Protein AF-A0A7S0CJU6-F1 (afdb_monomer)

pLDDT: mean 79.05, std 16.79, range [26.08, 97.94]

Secondary structure (DSSP, 8-state):
---TTSEEEE-TTS-EEEEE-TTPBPTTS-TTS-SS---B-BEEEEEEEE-SSS-EEEE-SSPEE--TT--BTSS-EEE-TTT--EEEEEESSTTS-EEEEEEEEGGGTEEEE-SPPEE--SSSPPEE-TTSSEEEEEE----TTS--EEEEEEEETTTTEEEEEEEEEE-SSSS-EEEEEEE-TTS-EEEEEE--GGGGSSS----BEEEEEEEETTEEEEPPB--SSSS--SSB--S---TTEEEEEEEEE-TTSSEEEEEEEETTTTEEEEEEEEHHHHB--SSS--SEEEEETT-TT--TTTSSEEEESTT-EEE---TTS---GGG--SEEEE-STT-EEEETT---STTT-SEEEEEEEEEEEEPPTT---EEEE--SSS--SEEEEEEGGGTEEEE-SSS---SSSS-BPPPSSSEEEEEEEEEBTSEEEEEETTEEPS--EEB------SSEEEES-TT-TT---EEEEEEEEEESS---HHHHHHHHHHHHHHHHHHHHHT--

Organism: NCBI:txid420281

Nearest PDB structures (foldseek):
  4fvv-assembly1_A  TM=6.274E-01  e=3.734E-06  Clostridium botulinum
  4isr-assembly2_B  TM=6.041E-01  e=4.149E-06  Clostridium botulinum
  3rsj-assembly1_A  TM=6.311E-01  e=9.138E-06  Clostridium botulinum
  8alp-assembly1_AAA  TM=6.433E-01  e=3.990E-05  Clostridium botulinum
  3azw-assembly2_B  TM=5.709E-01  e=2.013E-05  Clostridium botulinum

Foldseek 3Di:
DWPWQLDKEAAPVRFKIKIKTLQDFDPPADCPPDPDSARRFIKMWMWGFDPPPHTDTDTFADIDTGGGQQSKQNLHWYAQRQPRQKIWIWTHPQAFIWIWIWGHDPVVSHTDTQADTHGANDSHDWAAANVRQKTKGKAFDLDQVAQIWIWIWGDDPVPSYTDGQADIDGDPGGTQWQLEKYAANHRFKIKIKRDNPVPPDDDQDDQIKIWMWGDDDRYTDTFWWDAPPDDTDRIDDDPPPPSFKHKANYWYAYNVRQKIKIKIAGPVVGDIDIDMDGVVNGGQLPDDDPLKQKDFQQDPVPDPPRRQKDWWDPPWDQAQDDPPPDHAPLQQGGWTFDAAFRGWMWHHQDFPFCVQQLKKKKKWWKAFQDFDPLAFAWFKAQADPQQAFTWTAQHVLQLGTDTGQRDNHNLAPHRDHDDHGDTKMWMWIAHAQDWTWIDILLHTRPDIDHHDHHRGHSIMIGADHPPDRRHGGRMIIRMMMMGSHGDDSVRSNVVSVVVVVSSVVSNVVVVD

Sequence (512 aa):
RGSIGYNIDMTEDGSRLAVASPFFARDDISTENSSVGNKDSGRIQIFELEVSPQKSWKKIGGDILGIGGEKIGYHYVQLNSFDGYKVFFSRGEENDEYLRVYEFKQGNEGWTKFGEDVPNPLPKPPAVSSNGNRVVISSNSTSTSSPGQVQVLDLNEEADGWKEAVTAVASSSMGGFGYSISMNSNGTLLAISSMNPVCVRGITCTTGSVQIYRHESSRFIKVPLLRIDDGYGNTLQESERSDNTIVGYDVSLSGDGSKLSVSGYDFNKKYGFAKSFFVDSLFYPGCVSCPHREVDFSDPNCTKTKYGFEIIGNTTQIIKKTPDGVSPPNGVPGALRIDKNGQGVKLLNVDISPSSMLDCTLVIGLYLERIVPGSLGWVVGNENGGWDRSIVMHDDRLKGMSMTLGYQTPFYDELVTPETKKWIHIVAVFSQGRNSYFYVDGKKANVTRIGQNGPGLPDIYIGQPANYKDHYADCWIKEVKVFDRAFNEEEVEELHASYEAELFRFNTSSAQ

Solvent-accessible surface area (backbone atoms only — not comparable to full-atom values): 26430 Å² total; per-residue (Å²): 122,58,51,71,59,72,24,61,31,58,21,77,85,63,47,32,40,40,34,13,14,20,48,28,59,52,88,88,60,73,67,87,80,43,97,57,84,45,47,27,7,10,29,38,43,40,30,34,56,38,77,69,97,54,83,42,78,41,73,53,53,58,74,48,67,46,55,71,55,29,18,24,17,61,66,24,44,40,44,16,37,69,76,46,47,35,41,40,26,30,34,38,63,100,83,58,34,23,41,37,38,32,34,55,42,82,93,69,58,33,68,40,78,46,42,73,72,39,84,26,81,40,88,60,72,63,24,55,13,21,83,55,49,36,40,33,45,35,36,54,23,72,42,73,90,43,24,20,37,33,42,37,33,26,63,30,88,92,70,62,28,78,35,80,53,31,84,61,52,63,60,96,61,67,18,5,24,33,61,20,51,20,34,8,33,83,56,44,40,38,41,36,11,27,35,41,79,84,56,81,74,90,65,100,57,79,45,24,26,35,37,44,27,37,58,54,101,62,38,72,44,77,45,55,25,59,39,90,78,85,60,85,38,60,45,56,58,79,77,74,82,52,102,44,40,39,34,20,70,37,46,44,45,35,58,87,45,54,35,38,37,39,24,28,38,32,65,84,79,68,46,74,50,73,48,75,42,50,40,73,76,35,42,53,85,70,88,64,87,57,76,44,58,75,48,62,42,57,51,90,77,83,45,72,86,71,73,47,36,43,81,32,47,99,80,46,44,71,34,63,64,53,97,82,82,64,56,46,75,75,64,43,56,9,21,34,47,27,80,55,72,62,20,28,36,35,37,56,85,43,48,72,17,47,93,72,16,53,22,27,23,43,36,38,35,32,29,34,67,46,89,50,88,87,31,34,16,23,47,35,29,18,52,70,84,50,38,8,54,31,38,30,42,46,21,72,85,24,26,12,46,33,50,32,34,33,45,89,40,50,38,50,98,54,76,42,78,64,74,58,77,38,81,44,40,37,41,40,27,40,21,62,80,33,74,21,46,45,28,53,69,52,41,71,45,94,41,74,45,64,21,55,47,47,59,47,34,67,36,30,17,38,27,30,37,95,88,44,76,43,30,34,41,30,29,36,37,42,36,39,38,40,30,61,41,62,70,58,71,68,60,42,38,51,52,37,53,51,52,52,53,54,54,50,53,30,51,59,66,72,77,113

Radius of gyration: 27.38 Å; Cα contacts (8 Å, |Δi|>4): 1385; chains: 1; bounding box: 76×48×73 Å

Structure (mmCIF, N/CA/C/O backbone):
data_AF-A0A7S0CJU6-F1
#
_entry.id   AF-A0A7S0CJU6-F1
#
loop_
_atom_site.group_PDB
_atom_site.id
_atom_site.type_symbol
_atom_site.label_atom_id
_atom_site.label_alt_id
_atom_site.label_comp_id
_atom_site.label_asym_id
_atom_site.label_entity_id
_atom_site.label_seq_id
_atom_site.pdbx_PDB_ins_code
_atom_site.Cartn_x
_atom_site.Cartn_y
_atom_site.Cartn_z
_atom_site.occupancy
_atom_site.B_iso_or_equiv
_atom_site.auth_seq_id
_atom_site.auth_comp_id
_atom_site.auth_asym_id
_atom_site.auth_atom_id
_atom_site.pdbx_PDB_model_num
ATOM 1 N N . ARG A 1 1 ? -29.594 -6.178 31.850 1.00 51.16 1 ARG A N 1
ATOM 2 C CA . ARG A 1 1 ? -29.794 -6.150 30.381 1.00 51.16 1 ARG A CA 1
ATOM 3 C C . ARG A 1 1 ? -28.536 -5.519 29.817 1.00 51.16 1 ARG A C 1
ATOM 5 O O . ARG A 1 1 ? -28.182 -4.463 30.302 1.00 51.16 1 ARG A O 1
ATOM 12 N N . GLY A 1 2 ? -27.807 -6.196 28.944 1.00 59.69 2 GLY A N 1
ATOM 13 C CA . GLY A 1 2 ? -26.583 -5.655 28.364 1.00 59.69 2 GLY A CA 1
ATOM 14 C C . GLY A 1 2 ? -26.234 -6.503 27.160 1.00 59.69 2 GLY A C 1
ATOM 15 O O . GLY A 1 2 ? -25.953 -7.688 27.319 1.00 59.69 2 GLY A O 1
ATOM 16 N N . SER A 1 3 ? -26.348 -5.932 25.966 1.00 79.12 3 SER A N 1
ATOM 17 C CA . SER A 1 3 ? -25.978 -6.604 24.721 1.00 79.12 3 SER A CA 1
ATOM 18 C C . SER A 1 3 ? -24.456 -6.604 24.612 1.00 79.12 3 SER A C 1
ATOM 20 O O . SER A 1 3 ? -23.880 -5.725 23.981 1.00 79.12 3 SER A O 1
ATOM 22 N N . ILE A 1 4 ? -23.801 -7.526 25.322 1.00 88.75 4 ILE A N 1
ATOM 23 C CA . ILE A 1 4 ? -22.350 -7.711 25.227 1.00 88.75 4 ILE A CA 1
ATOM 24 C C . ILE A 1 4 ? -22.022 -8.223 23.828 1.00 88.75 4 ILE A C 1
ATOM 26 O O . ILE A 1 4 ? -22.678 -9.146 23.347 1.00 88.75 4 ILE A O 1
ATOM 30 N N . GLY A 1 5 ? -21.007 -7.633 23.198 1.00 88.88 5 GLY A N 1
ATOM 31 C CA . GLY A 1 5 ? -20.602 -8.002 21.844 1.00 88.88 5 GLY A CA 1
ATOM 32 C C . GLY A 1 5 ? -21.565 -7.487 20.786 1.00 88.88 5 GLY A C 1
ATOM 33 O O . GLY A 1 5 ? -21.734 -8.132 19.759 1.00 88.88 5 GLY A O 1
ATOM 34 N N . TYR A 1 6 ? -22.207 -6.341 21.041 1.00 92.38 6 TYR A N 1
ATOM 35 C CA . TYR A 1 6 ? -23.027 -5.677 20.028 1.00 92.38 6 TYR A CA 1
ATOM 36 C C . TYR A 1 6 ? -22.178 -5.276 18.816 1.00 92.38 6 TYR A C 1
ATOM 38 O O . TYR A 1 6 ? -22.587 -5.497 17.684 1.00 92.38 6 TYR A O 1
ATOM 46 N N . ASN A 1 7 ? -20.970 -4.770 19.079 1.00 95.06 7 ASN A N 1
ATOM 47 C CA . ASN A 1 7 ? -19.896 -4.628 18.102 1.00 95.06 7 ASN A CA 1
ATOM 48 C C . ASN A 1 7 ? -18.615 -5.240 18.677 1.00 95.06 7 ASN A C 1
ATOM 50 O O . ASN A 1 7 ? -18.389 -5.189 19.893 1.00 95.06 7 ASN A O 1
ATOM 54 N N . ILE A 1 8 ? -17.791 -5.812 17.804 1.00 96.88 8 ILE A N 1
ATOM 55 C CA . ILE A 1 8 ? -16.485 -6.382 18.136 1.00 96.88 8 ILE A CA 1
ATOM 56 C C . ILE A 1 8 ? -15.475 -6.008 17.055 1.00 96.88 8 ILE A C 1
ATOM 58 O O . ILE A 1 8 ? -15.859 -5.859 15.898 1.00 96.88 8 ILE A O 1
ATOM 62 N N . ASP A 1 9 ? -14.206 -5.904 17.435 1.00 97.25 9 ASP A N 1
ATOM 63 C CA . ASP A 1 9 ? -13.097 -5.759 16.490 1.00 97.25 9 ASP A CA 1
ATOM 64 C C . ASP A 1 9 ? -11.812 -6.385 17.040 1.00 97.25 9 ASP A C 1
ATOM 66 O O . ASP A 1 9 ? -11.687 -6.570 18.252 1.00 97.25 9 ASP A O 1
ATOM 70 N N . MET A 1 10 ? -10.873 -6.740 16.167 1.00 95.88 10 MET A N 1
ATOM 71 C CA . MET A 1 10 ? -9.665 -7.485 16.519 1.00 95.88 10 MET A CA 1
ATOM 72 C C . MET A 1 10 ? -8.438 -6.940 15.781 1.00 95.88 10 MET A C 1
ATOM 74 O O . MET A 1 10 ? -8.547 -6.478 14.649 1.00 95.88 10 MET A O 1
ATOM 78 N N . THR A 1 11 ? -7.259 -7.019 16.404 1.00 88.75 11 THR A N 1
ATOM 79 C CA . THR A 1 11 ? -5.988 -6.717 15.723 1.00 88.75 11 THR A CA 1
ATOM 80 C C . THR A 1 11 ? -5.692 -7.719 14.608 1.00 88.75 11 THR A C 1
ATOM 82 O O . THR A 1 11 ? -6.196 -8.843 14.609 1.00 88.75 11 THR A O 1
ATOM 85 N N . GLU A 1 12 ? -4.843 -7.328 13.654 1.00 84.19 12 GLU A N 1
ATOM 86 C CA . GLU A 1 12 ? -4.526 -8.149 12.475 1.00 84.19 12 GLU A CA 1
ATOM 87 C C . GLU A 1 12 ? -3.846 -9.478 12.844 1.00 84.19 12 GLU A C 1
ATOM 89 O O . GLU A 1 12 ? -4.108 -10.515 12.236 1.00 84.19 12 GLU A O 1
ATOM 94 N N . ASP A 1 13 ? -3.025 -9.465 13.894 1.00 83.06 13 ASP A N 1
ATOM 95 C CA . ASP A 1 13 ? -2.366 -10.648 14.455 1.00 83.06 13 ASP A CA 1
ATOM 96 C C . ASP A 1 13 ? -3.287 -11.508 15.348 1.00 83.06 13 ASP A C 1
ATOM 98 O O . ASP A 1 13 ? -2.883 -12.571 15.827 1.00 83.06 13 ASP A O 1
ATOM 102 N N . GLY A 1 14 ? -4.520 -11.056 15.594 1.00 90.25 14 GLY A N 1
ATOM 103 C CA . GLY A 1 14 ? -5.486 -11.713 16.467 1.00 90.25 14 GLY A CA 1
ATOM 104 C C . GLY A 1 14 ? -5.140 -11.670 17.958 1.00 90.25 14 GLY A C 1
ATOM 105 O O . GLY A 1 14 ? -5.751 -12.403 18.740 1.00 90.25 14 GLY A O 1
ATOM 106 N N . SER A 1 15 ? -4.160 -10.861 18.371 1.00 91.94 15 SER A N 1
ATOM 107 C CA . SER A 1 15 ? -3.697 -10.808 19.760 1.00 91.94 15 SER A CA 1
ATOM 108 C C . SER A 1 15 ? -4.601 -9.985 20.676 1.00 91.94 15 SER A C 1
ATOM 110 O O . SER A 1 15 ? -4.607 -10.242 21.880 1.00 91.94 15 SER A O 1
ATOM 112 N N . ARG A 1 16 ? -5.398 -9.043 20.150 1.00 95.06 16 ARG A N 1
ATOM 113 C CA . ARG A 1 16 ? -6.308 -8.203 20.948 1.00 95.06 16 ARG A CA 1
ATOM 114 C C . ARG A 1 16 ? -7.711 -8.124 20.364 1.00 95.06 16 ARG A C 1
ATOM 116 O O . ARG A 1 16 ? -7.877 -8.047 19.156 1.00 95.06 16 ARG A O 1
ATOM 123 N N . LEU A 1 17 ? -8.715 -8.102 21.240 1.00 97.25 17 LEU A N 1
ATOM 124 C CA . LEU A 1 17 ? -10.144 -8.065 20.918 1.00 97.25 17 LEU A CA 1
ATOM 125 C C . LEU A 1 17 ? -10.826 -6.928 21.687 1.00 97.25 17 LEU A C 1
ATOM 127 O O . LEU A 1 17 ? -10.789 -6.912 22.917 1.00 97.25 17 LEU A O 1
ATOM 131 N N . ALA A 1 18 ? -11.510 -6.029 20.987 1.00 97.94 18 ALA A N 1
ATOM 132 C CA . ALA A 1 18 ? -12.406 -5.040 21.573 1.00 97.94 18 ALA A CA 1
ATOM 133 C C . ALA A 1 18 ? -13.858 -5.531 21.532 1.00 97.94 18 ALA A C 1
ATOM 135 O O . ALA A 1 18 ? -14.312 -6.105 20.544 1.00 97.94 18 ALA A O 1
ATOM 136 N N . VAL A 1 19 ? -14.604 -5.285 22.609 1.00 97.94 19 VAL A N 1
ATOM 137 C CA . VAL A 1 19 ? -16.002 -5.701 22.769 1.00 97.94 19 VAL A CA 1
ATOM 138 C C . VAL A 1 19 ? -16.831 -4.530 23.281 1.00 97.94 19 VAL A C 1
ATOM 140 O O . VAL A 1 19 ? -16.624 -4.057 24.401 1.00 97.94 19 VAL A O 1
ATOM 143 N N . ALA A 1 20 ? -17.811 -4.095 22.492 1.00 97.19 20 ALA A N 1
ATOM 144 C CA . ALA A 1 20 ? -18.751 -3.045 22.866 1.00 97.19 20 ALA A CA 1
ATOM 145 C C . ALA A 1 20 ? -20.048 -3.611 23.467 1.00 97.19 20 ALA A C 1
ATOM 147 O O . ALA A 1 20 ? -20.584 -4.637 23.040 1.00 97.19 20 ALA A O 1
ATOM 148 N N . SER A 1 21 ? -20.559 -2.917 24.481 1.00 95.88 21 SER A N 1
ATOM 149 C CA . SER A 1 21 ? -21.802 -3.206 25.202 1.00 95.88 21 SER A CA 1
ATOM 150 C C . SER A 1 21 ? -22.616 -1.911 25.373 1.00 95.88 21 SER A C 1
ATOM 152 O O . SER A 1 21 ? -22.679 -1.382 26.483 1.00 95.88 21 SER A O 1
ATOM 154 N N . PRO A 1 22 ? -23.226 -1.363 24.308 1.00 93.31 22 PRO A N 1
ATOM 155 C CA . PRO A 1 22 ? -23.819 -0.017 24.303 1.00 93.31 22 PRO A CA 1
ATOM 156 C C . PRO A 1 22 ? -25.001 0.158 25.266 1.00 93.31 22 PRO A C 1
ATOM 158 O O . PRO A 1 22 ? -25.221 1.242 25.791 1.00 93.31 22 PRO A O 1
ATOM 161 N N . PHE A 1 23 ? -25.720 -0.922 25.577 1.00 91.81 23 PHE A N 1
ATOM 162 C CA . PHE A 1 23 ? -26.836 -0.927 26.536 1.00 91.81 23 PHE A CA 1
ATOM 163 C C . PHE A 1 23 ? -26.406 -1.310 27.957 1.00 91.81 23 PHE A C 1
ATOM 165 O O . PHE A 1 23 ? -27.198 -1.828 28.744 1.00 91.81 23 PHE A O 1
ATOM 172 N N . PHE A 1 24 ? -25.118 -1.169 28.273 1.00 91.50 24 PHE A N 1
ATOM 173 C CA . PHE A 1 24 ? -24.654 -1.303 29.645 1.00 91.50 24 PHE A CA 1
ATOM 174 C C . PHE A 1 24 ? -25.179 -0.117 30.459 1.00 91.50 24 PHE A C 1
ATOM 176 O O . PHE A 1 24 ? -24.873 1.034 30.145 1.00 91.50 24 PHE A O 1
ATOM 183 N N . ALA A 1 25 ? -25.973 -0.416 31.486 1.00 87.62 25 ALA A N 1
ATOM 184 C CA . ALA A 1 25 ? -26.523 0.572 32.399 1.00 87.62 25 ALA A CA 1
ATOM 185 C C . ALA A 1 25 ? -25.684 0.642 33.675 1.00 87.62 25 ALA A C 1
ATOM 187 O O . ALA A 1 25 ? -25.381 -0.385 34.287 1.00 87.62 25 ALA A O 1
ATOM 188 N N . ARG A 1 26 ? -25.331 1.863 34.073 1.00 80.62 26 ARG A N 1
ATOM 189 C CA . ARG A 1 26 ? -24.567 2.142 35.288 1.00 80.62 26 ARG A CA 1
ATOM 190 C C . ARG A 1 26 ? -25.497 2.446 36.460 1.00 80.62 26 ARG A C 1
ATOM 192 O O . ARG A 1 26 ? -26.392 3.283 36.349 1.00 80.62 26 ARG A O 1
ATOM 199 N N . ASP A 1 27 ? -25.272 1.777 37.587 1.00 76.69 27 ASP A N 1
ATOM 200 C CA . ASP A 1 27 ? -26.068 1.981 38.805 1.00 76.69 27 ASP A CA 1
ATOM 201 C C . ASP A 1 27 ? -25.692 3.274 39.548 1.00 76.69 27 ASP A C 1
ATOM 203 O O . ASP A 1 27 ? -26.505 3.803 40.303 1.00 76.69 27 ASP A O 1
ATOM 207 N N . ASP A 1 28 ? -24.492 3.809 39.303 1.00 73.50 28 ASP A N 1
ATOM 208 C CA . ASP A 1 28 ? -23.948 5.016 39.933 1.00 73.50 28 ASP A CA 1
ATOM 209 C C . ASP A 1 28 ? -24.331 6.327 39.223 1.00 73.50 28 ASP A C 1
ATOM 211 O O . ASP A 1 28 ? -23.944 7.408 39.667 1.00 73.50 28 ASP A O 1
ATOM 215 N N . ILE A 1 29 ? -25.125 6.259 38.150 1.00 67.25 29 ILE A N 1
ATOM 216 C CA . ILE A 1 29 ? -25.647 7.437 37.450 1.00 67.25 29 ILE A CA 1
ATOM 217 C C . ILE A 1 29 ? -27.049 7.754 37.982 1.00 67.25 29 ILE A C 1
ATOM 219 O O . ILE A 1 29 ? -28.002 6.994 37.774 1.00 67.25 29 ILE A O 1
ATOM 223 N N . SER A 1 30 ? -27.183 8.889 38.678 1.00 61.56 30 SER A N 1
ATOM 224 C CA . SER A 1 30 ? -28.484 9.381 39.134 1.00 61.56 30 SER A CA 1
ATOM 225 C C . SER A 1 30 ? -29.305 9.890 37.946 1.00 61.56 30 SER A C 1
ATOM 227 O O . SER A 1 30 ? -28.827 10.638 37.095 1.00 61.56 30 SER A O 1
ATOM 229 N N . THR A 1 31 ? -30.577 9.500 37.885 1.00 60.69 31 THR A N 1
ATOM 230 C CA . THR A 1 31 ? -31.519 9.926 36.835 1.00 60.69 31 THR A CA 1
ATOM 231 C C . THR A 1 31 ? -32.036 11.353 37.037 1.00 60.69 31 THR A C 1
ATOM 233 O O . THR A 1 31 ? -32.916 11.789 36.305 1.00 60.69 31 THR A O 1
ATOM 236 N N . GLU A 1 32 ? -31.547 12.073 38.052 1.00 57.72 32 GLU A N 1
ATOM 237 C CA . GLU A 1 32 ? -32.104 13.367 38.467 1.00 57.72 32 GLU A CA 1
ATOM 238 C C . GLU A 1 32 ? -31.667 14.539 37.574 1.00 57.72 32 GLU A C 1
ATOM 240 O O . GLU A 1 32 ? -32.343 15.561 37.564 1.00 57.72 32 GLU A O 1
ATOM 245 N N . ASN A 1 33 ? -30.603 14.380 36.774 1.00 48.75 33 ASN A N 1
ATOM 246 C CA . ASN A 1 33 ? -30.097 15.425 35.868 1.00 48.75 33 ASN A CA 1
ATOM 247 C C . ASN A 1 33 ? -30.028 15.019 34.385 1.00 48.75 33 ASN A C 1
ATOM 249 O O . ASN A 1 33 ? -29.617 15.829 33.555 1.00 48.75 33 ASN A O 1
ATOM 253 N N . SER A 1 34 ? -30.427 13.798 34.017 1.00 50.59 34 SER A N 1
ATOM 254 C CA . SER A 1 34 ? -30.517 13.403 32.608 1.00 50.59 34 SER A CA 1
ATOM 255 C C . SER A 1 34 ? -31.905 13.747 32.067 1.00 50.59 34 SER A C 1
ATOM 257 O O . SER A 1 34 ? -32.899 13.144 32.468 1.00 50.59 34 SER A O 1
ATOM 259 N N . SER A 1 35 ? -31.984 14.683 31.118 1.00 50.53 35 SER A N 1
ATOM 260 C CA . SER A 1 35 ? -33.221 15.036 30.393 1.00 50.53 35 SER A CA 1
ATOM 261 C C . SER A 1 35 ? -33.879 13.841 29.685 1.00 50.53 35 SER A C 1
ATOM 263 O O . SER A 1 35 ? -35.058 13.884 29.339 1.00 50.53 35 SER A O 1
ATOM 265 N N . VAL A 1 36 ? -33.130 12.753 29.517 1.00 54.34 36 VAL A N 1
ATOM 266 C CA . VAL A 1 36 ? -33.568 11.458 29.011 1.00 54.34 36 VAL A CA 1
ATOM 267 C C . VAL A 1 36 ? -33.354 10.471 30.153 1.00 54.34 36 VAL A C 1
ATOM 269 O O . VAL A 1 36 ? -32.215 10.250 30.539 1.00 54.34 36 VAL A O 1
ATOM 272 N N . GLY A 1 37 ? -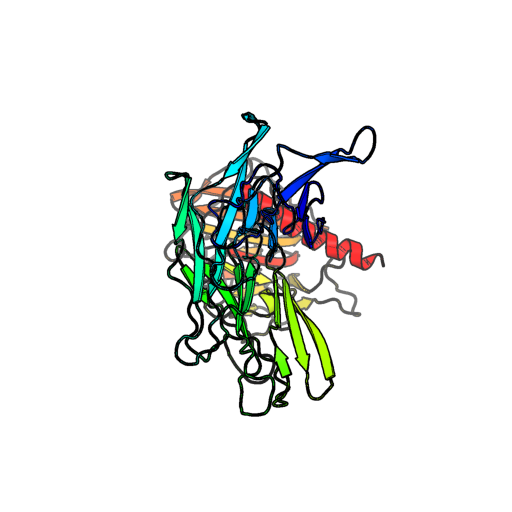34.401 9.885 30.734 1.00 59.28 37 GLY A N 1
ATOM 273 C CA . GLY A 1 37 ? -34.301 8.917 31.843 1.00 59.28 37 GLY A CA 1
ATOM 274 C C . GLY A 1 37 ? -33.624 7.581 31.484 1.00 59.28 37 GLY A C 1
ATOM 275 O O . GLY A 1 37 ? -34.024 6.538 31.997 1.00 59.28 37 GLY A O 1
ATOM 276 N N . ASN A 1 38 ? -32.651 7.586 30.569 1.00 68.50 38 ASN A N 1
ATOM 277 C CA . ASN A 1 38 ? -31.939 6.419 30.090 1.00 68.50 38 ASN A CA 1
ATOM 278 C C . ASN A 1 38 ? -30.592 6.258 30.817 1.00 68.50 38 ASN A C 1
ATOM 280 O O . ASN A 1 38 ? -29.707 7.105 30.716 1.00 68.50 38 ASN A O 1
ATOM 284 N N . LYS A 1 39 ? -30.438 5.139 31.533 1.00 76.50 39 LYS A N 1
ATOM 285 C CA . LYS A 1 39 ? -29.203 4.769 32.241 1.00 76.50 39 LYS A CA 1
ATOM 286 C C . LYS A 1 39 ? -28.153 4.112 31.342 1.00 76.50 39 LYS A C 1
ATOM 288 O O . LYS A 1 39 ? -27.057 3.831 31.826 1.00 76.50 39 LYS A O 1
ATOM 293 N N . ASP A 1 40 ? -28.476 3.836 30.080 1.00 87.12 40 ASP A N 1
ATOM 294 C CA . ASP A 1 40 ? -27.564 3.196 29.134 1.00 87.12 40 ASP A CA 1
ATOM 295 C C . ASP A 1 40 ? -26.377 4.126 28.845 1.00 87.12 40 ASP A C 1
ATOM 297 O O . ASP A 1 40 ? -26.493 5.105 28.109 1.00 87.12 40 ASP A O 1
ATOM 301 N N . SER A 1 41 ? -25.228 3.837 29.448 1.00 89.62 41 SER A N 1
ATOM 302 C CA . SER A 1 41 ? -23.992 4.590 29.232 1.00 89.62 41 SER A CA 1
ATOM 303 C C . SER A 1 41 ? -23.120 3.970 28.145 1.00 89.62 41 SER A C 1
ATOM 305 O O . SER A 1 41 ? -22.313 4.642 27.510 1.00 89.62 41 SER A O 1
ATOM 307 N N . GLY A 1 42 ? -23.268 2.662 27.947 1.00 93.38 42 GLY A N 1
ATOM 308 C CA . GLY A 1 42 ? -22.347 1.864 27.159 1.00 93.38 42 GLY A CA 1
ATOM 309 C C . GLY A 1 42 ? -21.074 1.512 27.925 1.00 93.38 42 GLY A C 1
ATOM 310 O O . GLY A 1 42 ? -20.724 2.127 28.941 1.00 93.38 42 GLY A O 1
ATOM 311 N N . ARG A 1 43 ? -20.403 0.468 27.439 1.00 95.38 43 ARG A N 1
ATOM 312 C CA . ARG A 1 43 ? -19.144 -0.051 27.975 1.00 95.38 43 ARG A CA 1
ATOM 313 C C . ARG A 1 43 ? -18.319 -0.677 26.860 1.00 95.38 43 ARG A C 1
ATOM 315 O O . ARG A 1 43 ? -18.865 -1.448 26.075 1.00 95.38 43 ARG A O 1
ATOM 322 N N . ILE A 1 44 ? -17.016 -0.419 26.852 1.00 97.50 44 ILE A N 1
ATOM 323 C CA . ILE A 1 44 ? -16.055 -1.077 25.963 1.00 97.50 44 ILE A CA 1
ATOM 324 C C . ILE A 1 44 ? -15.011 -1.799 26.810 1.00 97.50 44 ILE A C 1
ATOM 326 O O . ILE A 1 44 ? -14.521 -1.271 27.809 1.00 97.50 44 ILE A O 1
ATOM 330 N N . GLN A 1 45 ? -14.713 -3.036 26.425 1.00 97.31 45 GLN A N 1
ATOM 331 C CA . GLN A 1 45 ? -13.733 -3.891 27.087 1.00 97.31 45 GLN A CA 1
ATOM 332 C C . GLN A 1 45 ? -12.741 -4.399 26.052 1.00 97.31 45 GLN A C 1
ATOM 334 O O . GLN A 1 45 ? -13.149 -4.782 24.957 1.00 97.31 45 GLN A O 1
ATOM 339 N N . ILE A 1 46 ? -11.457 -4.402 26.402 1.00 97.25 46 ILE A N 1
ATOM 340 C CA . ILE A 1 46 ? -10.390 -4.864 25.522 1.00 97.25 46 ILE A CA 1
ATOM 341 C C . ILE A 1 46 ? -9.710 -6.053 26.187 1.00 97.25 46 ILE A C 1
ATOM 343 O O . ILE A 1 46 ? -9.415 -6.027 27.384 1.00 97.25 46 ILE A O 1
ATOM 347 N N . PHE A 1 47 ? -9.496 -7.106 25.413 1.00 96.31 47 PHE A N 1
ATOM 348 C CA . PHE A 1 47 ? -8.880 -8.347 25.848 1.00 96.31 47 PHE A CA 1
ATOM 349 C C . PHE A 1 47 ? -7.621 -8.611 25.035 1.00 96.31 47 PHE A C 1
ATOM 351 O O . PHE A 1 47 ? -7.582 -8.307 23.850 1.00 96.31 47 PHE A O 1
ATOM 358 N N . GLU A 1 48 ? -6.627 -9.214 25.666 1.00 95.00 48 GLU A N 1
ATOM 359 C CA . GLU A 1 48 ? -5.397 -9.703 25.059 1.00 95.00 48 GLU A CA 1
ATOM 360 C C . GLU A 1 48 ? -5.337 -11.225 25.197 1.00 95.00 48 GLU A C 1
ATOM 362 O O . GLU A 1 48 ? -5.729 -11.791 26.225 1.00 95.00 48 GLU A O 1
ATOM 367 N N . LEU A 1 49 ? -4.891 -11.894 24.140 1.00 94.50 49 LEU A N 1
ATOM 368 C CA . LEU A 1 49 ? -4.738 -13.337 24.105 1.00 94.50 49 LEU A CA 1
ATOM 369 C C . LEU A 1 49 ? -3.424 -13.731 24.788 1.00 94.50 49 LEU A C 1
ATOM 371 O O . LEU A 1 49 ? -2.343 -13.616 24.215 1.00 94.50 49 LEU A O 1
ATOM 375 N N . GLU A 1 50 ? -3.516 -14.271 25.997 1.00 91.00 50 GLU A N 1
ATOM 376 C CA . GLU A 1 50 ? -2.387 -14.926 26.650 1.00 91.00 50 GLU A CA 1
ATOM 377 C C . GLU A 1 50 ? -2.192 -16.309 26.023 1.00 91.00 50 GLU A C 1
ATOM 379 O O . GLU A 1 50 ? -3.095 -17.144 26.029 1.00 91.00 50 GLU A O 1
ATOM 384 N N . VAL A 1 51 ? -1.013 -16.556 25.446 1.00 87.19 51 VAL A N 1
ATOM 385 C CA . VAL A 1 51 ? -0.702 -17.806 24.724 1.00 87.19 51 VAL A CA 1
ATOM 386 C C . VAL A 1 51 ? 0.009 -18.861 25.581 1.00 87.19 51 VAL A C 1
ATOM 388 O O . VAL A 1 51 ? 0.232 -19.975 25.109 1.00 87.19 51 VAL A O 1
ATOM 391 N N . SER A 1 52 ? 0.346 -18.549 26.836 1.00 79.12 52 SER A N 1
ATOM 392 C CA . SER A 1 52 ? 1.049 -19.451 27.755 1.00 79.12 52 SER A CA 1
ATOM 393 C C . SER A 1 52 ? 0.606 -19.217 29.202 1.00 79.12 52 SER A C 1
ATOM 395 O O . SER A 1 52 ? 0.521 -18.059 29.609 1.00 79.12 52 SER A O 1
ATOM 397 N N . PRO A 1 53 ? 0.355 -20.269 30.008 1.00 74.25 53 PRO A N 1
ATOM 398 C CA . PRO A 1 53 ? 0.488 -21.702 29.701 1.00 74.25 53 PRO A CA 1
ATOM 399 C C . PRO A 1 53 ? -0.724 -22.318 28.971 1.00 74.25 53 PRO A C 1
ATOM 401 O O . PRO A 1 53 ? -0.656 -23.463 28.529 1.00 74.25 53 PRO A O 1
ATOM 404 N N . GLN A 1 54 ? -1.831 -21.587 28.836 1.00 83.19 54 GLN A N 1
ATOM 405 C CA . GLN A 1 54 ? -3.019 -21.978 28.070 1.00 83.19 54 GLN A CA 1
ATOM 406 C C . GLN A 1 54 ? -3.568 -20.748 27.347 1.00 83.19 54 GLN A C 1
ATOM 408 O O . GLN A 1 54 ? -3.421 -19.640 27.850 1.00 83.19 54 GLN A O 1
ATOM 413 N N . LYS A 1 55 ? -4.205 -20.944 26.184 1.00 89.81 55 LYS A N 1
ATOM 414 C CA . LYS A 1 55 ? -4.837 -19.847 25.441 1.00 89.81 55 LYS A CA 1
ATOM 415 C C . LYS A 1 55 ? -6.028 -19.303 26.223 1.00 89.81 55 LYS A C 1
ATOM 417 O O . LYS A 1 55 ? -7.066 -19.962 26.287 1.00 89.81 55 LYS A O 1
ATOM 422 N N . SER A 1 56 ? -5.887 -18.109 26.780 1.00 93.69 56 SER A N 1
ATOM 423 C CA . SER A 1 56 ? -6.959 -17.418 27.494 1.00 93.69 56 SER A CA 1
ATOM 424 C C . SER A 1 56 ? -6.994 -15.941 27.147 1.00 93.69 56 SER A C 1
ATOM 426 O O . SER A 1 56 ? -5.962 -15.304 26.976 1.00 93.69 56 SER A O 1
ATOM 428 N N . TRP A 1 57 ? -8.200 -15.387 27.073 1.00 94.44 57 TRP A N 1
ATOM 429 C CA . TRP A 1 57 ? -8.395 -13.952 26.923 1.00 94.44 57 TRP A CA 1
ATOM 430 C C . TRP A 1 57 ? -8.341 -13.284 28.290 1.00 94.44 57 TRP A C 1
ATOM 432 O O . TRP A 1 57 ? -9.152 -13.585 29.169 1.00 94.44 57 TRP A O 1
ATOM 442 N N . LYS A 1 58 ? -7.407 -12.354 28.456 1.00 93.88 58 LYS A N 1
ATOM 443 C CA . LYS A 1 58 ? -7.277 -11.532 29.652 1.00 93.88 58 LYS A CA 1
ATOM 444 C C . LYS A 1 58 ? -7.658 -10.104 29.331 1.00 93.88 58 LYS A C 1
ATOM 446 O O . LYS A 1 58 ? -7.187 -9.534 28.357 1.00 93.88 58 LYS A O 1
ATOM 451 N N . LYS A 1 59 ? -8.509 -9.505 30.159 1.00 94.31 59 LYS A N 1
ATOM 452 C CA . LYS A 1 59 ? -8.862 -8.094 30.004 1.00 94.31 59 LYS A CA 1
ATOM 453 C C . LYS A 1 59 ? -7.634 -7.215 30.264 1.00 94.31 59 LYS A C 1
ATOM 455 O O . LYS A 1 59 ? -6.985 -7.394 31.295 1.00 94.31 59 LYS A O 1
ATOM 460 N N . ILE A 1 60 ? -7.357 -6.268 29.371 1.00 93.19 60 ILE A N 1
ATOM 461 C CA . ILE A 1 60 ? -6.275 -5.290 29.525 1.00 93.19 60 ILE A CA 1
ATOM 462 C C . ILE A 1 60 ? -6.832 -3.926 29.936 1.00 93.19 60 ILE A C 1
ATOM 464 O O . ILE A 1 60 ? -7.729 -3.372 29.297 1.00 93.19 60 ILE A O 1
ATOM 468 N N . GLY A 1 61 ? -6.303 -3.395 31.038 1.00 93.44 61 GLY A N 1
ATOM 469 C CA . GLY A 1 61 ? -6.787 -2.166 31.660 1.00 93.44 61 GLY A CA 1
ATOM 470 C C . GLY A 1 61 ? -8.196 -2.260 32.259 1.00 93.44 61 GLY A C 1
ATOM 471 O O . GLY A 1 61 ? -8.799 -3.331 32.403 1.00 93.44 61 GLY A O 1
ATOM 472 N N . GLY A 1 62 ? -8.714 -1.096 32.653 1.00 92.94 62 GLY A N 1
ATOM 473 C CA . GLY A 1 62 ? -10.091 -0.927 33.120 1.00 92.94 62 GLY A CA 1
ATOM 474 C C . GLY A 1 62 ? -11.125 -0.953 31.989 1.00 92.94 62 GLY A C 1
ATOM 475 O O . GLY A 1 62 ? -10.787 -0.863 30.812 1.00 92.94 62 GLY A O 1
ATOM 476 N N . ASP A 1 63 ? -12.403 -1.050 32.358 1.00 95.06 63 ASP A N 1
ATOM 477 C CA . ASP A 1 63 ? -13.499 -0.859 31.404 1.00 95.06 63 ASP A CA 1
ATOM 478 C C . ASP A 1 63 ? -13.541 0.616 30.965 1.00 95.06 63 ASP A C 1
ATOM 480 O O . ASP A 1 63 ? -13.449 1.516 31.803 1.00 95.06 63 ASP A O 1
ATOM 484 N N . ILE A 1 64 ? -13.740 0.874 29.673 1.00 96.19 64 ILE A N 1
ATOM 485 C CA . ILE A 1 64 ? -14.073 2.217 29.189 1.00 96.19 64 ILE A CA 1
ATOM 486 C C . ILE A 1 64 ? -15.582 2.384 29.354 1.00 96.19 64 ILE A C 1
ATOM 488 O O . ILE A 1 64 ? -16.361 1.602 28.804 1.00 96.19 64 ILE A O 1
ATOM 492 N N . LEU A 1 65 ? -15.999 3.380 30.134 1.00 94.31 65 LEU A N 1
ATOM 493 C CA . LEU A 1 65 ? -17.400 3.626 30.474 1.00 94.31 65 LEU A CA 1
ATOM 494 C C . LEU A 1 65 ? -17.850 4.970 29.914 1.00 94.31 65 LEU A C 1
ATOM 496 O O . LEU A 1 65 ? -17.179 5.980 30.125 1.00 94.31 65 LEU A O 1
ATOM 500 N N . GLY A 1 66 ? -19.005 4.984 29.251 1.00 90.94 66 GLY A N 1
ATOM 501 C CA . GLY A 1 66 ? -19.658 6.237 28.891 1.00 90.94 66 GLY A CA 1
ATOM 502 C C . GLY A 1 66 ? -20.314 6.907 30.099 1.00 90.94 66 GLY A C 1
ATOM 503 O O . GLY A 1 66 ? -20.367 6.350 31.209 1.00 90.94 66 GLY A O 1
ATOM 504 N N . ILE A 1 67 ? -20.861 8.095 29.865 1.00 87.94 67 ILE A N 1
ATOM 505 C CA . ILE A 1 67 ? -21.844 8.723 30.761 1.00 87.94 67 ILE A CA 1
ATOM 506 C C . ILE A 1 67 ? -23.272 8.376 30.315 1.00 87.94 67 ILE A C 1
ATOM 508 O O . ILE A 1 67 ? -23.485 7.843 29.228 1.00 87.94 67 ILE A O 1
ATOM 512 N N . GLY A 1 68 ? -24.261 8.621 31.176 1.00 84.75 68 GLY A N 1
ATOM 513 C CA . GLY A 1 68 ? -25.649 8.216 30.939 1.00 84.75 68 GLY A CA 1
ATOM 514 C C . GLY A 1 68 ? -26.191 8.792 29.631 1.00 84.75 68 GLY A C 1
ATOM 515 O O . GLY A 1 68 ? -26.125 10.000 29.421 1.00 84.75 68 GLY A O 1
ATOM 516 N N . GLY A 1 69 ? -26.700 7.920 28.761 1.00 84.06 69 GLY A N 1
ATOM 517 C CA . GLY A 1 69 ? -27.223 8.275 27.444 1.00 84.06 69 GLY A CA 1
ATOM 518 C C . GLY A 1 69 ? -26.207 8.216 26.297 1.00 84.06 69 GLY A C 1
ATOM 519 O O . GLY A 1 69 ? -26.642 8.204 25.153 1.00 84.06 69 GLY A O 1
ATOM 520 N N . GLU A 1 70 ? -24.891 8.129 26.547 1.00 88.94 70 GLU A N 1
ATOM 521 C CA . GLU A 1 70 ? -23.888 8.130 25.458 1.00 88.94 70 GLU A CA 1
ATOM 522 C C . GLU A 1 70 ? -23.889 6.853 24.611 1.00 88.94 70 GLU A C 1
ATOM 524 O O . GLU A 1 70 ? -23.453 6.896 23.460 1.00 88.94 70 GLU A O 1
ATOM 529 N N . LYS A 1 71 ? -24.303 5.718 25.194 1.00 90.88 71 LYS A N 1
ATOM 530 C CA . LYS A 1 71 ? -24.311 4.392 24.552 1.00 90.88 71 LYS A CA 1
ATOM 531 C C . LYS A 1 71 ? -23.036 4.095 23.753 1.00 90.88 71 LYS A C 1
ATOM 533 O O . LYS A 1 71 ? -23.094 3.651 22.609 1.00 90.88 71 LYS A O 1
ATOM 538 N N . ILE A 1 72 ? -21.866 4.326 24.353 1.00 94.31 72 ILE A N 1
ATOM 539 C CA . ILE A 1 72 ? -20.590 4.186 23.635 1.00 94.31 72 ILE A CA 1
ATOM 540 C C . ILE A 1 72 ? -20.445 2.814 22.951 1.00 94.31 72 ILE A C 1
ATOM 542 O O . ILE A 1 72 ? -20.800 1.771 23.511 1.00 94.31 72 ILE A O 1
ATOM 546 N N . GLY A 1 73 ? -19.916 2.829 21.726 1.00 93.75 73 GLY A N 1
ATOM 547 C CA . GLY A 1 73 ? -19.754 1.644 20.883 1.00 93.75 73 GLY A CA 1
ATOM 548 C C . GLY A 1 73 ? -21.055 1.103 20.275 1.00 93.75 73 GLY A C 1
ATOM 549 O O . GLY A 1 73 ? -21.092 -0.065 19.887 1.00 93.75 73 GLY A O 1
ATOM 550 N N . TYR A 1 74 ? -22.127 1.904 20.219 1.00 93.12 74 TYR A N 1
ATOM 551 C CA . TYR A 1 74 ? -23.401 1.504 19.615 1.00 93.12 74 TYR A CA 1
ATOM 552 C C . TYR A 1 74 ? -23.315 1.266 18.106 1.00 93.12 74 TYR A C 1
ATOM 554 O O . TYR A 1 74 ? -23.796 0.240 17.634 1.00 93.12 74 TYR A O 1
ATOM 562 N N . HIS A 1 75 ? -22.666 2.149 17.351 1.00 91.88 75 HIS A N 1
ATOM 563 C CA . HIS A 1 75 ? -22.557 2.010 15.901 1.00 91.88 75 HIS A CA 1
ATOM 564 C C . HIS A 1 75 ? -21.288 1.278 15.468 1.00 91.88 75 HIS A C 1
ATOM 566 O O . HIS A 1 75 ? -21.345 0.488 14.529 1.00 91.88 75 HIS A O 1
ATOM 572 N N . TYR A 1 76 ? -20.164 1.499 16.153 1.00 93.50 76 TYR A N 1
ATOM 573 C CA . TYR A 1 76 ? -18.913 0.804 15.857 1.00 93.50 76 TYR A CA 1
ATOM 574 C C . TYR A 1 76 ? -17.933 0.819 17.035 1.00 93.50 76 TYR A C 1
ATOM 576 O O . TYR A 1 76 ? -17.961 1.699 17.899 1.00 93.50 76 TYR A O 1
ATOM 584 N N . VAL A 1 77 ? -17.028 -0.157 17.023 1.00 96.75 77 VAL A N 1
ATOM 585 C CA . VAL A 1 77 ? -15.778 -0.182 17.789 1.00 96.75 77 VAL A CA 1
ATOM 586 C C . VAL A 1 77 ? -14.689 -0.701 16.857 1.00 96.75 77 VAL A C 1
ATOM 588 O O . VAL A 1 77 ? -14.961 -1.605 16.074 1.00 96.75 77 VAL A O 1
ATOM 591 N N . GLN A 1 78 ? -13.499 -0.114 16.913 1.00 96.31 78 GLN A N 1
ATOM 592 C CA . GLN A 1 78 ? -12.369 -0.481 16.070 1.00 96.31 78 GLN A CA 1
ATOM 593 C C . GLN A 1 78 ? -11.054 -0.310 16.836 1.00 96.31 78 GLN A C 1
ATOM 595 O O . GLN A 1 78 ? -10.884 0.664 17.565 1.00 96.31 78 GLN A O 1
ATOM 600 N N . LEU A 1 79 ? -10.128 -1.245 16.685 1.00 96.38 79 LEU A N 1
ATOM 601 C CA . LEU A 1 79 ? -8.753 -1.164 17.158 1.00 96.38 79 LEU A CA 1
ATOM 602 C C . LEU A 1 79 ? -7.852 -0.673 16.022 1.00 96.38 79 LEU A C 1
ATOM 604 O O . LEU A 1 79 ? -8.097 -0.954 14.849 1.00 96.38 79 LEU A O 1
ATOM 608 N N . ASN A 1 80 ? -6.771 0.035 16.350 1.00 93.81 80 ASN A N 1
ATOM 609 C CA . ASN A 1 80 ? -5.698 0.185 15.370 1.00 93.81 80 ASN A CA 1
ATOM 610 C C . ASN A 1 80 ? -5.060 -1.193 15.122 1.00 93.81 80 ASN A C 1
ATOM 612 O O . ASN A 1 80 ? -4.746 -1.920 16.065 1.00 93.81 80 ASN A O 1
ATOM 616 N N . SER A 1 81 ? -4.877 -1.571 13.860 1.00 88.69 81 SER A N 1
ATOM 617 C CA . SER A 1 81 ? -4.561 -2.965 13.530 1.00 88.69 81 SER A CA 1
ATOM 618 C C . SER A 1 81 ? -3.139 -3.400 13.899 1.00 88.69 81 SER A C 1
ATOM 620 O O . SER A 1 81 ? -2.914 -4.599 14.043 1.00 88.69 81 SER A O 1
ATOM 622 N N . PHE A 1 82 ? -2.205 -2.451 14.065 1.00 84.81 82 PHE A N 1
ATOM 623 C CA . PHE A 1 82 ? -0.788 -2.717 14.344 1.00 84.81 82 PHE A CA 1
ATOM 624 C C . PHE A 1 82 ? -0.558 -3.318 15.733 1.00 84.81 82 PHE A C 1
ATOM 626 O O . PHE A 1 82 ? 0.107 -4.340 15.862 1.00 84.81 82 PHE A O 1
ATOM 633 N N . ASP A 1 83 ? -1.105 -2.684 16.771 1.00 85.94 83 ASP A N 1
ATOM 634 C CA . ASP A 1 83 ? -0.903 -3.098 18.160 1.00 85.94 83 ASP A CA 1
ATOM 635 C C . ASP A 1 83 ? -2.175 -3.018 19.014 1.00 85.94 83 ASP A C 1
ATOM 637 O O . ASP A 1 83 ? -2.158 -3.441 20.160 1.00 85.94 83 ASP A O 1
ATOM 641 N N . GLY A 1 84 ? -3.301 -2.509 18.519 1.00 92.25 84 GLY A N 1
ATOM 642 C CA . GLY A 1 84 ? -4.535 -2.412 19.301 1.00 92.25 84 GLY A CA 1
ATOM 643 C C . GLY A 1 84 ? -4.426 -1.609 20.602 1.00 92.25 84 GLY A C 1
ATOM 644 O O . GLY A 1 84 ? -5.257 -1.807 21.490 1.00 92.25 84 GLY A O 1
ATOM 645 N N . TYR A 1 85 ? -3.433 -0.726 20.752 1.00 92.62 85 TYR A N 1
ATOM 646 C CA . TYR A 1 85 ? -3.338 0.183 21.899 1.00 92.62 85 TYR A CA 1
ATOM 647 C C . TYR A 1 85 ? -4.152 1.463 21.729 1.00 92.62 85 TYR A C 1
ATOM 649 O O . TYR A 1 85 ? -4.269 2.235 22.678 1.00 92.62 85 TYR A O 1
ATOM 657 N N . LYS A 1 86 ? -4.777 1.672 20.572 1.00 94.62 86 LYS A N 1
ATOM 658 C CA . LYS A 1 86 ? -5.803 2.690 20.350 1.00 94.62 86 LYS A CA 1
ATOM 659 C C . LYS A 1 86 ? -7.119 2.022 19.986 1.00 94.62 86 LYS A C 1
ATOM 661 O O . LYS A 1 86 ? -7.172 1.137 19.135 1.00 94.62 86 LYS A O 1
ATOM 666 N N . VAL A 1 87 ? -8.191 2.486 20.617 1.00 96.88 87 VAL A N 1
ATOM 667 C CA . VAL A 1 87 ? -9.561 2.059 20.334 1.00 96.88 87 VAL A CA 1
ATOM 668 C C . VAL A 1 87 ? -10.399 3.265 19.918 1.00 96.88 87 VAL A C 1
ATOM 670 O O . VAL A 1 87 ? -10.417 4.293 20.593 1.00 96.88 87 VAL A O 1
ATOM 673 N N . PHE A 1 88 ? -11.095 3.117 18.800 1.00 96.31 88 PHE A N 1
ATOM 674 C CA . PHE A 1 88 ? -11.937 4.095 18.123 1.00 96.31 88 PHE A CA 1
ATOM 675 C C . PHE A 1 88 ? -13.380 3.620 18.220 1.00 96.31 88 PHE A C 1
ATOM 677 O O . PHE A 1 88 ? -13.674 2.465 17.920 1.00 96.31 88 PHE A O 1
ATOM 684 N N . PHE A 1 89 ? -14.302 4.472 18.647 1.00 96.12 89 PHE A N 1
ATOM 685 C CA . PHE A 1 89 ? -15.691 4.053 18.802 1.00 96.12 89 PHE A CA 1
ATOM 686 C C . PHE A 1 89 ? -16.671 5.208 18.677 1.00 96.12 89 PHE A C 1
ATOM 688 O O . PHE A 1 89 ? -16.329 6.372 18.892 1.00 96.12 89 PHE A O 1
ATOM 695 N N . SER A 1 90 ? -17.904 4.855 18.333 1.00 94.75 90 SER A N 1
ATOM 696 C CA . SER A 1 90 ? -19.036 5.772 18.289 1.00 94.75 90 SER A CA 1
ATOM 697 C C . SER A 1 90 ? -19.429 6.245 19.685 1.00 94.75 90 SER A C 1
ATOM 699 O O . SER A 1 90 ? -19.541 5.426 20.609 1.00 94.75 90 SER A O 1
ATOM 701 N N . ARG A 1 91 ? -19.733 7.532 19.818 1.00 92.25 91 ARG A N 1
ATOM 702 C CA . ARG A 1 91 ? -20.415 8.131 20.965 1.00 92.25 91 ARG A CA 1
ATOM 703 C C . ARG A 1 91 ? -21.638 8.898 20.468 1.00 92.25 91 ARG A C 1
ATOM 705 O O . ARG A 1 91 ? -21.456 9.867 19.739 1.00 92.25 91 ARG A O 1
ATOM 712 N N . GLY A 1 92 ? -22.818 8.545 20.968 1.00 82.12 92 GLY A N 1
ATOM 713 C CA . GLY A 1 92 ? -24.071 9.217 20.631 1.00 82.12 92 GLY A CA 1
ATOM 714 C C . GLY A 1 92 ? -25.128 8.278 20.053 1.00 82.12 92 GLY A C 1
ATOM 715 O O . GLY A 1 92 ? -24.906 7.080 19.876 1.00 82.12 92 GLY A O 1
ATOM 716 N N . GLU A 1 93 ? -26.308 8.845 19.804 1.00 70.25 93 GLU A N 1
ATOM 717 C CA . GLU A 1 93 ? -27.378 8.228 19.017 1.00 70.25 93 GLU A CA 1
ATOM 718 C C . GLU A 1 93 ? -27.695 9.130 17.823 1.00 70.25 93 GLU A C 1
ATOM 720 O O . GLU A 1 93 ? -27.837 10.333 18.026 1.00 70.25 93 GLU A O 1
ATOM 725 N N . GLU A 1 94 ? -27.839 8.526 16.634 1.00 61.72 94 GLU A N 1
ATOM 726 C CA . GLU A 1 94 ? -28.412 8.974 15.339 1.00 61.72 94 GLU A CA 1
ATOM 727 C C . GLU A 1 94 ? -28.189 10.423 14.833 1.00 61.72 94 GLU A C 1
ATOM 729 O O . GLU A 1 94 ? -28.007 10.597 13.632 1.00 61.72 94 GLU A O 1
ATOM 734 N N . ASN A 1 95 ? -28.202 11.455 15.681 1.00 63.53 95 ASN A N 1
ATOM 735 C CA . ASN A 1 95 ? -28.095 12.874 15.325 1.00 63.53 95 ASN A CA 1
ATOM 736 C C . ASN A 1 95 ? -26.952 13.631 16.033 1.00 63.53 95 ASN A C 1
ATOM 738 O O . ASN A 1 95 ? -26.708 14.782 15.678 1.00 63.53 95 ASN A O 1
ATOM 742 N N . ASP A 1 96 ? -26.275 13.027 17.015 1.00 71.56 96 ASP A N 1
ATOM 743 C CA . ASP A 1 96 ? -25.156 13.646 17.752 1.00 71.56 96 ASP A CA 1
ATOM 744 C C . ASP A 1 96 ? -23.985 12.663 17.888 1.00 71.56 96 ASP A C 1
ATOM 746 O O . ASP A 1 96 ? -23.547 12.297 18.979 1.00 71.56 96 ASP A O 1
ATOM 750 N N . GLU A 1 97 ? -23.559 12.149 16.737 1.00 84.94 97 GLU A N 1
ATOM 751 C CA . GLU A 1 97 ? -22.587 11.071 16.625 1.00 84.94 97 GLU A CA 1
ATOM 752 C C . GLU A 1 97 ? -21.159 11.634 16.578 1.00 84.94 97 GLU A C 1
ATOM 754 O O . GLU A 1 97 ? -20.824 12.533 15.800 1.00 84.94 97 GLU A O 1
ATOM 759 N N . TYR A 1 98 ? -20.297 11.089 17.430 1.00 91.44 98 TYR A N 1
ATOM 760 C CA . TYR A 1 98 ? -18.888 11.445 17.508 1.00 91.44 98 TYR A CA 1
ATOM 761 C C . TYR A 1 98 ? -18.008 10.209 17.433 1.00 91.44 98 TYR A C 1
ATOM 763 O O . TYR A 1 98 ? -18.313 9.158 17.997 1.00 91.44 98 TYR A O 1
ATOM 771 N N . LEU A 1 99 ? -16.846 10.378 16.819 1.00 92.81 99 LEU A N 1
ATOM 772 C CA . LEU A 1 99 ? -15.717 9.495 17.012 1.00 92.81 99 LEU A CA 1
ATOM 773 C C . LEU A 1 99 ? -15.002 9.866 18.315 1.00 92.81 99 LEU A C 1
ATOM 775 O O . LEU A 1 99 ? -14.516 10.985 18.484 1.00 92.81 99 LEU A O 1
ATOM 779 N N . ARG A 1 100 ? -14.887 8.886 19.207 1.00 94.62 100 ARG A N 1
ATOM 780 C CA . ARG A 1 100 ? -14.098 8.967 20.432 1.00 94.62 100 ARG A CA 1
ATOM 781 C C . ARG A 1 100 ? -12.954 7.967 20.376 1.00 94.62 100 ARG A C 1
ATOM 783 O O . ARG A 1 100 ? -13.126 6.849 19.890 1.00 94.62 100 ARG A O 1
ATOM 790 N N . VAL A 1 101 ? -11.796 8.383 20.884 1.00 95.38 101 VAL A N 1
ATOM 791 C CA . VAL A 1 101 ? -10.568 7.586 20.848 1.00 95.38 101 VAL A CA 1
ATOM 792 C C . VAL A 1 101 ? -9.994 7.461 22.247 1.00 95.38 101 VAL A C 1
ATOM 794 O O . VAL A 1 101 ? -9.975 8.429 23.006 1.00 95.38 101 VAL A O 1
ATOM 797 N N . TYR A 1 102 ? -9.577 6.255 22.612 1.00 95.38 102 TYR A N 1
ATOM 798 C CA . TYR A 1 102 ? -8.853 5.982 23.849 1.00 95.38 102 TYR A CA 1
ATOM 799 C C . TYR A 1 102 ? -7.538 5.297 23.512 1.00 95.38 102 TYR A C 1
ATOM 801 O O . TYR A 1 102 ? -7.484 4.455 22.619 1.00 95.38 102 TYR A O 1
ATOM 809 N N . GLU A 1 103 ? -6.499 5.642 24.260 1.00 93.62 103 GLU A N 1
ATOM 810 C CA . GLU A 1 103 ? -5.176 5.040 24.156 1.00 93.62 103 GLU A CA 1
ATOM 811 C C . GLU A 1 103 ? -4.831 4.315 25.459 1.00 93.62 103 GLU A C 1
ATOM 813 O O . GLU A 1 103 ? -5.084 4.821 26.560 1.00 93.62 103 GLU A O 1
ATOM 818 N N . PHE A 1 104 ? -4.265 3.119 25.333 1.00 93.62 104 PHE A N 1
ATOM 819 C CA . PHE A 1 104 ? -3.739 2.348 26.444 1.00 93.62 104 PHE A CA 1
ATOM 820 C C . PHE A 1 104 ? -2.289 2.741 26.708 1.00 93.62 104 PHE A C 1
ATOM 822 O O . PHE A 1 104 ? -1.396 2.479 25.903 1.00 93.62 104 PHE A O 1
ATOM 829 N N . LYS A 1 105 ? -2.033 3.332 27.877 1.00 84.50 105 LYS A N 1
ATOM 830 C CA . LYS A 1 105 ? -0.673 3.669 28.311 1.00 84.50 105 LYS A CA 1
ATOM 831 C C . LYS A 1 105 ? -0.182 2.596 29.274 1.00 84.50 105 LYS A C 1
ATOM 833 O O . LYS A 1 105 ? -0.633 2.550 30.418 1.00 84.50 105 LYS A O 1
ATOM 838 N N . GLN A 1 106 ? 0.769 1.767 28.830 1.00 76.75 106 GLN A N 1
ATOM 839 C CA . GLN A 1 106 ? 1.303 0.639 29.615 1.00 76.75 106 GLN A CA 1
ATOM 840 C C . GLN A 1 106 ? 1.736 1.036 31.039 1.00 76.75 106 GLN A C 1
ATOM 842 O O . GLN A 1 106 ? 1.502 0.281 31.974 1.00 76.75 106 GLN A O 1
ATOM 847 N N . GLY A 1 107 ? 2.299 2.236 31.227 1.00 69.56 107 GLY A N 1
ATOM 848 C CA . GLY A 1 107 ? 2.746 2.719 32.542 1.00 69.56 107 GLY A CA 1
ATOM 849 C C . GLY A 1 107 ? 1.633 3.092 33.533 1.00 69.56 107 GLY A C 1
ATOM 850 O O . GLY A 1 107 ? 1.908 3.181 34.725 1.00 69.56 107 GLY A O 1
ATOM 851 N N . ASN A 1 108 ? 0.396 3.293 33.065 1.00 69.31 108 ASN A N 1
ATOM 852 C CA . ASN A 1 108 ? -0.752 3.686 33.895 1.00 69.31 108 ASN A CA 1
ATOM 853 C C . ASN A 1 108 ? -1.801 2.566 34.033 1.00 69.31 108 ASN A C 1
ATOM 855 O O . ASN A 1 108 ? -2.857 2.806 34.616 1.00 69.31 108 ASN A O 1
ATOM 859 N N . GLU A 1 109 ? -1.539 1.381 33.461 1.00 76.62 109 GLU A N 1
ATOM 860 C CA . GLU A 1 109 ? -2.434 0.208 33.437 1.00 76.62 109 GLU A CA 1
ATOM 861 C C . GLU A 1 109 ? -3.896 0.540 33.066 1.00 76.62 109 GLU A C 1
ATOM 863 O O . GLU A 1 109 ? -4.848 -0.087 33.537 1.00 76.62 109 GLU A O 1
ATOM 868 N N . GLY A 1 110 ? -4.100 1.547 32.213 1.00 89.12 110 GLY A N 1
ATOM 869 C CA . GLY A 1 110 ? -5.419 2.126 31.993 1.00 89.12 110 GLY A CA 1
ATOM 870 C C . GLY A 1 110 ? -5.593 2.772 30.628 1.00 89.12 110 GLY A C 1
ATOM 871 O O . GLY A 1 110 ? -4.640 3.216 29.987 1.00 89.12 110 GLY A O 1
ATOM 872 N N . TRP A 1 111 ? -6.854 2.822 30.209 1.00 95.06 111 TRP A N 1
ATOM 873 C CA . TRP A 1 111 ? -7.296 3.495 28.997 1.00 95.06 111 TRP A CA 1
ATOM 874 C C . TRP A 1 111 ? -7.585 4.962 29.300 1.00 95.06 111 TRP A C 1
ATOM 876 O O . TRP A 1 111 ? -8.405 5.274 30.166 1.00 95.06 111 TRP A O 1
ATOM 886 N N . THR A 1 112 ? -6.941 5.862 28.567 1.00 93.06 112 THR A N 1
ATOM 887 C CA . THR A 1 112 ? -7.144 7.310 28.694 1.00 93.06 112 THR A CA 1
ATOM 888 C C . THR A 1 112 ? -7.743 7.872 27.417 1.00 93.06 112 THR A C 1
ATOM 890 O O . THR A 1 112 ? -7.310 7.490 26.331 1.00 93.06 112 THR A O 1
ATOM 893 N N . LYS A 1 113 ? -8.721 8.783 27.539 1.00 92.88 113 LYS A N 1
ATOM 894 C CA . LYS A 1 113 ? -9.279 9.497 26.382 1.00 92.88 113 LYS A CA 1
ATOM 895 C C . LYS A 1 113 ? -8.141 10.211 25.650 1.00 92.88 113 LYS A C 1
ATOM 897 O O . LYS A 1 113 ? -7.352 10.909 26.285 1.00 92.88 113 LYS A O 1
ATOM 902 N N . PHE A 1 114 ? -8.073 10.013 24.341 1.00 89.69 114 PHE A N 1
ATOM 903 C CA . PHE A 1 114 ? -7.102 10.635 23.459 1.00 89.69 114 PHE A CA 1
ATOM 904 C C . PHE A 1 114 ? -7.779 11.761 22.670 1.00 89.69 114 PHE A C 1
ATOM 906 O O . PHE A 1 114 ? -8.699 11.505 21.889 1.00 89.69 114 PHE A O 1
ATOM 913 N N . GLY A 1 115 ? -7.312 12.996 22.864 1.00 89.50 115 GLY A N 1
ATOM 914 C CA . GLY A 1 115 ? -7.864 14.182 22.216 1.00 89.50 115 GLY A CA 1
ATOM 915 C C . GLY A 1 115 ? -9.336 14.463 22.532 1.00 89.50 115 GLY A C 1
ATOM 916 O O . GLY A 1 115 ? -9.960 13.859 23.412 1.00 89.50 115 GLY A O 1
ATOM 917 N N . GLU A 1 116 ? -9.895 15.419 21.792 1.00 90.31 116 GLU A N 1
ATOM 918 C CA . GLU A 1 116 ? -11.324 15.719 21.839 1.00 90.31 116 GLU A CA 1
ATOM 919 C C . GLU A 1 116 ? -12.148 14.791 20.948 1.00 90.31 116 GLU A C 1
ATOM 921 O O . GLU A 1 116 ? -11.639 14.171 20.014 1.00 90.31 116 GLU A O 1
ATOM 926 N N . ASP A 1 117 ? -13.444 14.706 21.258 1.00 91.69 117 ASP A N 1
ATOM 927 C CA . ASP A 1 117 ? -14.382 13.947 20.435 1.00 91.69 117 ASP A CA 1
ATOM 928 C C . ASP A 1 117 ? -14.510 14.625 19.064 1.00 91.69 117 ASP A C 1
ATOM 930 O O . ASP A 1 117 ? -14.733 15.834 18.967 1.00 91.69 117 ASP A O 1
ATOM 934 N N . VAL A 1 118 ? -14.383 13.841 17.998 1.00 89.56 118 VAL A N 1
ATOM 935 C CA . VAL A 1 118 ? -14.447 14.336 16.623 1.00 89.56 118 VAL A CA 1
ATOM 936 C C . VAL A 1 118 ? -15.875 14.162 16.107 1.00 89.56 118 VAL A C 1
ATOM 938 O O . VAL A 1 118 ? -16.371 13.035 16.135 1.00 89.56 118 VAL A O 1
ATOM 941 N N . PRO A 1 119 ? -16.559 15.216 15.623 1.00 88.12 119 PRO A N 1
ATOM 942 C CA . PRO A 1 119 ? -17.891 15.073 15.040 1.00 88.12 119 PRO A CA 1
ATOM 943 C C . PRO A 1 119 ? -17.878 14.054 13.896 1.00 88.12 119 PRO A C 1
ATOM 945 O O . PRO A 1 119 ? -17.125 14.213 12.938 1.00 88.12 119 PRO A O 1
ATOM 948 N N . ASN A 1 120 ? -18.707 13.016 13.985 1.00 82.88 120 ASN A N 1
ATOM 949 C CA . ASN A 1 120 ? -18.866 12.007 12.946 1.00 82.88 120 ASN A CA 1
ATOM 950 C C . ASN A 1 120 ? -20.331 11.991 12.504 1.00 82.88 120 ASN A C 1
ATOM 952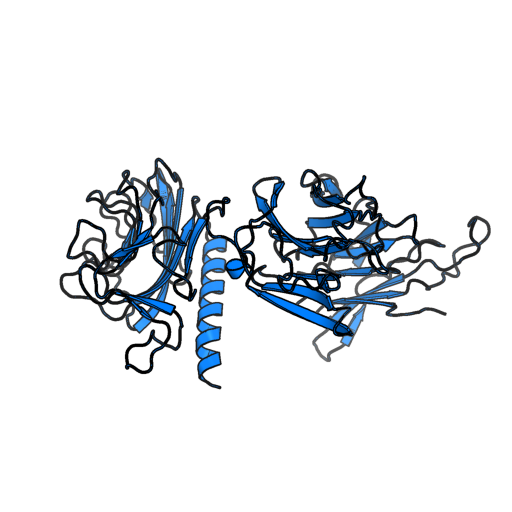 O O . ASN A 1 120 ? -21.136 11.270 13.074 1.00 82.88 120 ASN A O 1
ATOM 956 N N . PRO A 1 121 ? -20.710 12.775 11.489 1.00 75.25 121 PRO A N 1
ATOM 957 C CA . PRO A 1 121 ? -22.113 12.948 11.118 1.00 75.25 121 PRO A CA 1
ATOM 958 C C . PRO A 1 121 ? -22.773 11.684 10.546 1.00 75.25 121 PRO A C 1
ATOM 960 O O . PRO A 1 121 ? -23.963 11.727 10.237 1.00 75.25 121 PRO A O 1
ATOM 963 N N . LEU A 1 122 ? -22.037 10.577 10.380 1.00 76.12 122 LEU A N 1
ATOM 964 C CA . LEU A 1 122 ? -22.599 9.285 10.014 1.00 76.12 122 LEU A CA 1
ATOM 965 C C . LEU A 1 122 ? -22.345 8.222 11.089 1.00 76.12 122 LEU A C 1
ATOM 967 O O . LEU A 1 122 ? -21.218 8.087 11.561 1.00 76.12 122 LEU A O 1
ATOM 971 N N . PRO A 1 123 ? -23.327 7.341 11.347 1.00 80.88 123 PRO A N 1
ATOM 972 C CA . PRO A 1 123 ? -23.154 6.151 12.178 1.00 80.88 123 PRO A CA 1
ATOM 973 C C . PRO A 1 123 ? -22.389 5.046 11.420 1.00 80.88 123 PRO A C 1
ATOM 975 O O . PRO A 1 123 ? -22.886 3.934 11.217 1.00 80.88 123 PRO A O 1
ATOM 978 N N . LYS A 1 124 ? -21.198 5.368 10.909 1.00 84.69 124 LYS A N 1
ATOM 979 C CA . LYS A 1 124 ? -20.334 4.470 10.135 1.00 84.69 124 LYS A CA 1
ATOM 980 C C . LYS A 1 124 ? -18.928 4.455 10.730 1.00 84.69 124 LYS A C 1
ATOM 982 O O . LYS A 1 124 ? -18.458 5.510 11.165 1.00 84.69 124 LYS A O 1
ATOM 987 N N . PRO A 1 125 ? -18.261 3.285 10.739 1.00 88.12 125 PRO A N 1
ATOM 988 C CA . PRO A 1 125 ? -16.896 3.197 11.225 1.00 88.12 125 PRO A CA 1
ATOM 989 C C . PRO A 1 125 ? -15.978 4.092 10.380 1.00 88.12 125 PRO A C 1
ATOM 991 O O . PRO A 1 125 ? -16.163 4.180 9.159 1.00 88.12 125 PRO A O 1
ATOM 994 N N . PRO A 1 126 ? -15.004 4.768 11.006 1.00 92.62 126 PRO A N 1
ATOM 995 C CA . PRO A 1 126 ? -13.973 5.475 10.268 1.00 92.62 126 PRO A CA 1
ATOM 996 C C . PRO A 1 126 ? -13.068 4.490 9.514 1.00 92.62 126 PRO A C 1
ATOM 998 O O . PRO A 1 126 ? -13.020 3.302 9.822 1.00 92.62 126 PRO A O 1
ATOM 1001 N N . ALA A 1 127 ? -12.283 4.993 8.563 1.00 93.69 127 ALA A N 1
ATOM 1002 C CA . ALA A 1 127 ? -11.109 4.259 8.092 1.00 93.69 127 ALA A CA 1
ATOM 1003 C C . ALA A 1 127 ? -9.886 4.702 8.906 1.00 93.69 127 ALA A C 1
ATOM 1005 O O . ALA A 1 127 ? -9.684 5.898 9.106 1.00 93.69 127 ALA A O 1
ATOM 1006 N N . VAL A 1 128 ? -9.083 3.753 9.387 1.00 93.50 128 VAL A N 1
ATOM 1007 C CA . VAL A 1 128 ? -7.981 4.007 10.329 1.00 93.50 128 VAL A CA 1
ATOM 1008 C C . VAL A 1 128 ? -6.704 3.364 9.791 1.00 93.50 128 VAL A C 1
ATOM 1010 O O . VAL A 1 128 ? -6.743 2.220 9.339 1.00 93.50 128 VAL A O 1
ATOM 1013 N N . SER A 1 129 ? -5.579 4.083 9.826 1.00 91.06 129 SER A N 1
ATOM 1014 C CA . SER A 1 129 ? -4.263 3.503 9.519 1.00 91.06 129 SER A CA 1
ATOM 1015 C C . SER A 1 129 ? -3.848 2.486 10.586 1.00 91.06 129 SER A C 1
ATOM 1017 O O . SER A 1 129 ? -4.287 2.559 11.732 1.00 91.06 129 SER A O 1
ATOM 1019 N N . SER A 1 130 ? -2.956 1.550 10.264 1.00 86.12 130 SER A N 1
ATOM 1020 C CA . SER A 1 130 ? -2.593 0.466 11.191 1.00 86.12 130 SER A CA 1
ATOM 1021 C C . SER A 1 130 ? -2.015 0.977 12.515 1.00 86.12 130 SER A C 1
ATOM 1023 O O . SER A 1 130 ? -2.335 0.454 13.581 1.00 86.12 130 SER A O 1
ATOM 1025 N N . ASN A 1 131 ? -1.225 2.053 12.471 1.00 84.62 131 ASN A N 1
ATOM 1026 C CA . ASN A 1 131 ? -0.665 2.727 13.649 1.00 84.62 131 ASN A CA 1
ATOM 1027 C C . ASN A 1 131 ? -1.673 3.621 14.410 1.00 84.62 131 ASN A C 1
ATOM 1029 O O . ASN A 1 131 ? -1.350 4.161 15.469 1.00 84.62 131 ASN A O 1
ATOM 1033 N N . GLY A 1 132 ? -2.883 3.814 13.875 1.00 90.00 132 GLY A N 1
ATOM 1034 C CA . GLY A 1 132 ? -3.920 4.658 14.468 1.00 90.00 132 GLY A CA 1
ATOM 1035 C C . GLY A 1 132 ? -3.617 6.159 14.450 1.00 90.00 132 GLY A C 1
ATOM 1036 O O . GLY A 1 132 ? -4.278 6.909 15.164 1.00 90.00 132 GLY A O 1
ATOM 1037 N N . ASN A 1 133 ? -2.621 6.609 13.679 1.00 89.56 133 ASN A N 1
ATOM 1038 C CA . ASN A 1 133 ? -2.229 8.022 13.609 1.00 89.56 133 ASN A CA 1
ATOM 1039 C C . ASN A 1 133 ? -2.958 8.799 12.511 1.00 89.56 133 ASN A C 1
ATOM 1041 O O . ASN A 1 133 ? -2.878 10.024 12.492 1.00 89.56 133 ASN A O 1
ATOM 1045 N N . ARG A 1 134 ? -3.662 8.112 11.610 1.00 90.88 134 ARG A N 1
ATOM 1046 C CA . ARG A 1 134 ? -4.493 8.721 10.578 1.00 90.88 134 ARG A CA 1
ATOM 1047 C C . ARG A 1 134 ? -5.881 8.116 10.615 1.00 90.88 134 ARG A C 1
ATOM 1049 O O . ARG A 1 134 ? -6.039 6.896 10.640 1.00 90.88 134 ARG A O 1
ATOM 1056 N N . VAL A 1 135 ? -6.879 8.985 10.582 1.00 92.62 135 VAL A N 1
ATOM 1057 C CA . VAL A 1 135 ? -8.288 8.609 10.594 1.00 92.62 135 VAL A CA 1
ATOM 1058 C C . VAL A 1 135 ? -9.018 9.344 9.486 1.00 92.62 135 VAL A C 1
ATOM 1060 O O . VAL A 1 135 ? -8.774 10.520 9.227 1.00 92.62 135 VAL A O 1
ATOM 1063 N N . VAL A 1 136 ? -9.944 8.650 8.840 1.00 91.69 136 VAL A N 1
ATOM 1064 C CA . VAL A 1 136 ? -10.841 9.221 7.848 1.00 91.69 136 VAL A CA 1
ATOM 1065 C C . VAL A 1 136 ? -12.271 9.042 8.301 1.00 91.69 136 VAL A C 1
ATOM 1067 O O . VAL A 1 136 ? -12.707 7.930 8.589 1.00 91.69 136 VAL A O 1
ATOM 1070 N N . ILE A 1 137 ? -12.998 10.151 8.323 1.00 90.12 137 ILE A N 1
ATOM 1071 C CA . ILE A 1 137 ? -14.426 10.202 8.617 1.00 90.12 137 ILE A CA 1
ATOM 1072 C C . ILE A 1 137 ? -15.174 10.739 7.405 1.00 90.12 137 ILE A C 1
ATOM 1074 O O . ILE A 1 137 ? -14.629 11.479 6.583 1.00 90.12 137 ILE A O 1
ATOM 1078 N N . SER A 1 138 ? -16.437 10.354 7.284 1.00 86.94 138 SER A N 1
ATOM 1079 C CA . SER A 1 138 ? -17.274 10.735 6.154 1.00 86.94 138 SER A CA 1
ATOM 1080 C C . SER A 1 138 ? -18.561 11.388 6.631 1.00 86.94 138 SER A C 1
ATOM 1082 O O . SER A 1 138 ? -19.175 10.968 7.606 1.00 86.94 138 SER A O 1
ATOM 1084 N N . SER A 1 139 ? -18.974 12.425 5.917 1.00 75.69 139 SER A N 1
ATOM 1085 C CA . SER A 1 139 ? -20.274 13.059 6.024 1.00 75.69 139 SER A CA 1
ATOM 1086 C C . SER A 1 139 ? -21.011 12.813 4.720 1.00 75.69 139 SER A C 1
ATOM 1088 O O . SER A 1 139 ? -20.922 13.572 3.765 1.00 75.69 139 SER A O 1
ATOM 1090 N N . ASN A 1 140 ? -21.697 11.680 4.626 1.00 69.81 140 ASN A N 1
ATOM 1091 C CA . ASN A 1 140 ? -22.518 11.389 3.462 1.00 69.81 140 ASN A CA 1
ATOM 1092 C C . ASN A 1 140 ? -23.736 12.306 3.510 1.00 69.81 140 ASN A C 1
ATOM 1094 O O . ASN A 1 140 ? -24.460 12.350 4.502 1.00 69.81 140 ASN A O 1
ATOM 1098 N N . SER A 1 141 ? -23.973 13.018 2.416 1.00 68.38 141 SER A N 1
ATOM 1099 C CA . SER A 1 141 ? -25.236 13.693 2.189 1.00 68.38 141 SER A CA 1
ATOM 1100 C C . SER A 1 141 ? -25.885 13.160 0.916 1.00 68.38 141 SER A C 1
ATOM 1102 O O . SER A 1 141 ? -25.280 13.086 -0.154 1.00 68.38 141 SER A O 1
ATOM 1104 N N . THR A 1 142 ? -27.164 12.814 1.044 1.00 60.22 142 THR A N 1
ATOM 1105 C CA . THR A 1 142 ? -28.023 12.360 -0.056 1.00 60.22 142 THR A CA 1
ATOM 1106 C C . THR A 1 142 ? -28.531 13.520 -0.914 1.00 60.22 142 THR A C 1
ATOM 1108 O O . THR A 1 142 ? -29.108 13.297 -1.982 1.00 60.22 142 THR A O 1
ATOM 1111 N N . SER A 1 143 ? -28.304 14.762 -0.465 1.00 60.94 143 SER A N 1
ATOM 1112 C CA . SER A 1 143 ? -28.667 15.970 -1.194 1.00 60.94 143 SER A CA 1
ATOM 1113 C C . SER A 1 143 ? -27.800 16.142 -2.437 1.00 60.94 143 SER A C 1
ATOM 1115 O O . SER A 1 143 ? -26.579 16.009 -2.406 1.00 60.94 143 SER A O 1
ATOM 1117 N N . THR A 1 144 ? -28.415 16.543 -3.544 1.00 56.94 144 THR A N 1
ATOM 1118 C CA . THR A 1 144 ? -27.686 16.932 -4.756 1.00 56.94 144 THR A CA 1
ATOM 1119 C C . THR A 1 144 ? -26.950 18.267 -4.603 1.00 56.94 144 THR A C 1
ATOM 1121 O O . THR A 1 144 ? -26.090 18.565 -5.426 1.00 56.94 144 THR A O 1
ATOM 1124 N N . SER A 1 145 ? -27.265 19.067 -3.573 1.00 59.38 145 SER A N 1
ATOM 1125 C CA . SER A 1 145 ? -26.597 20.343 -3.259 1.00 59.38 145 SER A CA 1
ATOM 1126 C C . SER A 1 145 ? -25.474 20.228 -2.222 1.00 59.38 145 SER A C 1
ATOM 1128 O O . SER A 1 145 ? -24.746 21.193 -2.011 1.00 59.38 145 SER A O 1
ATOM 1130 N N . SER A 1 146 ? -25.320 19.063 -1.589 1.00 67.69 146 SER A N 1
ATOM 1131 C CA . SER A 1 146 ? -24.227 18.757 -0.665 1.00 67.69 146 SER A CA 1
ATOM 1132 C C . SER A 1 146 ? -23.786 17.320 -0.947 1.00 67.69 146 SER A C 1
ATOM 1134 O O . SER A 1 146 ? -24.445 16.391 -0.490 1.00 67.69 146 SER A O 1
ATOM 1136 N N . PRO A 1 147 ? -22.745 17.103 -1.768 1.00 65.25 147 PRO A N 1
ATOM 1137 C CA . PRO A 1 147 ? -22.409 15.785 -2.315 1.00 65.25 147 PRO A CA 1
ATOM 1138 C C . PRO A 1 147 ? -21.903 14.781 -1.268 1.00 65.25 147 PRO A C 1
ATOM 1140 O O . PRO A 1 147 ? -21.766 13.601 -1.582 1.00 65.25 147 PRO A O 1
ATOM 1143 N N . GLY A 1 148 ? -21.678 15.239 -0.039 1.00 76.44 148 GLY A N 1
ATOM 1144 C CA . GLY A 1 148 ? -20.966 14.543 1.018 1.00 76.44 148 GLY A CA 1
ATOM 1145 C C . GLY A 1 148 ? -19.473 14.874 1.005 1.00 76.44 148 GLY A C 1
ATOM 1146 O O . GLY A 1 148 ? -18.913 15.225 -0.038 1.00 76.44 148 GLY A O 1
ATOM 1147 N N . GLN A 1 149 ? -18.834 14.813 2.169 1.00 81.69 149 GLN A N 1
ATOM 1148 C CA . GLN A 1 149 ? -17.438 15.205 2.368 1.00 81.69 149 GLN A CA 1
ATOM 1149 C C . GLN A 1 149 ? -16.696 14.117 3.141 1.00 81.69 149 GLN A C 1
ATOM 1151 O O . GLN A 1 149 ? -17.250 13.467 4.020 1.00 81.69 149 GLN A O 1
ATOM 1156 N N . VAL A 1 150 ? -15.428 13.905 2.805 1.00 87.62 150 VAL A N 1
ATOM 1157 C CA . VAL A 1 150 ? -14.548 12.981 3.522 1.00 87.62 150 VAL A CA 1
ATOM 1158 C C . VAL A 1 150 ? -13.398 13.777 4.122 1.00 87.62 150 VAL A C 1
ATOM 1160 O O . VAL A 1 150 ? -12.656 14.445 3.400 1.00 87.62 150 VAL A O 1
ATOM 1163 N N . GLN A 1 151 ? -13.278 13.742 5.446 1.00 88.12 151 GLN A N 1
ATOM 1164 C CA . GLN A 1 151 ? -12.257 14.465 6.196 1.00 88.12 151 GLN A CA 1
ATOM 1165 C C . GLN A 1 151 ? -11.165 13.497 6.641 1.00 88.12 151 GLN A C 1
ATOM 1167 O O . GLN A 1 151 ? -11.461 12.414 7.144 1.00 88.12 151 GLN A O 1
ATOM 1172 N N . VAL A 1 152 ? -9.909 13.903 6.457 1.00 89.94 152 VAL A N 1
ATOM 1173 C CA . VAL A 1 152 ? -8.736 13.145 6.896 1.00 89.94 152 VAL A CA 1
ATOM 1174 C C . VAL A 1 152 ? -8.085 13.883 8.055 1.00 89.94 152 VAL A C 1
ATOM 1176 O O . VAL A 1 152 ? -7.759 15.066 7.945 1.00 89.94 152 VAL A O 1
ATOM 1179 N N . LEU A 1 153 ? -7.897 13.178 9.160 1.00 89.62 153 LEU A N 1
ATOM 1180 C CA . LEU A 1 153 ? -7.320 13.689 10.390 1.00 89.62 153 LEU A CA 1
ATOM 1181 C C . LEU A 1 153 ? -6.025 12.940 10.672 1.00 89.62 153 LEU A C 1
ATOM 1183 O O . LEU A 1 153 ? -6.012 11.711 10.673 1.00 89.62 153 LEU A O 1
ATOM 1187 N N . ASP A 1 154 ? -4.966 13.692 10.936 1.00 88.44 154 ASP A N 1
ATOM 1188 C CA . ASP A 1 154 ? -3.697 13.158 11.406 1.00 88.44 154 ASP A CA 1
ATOM 1189 C C . ASP A 1 154 ? -3.532 13.473 12.885 1.00 88.44 154 ASP A C 1
ATOM 1191 O O . ASP A 1 154 ? -4.038 14.474 13.408 1.00 88.44 154 ASP A O 1
ATOM 1195 N N . LEU A 1 155 ? -2.776 12.617 13.553 1.00 84.75 155 LEU A N 1
ATOM 1196 C CA . LEU A 1 155 ? -2.328 12.841 14.907 1.00 84.75 155 LEU A CA 1
ATOM 1197 C C . LEU A 1 155 ? -1.500 14.128 14.984 1.00 84.75 155 LEU A C 1
ATOM 1199 O O . LEU A 1 155 ? -0.568 14.349 14.203 1.00 84.75 155 LEU A O 1
ATOM 1203 N N . ASN A 1 156 ? -1.823 14.977 15.952 1.00 81.00 156 ASN A N 1
ATOM 1204 C CA . ASN A 1 156 ? -0.972 16.074 16.366 1.00 81.00 156 ASN A CA 1
ATOM 1205 C C . ASN A 1 156 ? -0.229 15.690 17.649 1.00 81.00 156 ASN A C 1
ATOM 1207 O O . ASN A 1 156 ? -0.765 15.847 18.746 1.00 81.00 156 ASN A O 1
ATOM 1211 N N . GLU A 1 157 ? 1.005 15.211 17.494 1.00 71.06 157 GLU A N 1
ATOM 1212 C CA . GLU A 1 157 ? 1.864 14.783 18.607 1.00 71.06 157 GLU A CA 1
ATOM 1213 C C . GLU A 1 157 ? 2.184 15.914 19.598 1.00 71.06 157 GLU A C 1
ATOM 1215 O O . GLU A 1 157 ? 2.456 15.647 20.761 1.00 71.06 157 GLU A O 1
ATOM 1220 N N . GLU A 1 158 ? 2.116 17.183 19.179 1.00 73.50 158 GLU A N 1
ATOM 1221 C CA . GLU A 1 158 ? 2.415 18.324 20.056 1.00 73.50 158 GLU A CA 1
ATOM 1222 C C . GLU A 1 158 ? 1.239 18.724 20.959 1.00 73.50 158 GLU A C 1
ATOM 1224 O O . GLU A 1 158 ? 1.439 19.376 21.983 1.00 73.50 158 GLU A O 1
ATOM 1229 N N . ALA A 1 159 ? 0.009 18.374 20.572 1.00 72.75 159 ALA A N 1
ATOM 1230 C CA . ALA A 1 159 ? -1.213 18.857 21.215 1.00 72.75 159 ALA A CA 1
ATOM 1231 C C . ALA A 1 159 ? -2.096 17.738 21.788 1.00 72.75 159 ALA A C 1
ATOM 1233 O O . ALA A 1 159 ? -3.220 18.029 22.194 1.00 72.75 159 ALA A O 1
ATOM 1234 N N . ASP A 1 160 ? -1.624 16.482 21.786 1.00 72.38 160 ASP A N 1
ATOM 1235 C CA . ASP A 1 160 ? -2.392 15.294 22.195 1.00 72.38 160 ASP A CA 1
ATOM 1236 C C . ASP A 1 160 ? -3.810 15.279 21.584 1.00 72.38 160 ASP A C 1
ATOM 1238 O O . ASP A 1 160 ? -4.817 15.062 22.262 1.00 72.38 160 ASP A O 1
ATOM 1242 N N . GLY A 1 161 ? -3.905 15.565 20.280 1.00 83.12 161 GLY A N 1
ATOM 1243 C CA . GLY A 1 161 ? -5.187 15.765 19.607 1.00 83.12 161 GLY A CA 1
ATOM 1244 C C . GLY A 1 161 ? -5.148 15.551 18.099 1.00 83.12 161 GLY A C 1
ATOM 1245 O O . GLY A 1 161 ? -4.118 15.217 17.519 1.00 83.12 161 GLY A O 1
ATOM 1246 N N . TRP A 1 162 ? -6.297 15.742 17.454 1.00 87.62 162 TRP A N 1
ATOM 1247 C CA . TRP A 1 162 ? -6.458 15.585 16.008 1.00 87.62 162 TRP A CA 1
ATOM 1248 C C . TRP A 1 162 ? -6.217 16.912 15.288 1.00 87.62 162 TRP A C 1
ATOM 1250 O O . TRP A 1 162 ? -6.744 17.948 15.698 1.00 87.62 162 TRP A O 1
ATOM 1260 N N . LYS A 1 163 ? -5.461 16.885 14.188 1.00 85.44 163 LYS A N 1
ATOM 1261 C CA . LYS A 1 163 ? -5.367 17.998 13.235 1.00 85.44 163 LYS A CA 1
ATOM 1262 C C . LYS A 1 163 ? -5.894 17.557 11.879 1.00 85.44 163 LYS A C 1
ATOM 1264 O O . LYS A 1 163 ? -5.697 16.415 11.472 1.00 85.44 163 LYS A O 1
ATOM 1269 N N . GLU A 1 164 ? -6.549 18.463 11.162 1.00 79.44 164 GLU A N 1
ATOM 1270 C CA . GLU A 1 164 ? -6.912 18.200 9.771 1.00 79.44 164 GLU A CA 1
ATOM 1271 C C . GLU A 1 164 ? -5.627 18.019 8.956 1.00 79.44 164 GLU A C 1
ATOM 1273 O O . GLU A 1 164 ? -4.797 18.924 8.865 1.00 79.44 164 GLU A O 1
ATOM 1278 N N . ALA A 1 165 ? -5.443 16.811 8.427 1.00 65.88 165 ALA A N 1
ATOM 1279 C CA . ALA A 1 165 ? -4.251 16.425 7.681 1.00 65.88 165 ALA A CA 1
ATOM 1280 C C . ALA A 1 165 ? -4.229 17.063 6.290 1.00 65.88 165 ALA A C 1
ATOM 1282 O O . ALA A 1 165 ? -3.171 17.374 5.745 1.00 65.88 165 ALA A O 1
ATOM 1283 N N . VAL A 1 166 ? -5.418 17.197 5.696 1.00 64.94 166 VAL A N 1
ATOM 1284 C CA . VAL A 1 166 ? -5.633 17.484 4.279 1.00 64.94 166 VAL A CA 1
ATOM 1285 C C . VAL A 1 166 ? -6.969 18.204 4.104 1.00 64.94 166 VAL A C 1
ATOM 1287 O O . VAL A 1 166 ? -7.945 17.823 4.745 1.00 64.94 166 VAL A O 1
ATOM 1290 N N . THR A 1 167 ? -7.046 19.166 3.173 1.00 61.22 167 THR A N 1
ATOM 1291 C CA . THR A 1 167 ? -8.322 19.751 2.723 1.00 61.22 167 THR A CA 1
ATOM 1292 C C . THR A 1 167 ? -9.291 18.648 2.321 1.00 61.22 167 THR A C 1
ATOM 1294 O O . THR A 1 167 ? -8.992 17.855 1.428 1.00 61.22 167 THR A O 1
ATOM 1297 N N . ALA A 1 168 ? -10.448 18.611 2.969 1.00 60.91 168 ALA A N 1
ATOM 1298 C CA . ALA A 1 168 ? -11.420 17.552 2.776 1.00 60.91 168 ALA A CA 1
ATOM 1299 C C . ALA A 1 168 ? -11.688 17.178 1.309 1.00 60.91 168 ALA A C 1
ATOM 1301 O O . ALA A 1 168 ? -11.817 18.022 0.417 1.00 60.91 168 ALA A O 1
ATOM 1302 N N . VAL A 1 169 ? -11.807 15.874 1.076 1.00 67.69 169 VAL A N 1
ATOM 1303 C CA . VAL A 1 169 ? -12.104 15.324 -0.238 1.00 67.69 169 VAL A CA 1
ATOM 1304 C C . VAL A 1 169 ? -13.601 15.487 -0.482 1.00 67.69 169 VAL A C 1
ATOM 1306 O O . VAL A 1 169 ? -14.423 14.928 0.244 1.00 67.69 169 VAL A O 1
ATOM 1309 N N . ALA A 1 170 ? -13.958 16.258 -1.505 1.00 60.47 170 ALA A N 1
ATOM 1310 C CA . ALA A 1 170 ? -15.336 16.446 -1.944 1.00 60.47 170 ALA A CA 1
ATOM 1311 C C . ALA A 1 170 ? -15.504 15.948 -3.385 1.00 60.47 170 ALA A C 1
ATOM 1313 O O . ALA A 1 170 ? -14.649 16.179 -4.245 1.00 60.47 170 ALA A O 1
ATOM 1314 N N . SER A 1 171 ? -16.615 15.265 -3.662 1.00 62.41 171 SER A N 1
ATOM 1315 C CA . SER A 1 171 ? -17.000 14.894 -5.028 1.00 62.41 171 SER A CA 1
ATOM 1316 C C . SER A 1 171 ? -17.682 16.066 -5.737 1.00 62.41 171 SER A C 1
ATOM 1318 O O . SER A 1 171 ? -18.461 16.798 -5.135 1.00 62.41 171 SER A O 1
ATOM 1320 N N . SER A 1 172 ? -17.433 16.216 -7.041 1.00 54.00 172 SER A N 1
ATOM 1321 C CA . SER A 1 172 ? -18.102 17.194 -7.911 1.00 54.00 172 SER A CA 1
ATOM 1322 C C . SER A 1 172 ? -19.429 16.697 -8.501 1.00 54.00 172 SER A C 1
ATOM 1324 O O . SER A 1 172 ? -20.097 17.442 -9.217 1.00 54.00 172 SER A O 1
ATOM 1326 N N . SER A 1 173 ? -19.828 15.451 -8.231 1.00 54.16 173 SER A N 1
ATOM 1327 C CA . SER A 1 173 ? -21.027 14.834 -8.808 1.00 54.16 173 SER A CA 1
ATOM 1328 C C . SER A 1 173 ? -21.905 14.176 -7.744 1.00 54.16 173 SER A C 1
ATOM 1330 O O . SER A 1 173 ? -21.367 13.463 -6.901 1.00 54.16 173 SER A O 1
ATOM 1332 N N . MET A 1 174 ? -23.218 14.443 -7.859 1.00 56.69 174 MET A N 1
ATOM 1333 C CA . MET A 1 174 ? -24.425 13.849 -7.242 1.00 56.69 174 MET A CA 1
ATOM 1334 C C . MET A 1 174 ? -24.259 13.027 -5.946 1.00 56.69 174 MET A C 1
ATOM 1336 O O . MET A 1 174 ? -23.491 12.075 -5.906 1.00 56.69 174 MET A O 1
ATOM 1340 N N . GLY A 1 175 ? -25.064 13.382 -4.930 1.00 63.62 175 GLY A N 1
ATOM 1341 C CA . GLY A 1 175 ? -24.980 12.954 -3.524 1.00 63.62 175 GLY A CA 1
ATOM 1342 C C . GLY A 1 175 ? -24.759 11.468 -3.239 1.00 63.62 175 GLY A C 1
ATOM 1343 O O . GLY A 1 175 ? -25.024 10.600 -4.067 1.00 63.62 175 GLY A O 1
ATOM 1344 N N . GLY A 1 176 ? -24.280 11.183 -2.029 1.00 75.69 176 GLY A N 1
ATOM 1345 C CA . GLY A 1 176 ? -23.911 9.841 -1.591 1.00 75.69 176 GLY A CA 1
ATOM 1346 C C . GLY A 1 176 ? -22.415 9.619 -1.360 1.00 75.69 176 GLY A C 1
ATOM 1347 O O . GLY A 1 176 ? -22.044 8.502 -1.005 1.00 75.69 176 GLY A O 1
ATOM 1348 N N . PHE A 1 177 ? -21.547 10.611 -1.608 1.00 83.94 177 PHE A N 1
ATOM 1349 C CA . PHE A 1 177 ? -20.093 10.474 -1.450 1.00 83.94 177 PHE A CA 1
ATOM 1350 C C . PHE A 1 177 ? -19.721 10.228 0.014 1.00 83.94 177 PHE A C 1
ATOM 1352 O O . PHE A 1 177 ? -20.236 10.895 0.909 1.00 83.94 177 PHE A O 1
ATOM 1359 N N . GLY A 1 178 ? -18.818 9.276 0.250 1.00 85.19 178 GLY A N 1
ATOM 1360 C CA . GLY A 1 178 ? -18.461 8.853 1.601 1.00 85.19 178 GLY A CA 1
ATOM 1361 C C . GLY A 1 178 ? -19.461 7.866 2.205 1.00 85.19 178 GLY A C 1
ATOM 1362 O O . GLY A 1 178 ? -19.585 7.806 3.417 1.00 85.19 178 GLY A O 1
ATOM 1363 N N . TYR A 1 179 ? -20.209 7.106 1.394 1.00 85.56 179 TYR A N 1
ATOM 1364 C CA . TYR A 1 179 ? -21.146 6.099 1.922 1.00 85.56 179 TYR A CA 1
ATOM 1365 C C . TYR A 1 179 ? -20.433 4.965 2.677 1.00 85.56 179 TYR A C 1
ATOM 1367 O O . TYR A 1 179 ? -20.855 4.564 3.761 1.00 85.56 179 TYR A O 1
ATOM 1375 N N . SER A 1 180 ? -19.348 4.470 2.093 1.00 89.44 180 SER A N 1
ATOM 1376 C CA . SER A 1 180 ? -18.384 3.545 2.686 1.00 89.44 180 SER A CA 1
ATOM 1377 C C . SER A 1 180 ? -16.978 3.988 2.282 1.00 89.44 180 SER A C 1
ATOM 1379 O O . SER A 1 180 ? -16.767 4.469 1.157 1.00 89.44 180 SER A O 1
ATOM 1381 N N . ILE A 1 181 ? -16.041 3.857 3.214 1.00 92.94 181 ILE A N 1
ATOM 1382 C CA . ILE A 1 181 ? -14.648 4.278 3.096 1.00 92.94 181 ILE A CA 1
ATOM 1383 C C . ILE A 1 181 ? -13.731 3.160 3.589 1.00 92.94 181 ILE A C 1
ATOM 1385 O O . ILE A 1 181 ? -14.069 2.438 4.521 1.00 92.94 181 ILE A O 1
ATOM 1389 N N . SER A 1 182 ? -12.555 3.032 2.983 1.00 94.38 182 SER A N 1
ATOM 1390 C CA . SER A 1 182 ? -11.525 2.096 3.439 1.00 94.38 182 SER A CA 1
ATOM 1391 C C . SER A 1 182 ? -10.135 2.615 3.104 1.00 94.38 182 SER A C 1
ATOM 1393 O O . SER A 1 182 ? -9.950 3.281 2.088 1.00 94.38 182 SER A O 1
ATOM 1395 N N . MET A 1 183 ? -9.163 2.321 3.960 1.00 93.31 183 MET A N 1
ATOM 1396 C CA . MET A 1 183 ? -7.794 2.819 3.887 1.00 93.31 183 MET A CA 1
ATOM 1397 C C . MET A 1 183 ? -6.817 1.650 4.013 1.00 93.31 183 MET A C 1
ATOM 1399 O O . MET A 1 183 ? -7.112 0.681 4.708 1.00 93.31 183 MET A O 1
ATOM 1403 N N . ASN A 1 184 ? -5.667 1.734 3.345 1.00 89.25 184 ASN A N 1
ATOM 1404 C CA . ASN A 1 184 ? -4.597 0.751 3.519 1.00 89.25 184 ASN A CA 1
ATOM 1405 C C . ASN A 1 184 ? -3.790 1.007 4.811 1.00 89.25 184 ASN A C 1
ATOM 1407 O O . ASN A 1 184 ? -3.845 2.090 5.390 1.00 89.25 184 ASN A O 1
ATOM 1411 N N . SER A 1 185 ? -2.995 0.036 5.259 1.00 81.81 185 SER A N 1
ATOM 1412 C CA . SER A 1 185 ? -2.334 0.070 6.572 1.00 81.81 185 SER A CA 1
ATOM 1413 C C . SER A 1 185 ? -1.453 1.306 6.780 1.00 81.81 185 SER A C 1
ATOM 1415 O O . SER A 1 185 ? -1.496 1.913 7.847 1.00 81.81 185 SER A O 1
ATOM 1417 N N . ASN A 1 186 ? -0.709 1.747 5.761 1.00 77.56 186 ASN A N 1
ATOM 1418 C CA . ASN A 1 186 ? 0.167 2.924 5.867 1.00 77.56 186 ASN A CA 1
ATOM 1419 C C . ASN A 1 186 ? -0.563 4.273 5.688 1.00 77.56 186 ASN A C 1
ATOM 1421 O O . ASN A 1 186 ? 0.060 5.331 5.757 1.00 77.56 186 ASN A O 1
ATOM 1425 N N . GLY A 1 187 ? -1.872 4.257 5.426 1.00 83.69 187 GLY A N 1
ATOM 1426 C CA . GLY A 1 187 ? -2.692 5.455 5.284 1.00 83.69 187 GLY A CA 1
ATOM 1427 C C . GLY A 1 187 ? -2.419 6.298 4.038 1.00 83.69 187 GLY A C 1
ATOM 1428 O O . GLY A 1 187 ? -2.750 7.489 4.014 1.00 83.69 187 GLY A O 1
ATOM 1429 N N . THR A 1 188 ? -1.809 5.708 3.007 1.00 83.62 188 THR A N 1
ATOM 1430 C CA . THR A 1 188 ? -1.478 6.396 1.747 1.00 83.62 188 THR A CA 1
ATOM 1431 C C . THR A 1 188 ? -2.512 6.189 0.646 1.00 83.62 188 THR A C 1
ATOM 1433 O O . THR A 1 188 ? -2.553 6.986 -0.287 1.00 83.62 188 THR A O 1
ATOM 1436 N N . LEU A 1 189 ? -3.369 5.173 0.739 1.00 88.12 189 LEU A N 1
ATOM 1437 C CA . LEU A 1 189 ? -4.451 4.909 -0.206 1.00 88.12 189 LEU A CA 1
ATOM 1438 C C . LEU A 1 189 ? -5.800 4.918 0.505 1.00 88.12 189 LEU A C 1
ATOM 1440 O O . LEU A 1 189 ? -5.949 4.365 1.592 1.00 88.12 189 LEU A O 1
ATOM 1444 N N . LEU A 1 190 ? -6.787 5.529 -0.141 1.00 91.44 190 LEU A N 1
ATOM 1445 C CA . LEU A 1 190 ? -8.143 5.682 0.368 1.00 91.44 190 LEU A CA 1
ATOM 1446 C C . LEU A 1 190 ? -9.147 5.340 -0.735 1.00 91.44 190 LEU A C 1
ATOM 1448 O O . LEU A 1 190 ? -9.171 5.980 -1.785 1.00 91.44 190 LEU A O 1
ATOM 1452 N N . ALA A 1 191 ? -9.990 4.345 -0.496 1.00 91.44 191 ALA A N 1
ATOM 1453 C CA . ALA A 1 191 ? -11.138 4.024 -1.328 1.00 91.44 191 ALA A CA 1
ATOM 1454 C C . ALA A 1 191 ? -12.390 4.684 -0.743 1.00 91.44 191 ALA A C 1
ATOM 1456 O O . ALA A 1 191 ? -12.661 4.569 0.450 1.00 91.44 191 ALA A O 1
ATOM 1457 N N . ILE A 1 192 ? -13.159 5.367 -1.588 1.00 89.88 192 ILE A N 1
ATOM 1458 C CA . ILE A 1 192 ? -14.386 6.068 -1.211 1.00 89.88 192 ILE A CA 1
ATOM 1459 C C . ILE A 1 192 ? -15.489 5.665 -2.177 1.00 89.88 192 ILE A C 1
ATOM 1461 O O . ILE A 1 192 ? -15.365 5.833 -3.392 1.00 89.88 192 ILE A O 1
ATOM 1465 N N . SER A 1 193 ? -16.593 5.168 -1.636 1.00 87.31 193 SER A N 1
ATOM 1466 C CA . SER A 1 193 ? -17.801 4.913 -2.412 1.00 87.31 193 SER A CA 1
ATOM 1467 C C . SER A 1 193 ? -18.757 6.107 -2.401 1.00 87.31 193 SER A C 1
ATOM 1469 O O . SER A 1 193 ? -18.783 6.933 -1.487 1.00 87.31 193 SER A O 1
ATOM 1471 N N . SER A 1 194 ? -19.543 6.217 -3.466 1.00 81.81 194 SER A N 1
ATOM 1472 C CA . SER A 1 194 ? -20.622 7.183 -3.631 1.00 81.81 194 SER A CA 1
ATOM 1473 C C . SER A 1 194 ? -21.902 6.426 -3.933 1.00 81.81 194 SER A C 1
ATOM 1475 O O . SER A 1 194 ? -22.078 5.957 -5.055 1.00 81.81 194 SER A O 1
ATOM 1477 N N . MET A 1 195 ? -22.781 6.293 -2.946 1.00 76.44 195 MET A N 1
ATOM 1478 C CA . MET A 1 195 ? -24.075 5.633 -3.105 1.00 76.44 195 MET A CA 1
ATOM 1479 C C . MET A 1 195 ? -25.167 6.557 -2.579 1.00 76.44 195 MET A C 1
ATOM 1481 O O . MET A 1 195 ? -25.133 6.965 -1.418 1.00 76.44 195 MET A O 1
ATOM 1485 N N . ASN A 1 196 ? -26.151 6.869 -3.426 1.00 68.31 196 ASN A N 1
ATOM 1486 C CA . ASN A 1 196 ? -27.334 7.602 -3.000 1.00 68.31 196 ASN A CA 1
ATOM 1487 C C . ASN A 1 196 ? -28.440 6.609 -2.584 1.00 68.31 196 ASN A C 1
ATOM 1489 O O . ASN A 1 196 ? -29.022 5.945 -3.445 1.00 68.31 196 ASN A O 1
ATOM 1493 N N . PRO A 1 197 ? -28.765 6.490 -1.285 1.00 55.91 197 PRO A N 1
ATOM 1494 C CA . PRO A 1 197 ? -29.775 5.557 -0.795 1.00 55.91 197 PRO A CA 1
ATOM 1495 C C . PRO A 1 197 ? -31.214 5.967 -1.154 1.00 55.91 197 PRO A C 1
ATOM 1497 O O . PRO A 1 197 ? -32.121 5.150 -1.029 1.00 55.91 197 PRO A O 1
ATOM 1500 N N . VAL A 1 198 ? -31.459 7.194 -1.638 1.00 56.06 198 VAL A N 1
ATOM 1501 C CA . VAL A 1 198 ? -32.794 7.627 -2.113 1.00 56.06 198 VAL A CA 1
ATOM 1502 C C . VAL A 1 198 ? -33.184 6.907 -3.415 1.00 56.06 198 VAL A C 1
ATOM 1504 O O . VAL A 1 198 ? -34.353 6.837 -3.784 1.00 56.06 198 VAL A O 1
ATOM 1507 N N . CYS A 1 199 ? -32.219 6.273 -4.077 1.00 57.41 199 CYS A N 1
ATOM 1508 C CA . CYS A 1 199 ? -32.380 5.620 -5.370 1.00 57.41 199 CYS A CA 1
ATOM 1509 C C . CYS A 1 199 ? -33.063 4.244 -5.333 1.00 57.41 199 CYS A C 1
ATOM 1511 O O . CYS A 1 199 ? -33.064 3.529 -6.330 1.00 57.41 199 CYS A O 1
ATOM 1513 N N . VAL A 1 200 ? -33.678 3.855 -4.212 1.00 49.44 200 VAL A N 1
ATOM 1514 C CA . VAL A 1 200 ? -34.238 2.504 -4.033 1.00 49.44 200 VAL A CA 1
ATOM 1515 C C . VAL A 1 200 ? -35.627 2.330 -4.679 1.00 49.44 200 VAL A C 1
ATOM 1517 O O . VAL A 1 200 ? -36.107 1.202 -4.766 1.00 49.44 200 VAL A O 1
ATOM 1520 N N . ARG A 1 201 ? -36.289 3.378 -5.205 1.00 49.97 201 ARG A N 1
ATOM 1521 C CA . ARG A 1 201 ? -37.551 3.229 -5.969 1.00 49.97 201 ARG A CA 1
ATOM 1522 C C . ARG A 1 201 ? -37.765 4.312 -7.042 1.00 49.97 201 ARG A C 1
ATOM 1524 O O . ARG A 1 201 ? -38.378 5.337 -6.774 1.00 49.97 201 ARG A O 1
ATOM 1531 N N . GLY A 1 202 ? -37.382 4.018 -8.287 1.00 50.06 202 GLY A N 1
ATOM 1532 C CA . GLY A 1 202 ? -38.207 4.378 -9.450 1.00 50.06 202 GLY A CA 1
ATOM 1533 C C . GLY A 1 202 ? -37.864 5.596 -10.319 1.00 50.06 202 GLY A C 1
ATOM 1534 O O . GLY A 1 202 ? -38.615 5.816 -11.262 1.00 50.06 202 GLY A O 1
ATOM 1535 N N . ILE A 1 203 ? -36.793 6.370 -10.102 1.00 50.31 203 ILE A N 1
ATOM 1536 C CA . ILE A 1 203 ? -36.409 7.461 -11.031 1.00 50.31 203 ILE A CA 1
ATOM 1537 C C . ILE A 1 203 ? -34.878 7.549 -11.161 1.00 50.31 203 ILE A C 1
ATOM 1539 O O . ILE A 1 203 ? -34.163 7.374 -10.179 1.00 50.31 203 ILE A O 1
ATOM 1543 N N . THR A 1 204 ? -34.415 7.800 -12.395 1.00 51.53 204 THR A N 1
ATOM 1544 C CA . THR A 1 204 ? -33.032 7.991 -12.881 1.00 51.53 204 THR A CA 1
ATOM 1545 C C . THR A 1 204 ? -32.025 8.412 -11.808 1.00 51.53 204 THR A C 1
ATOM 1547 O O . THR A 1 204 ? -31.900 9.591 -11.474 1.00 51.53 204 THR A O 1
ATOM 1550 N N . CYS A 1 205 ? -31.273 7.441 -11.307 1.00 53.06 205 CYS A N 1
ATOM 1551 C CA . CYS A 1 205 ? -30.269 7.621 -10.275 1.00 53.06 205 CYS A CA 1
ATOM 1552 C C . CYS A 1 205 ? -28.936 7.029 -10.729 1.00 53.06 205 CYS A C 1
ATOM 1554 O O . CYS A 1 205 ? -28.899 6.038 -11.454 1.00 53.06 205 CYS A O 1
ATOM 1556 N N . THR A 1 206 ? -27.834 7.631 -10.293 1.00 54.38 206 THR A N 1
ATOM 1557 C CA . THR A 1 206 ? -26.480 7.138 -10.551 1.00 54.38 206 THR A CA 1
ATOM 1558 C C . THR A 1 206 ? -26.264 5.775 -9.879 1.00 54.38 206 THR A C 1
ATOM 1560 O O . THR A 1 206 ? -26.580 5.597 -8.705 1.00 54.38 206 THR A O 1
ATOM 1563 N N . THR A 1 207 ? -25.704 4.820 -10.624 1.00 61.97 207 THR A N 1
ATOM 1564 C CA . THR A 1 207 ? -25.504 3.379 -10.333 1.00 61.97 207 THR A CA 1
ATOM 1565 C C . THR A 1 207 ? -24.514 3.057 -9.197 1.00 61.97 207 THR A C 1
ATOM 1567 O O . THR A 1 207 ? -23.894 1.996 -9.166 1.00 61.97 207 THR A O 1
ATOM 1570 N N . GLY A 1 208 ? -24.327 3.973 -8.247 1.00 72.00 208 GLY A N 1
ATOM 1571 C CA . GLY A 1 208 ? -23.233 3.907 -7.285 1.00 72.00 208 GLY A CA 1
ATOM 1572 C C . GLY A 1 208 ? -21.854 4.019 -7.957 1.00 72.00 208 GLY A C 1
ATOM 1573 O O . GLY A 1 208 ? -21.714 3.924 -9.180 1.00 72.00 208 GLY A O 1
ATOM 1574 N N . SER A 1 209 ? -20.817 4.332 -7.187 1.00 77.31 209 SER A N 1
ATOM 1575 C CA . SER A 1 209 ? -19.485 4.580 -7.746 1.00 77.31 209 SER A CA 1
ATOM 1576 C C . SER A 1 209 ? -18.398 4.378 -6.702 1.00 77.31 209 SER A C 1
ATOM 1578 O O . SER A 1 209 ? -18.630 4.688 -5.539 1.00 77.31 209 SER A O 1
ATOM 1580 N N . VAL A 1 210 ? -17.214 3.907 -7.095 1.00 83.00 210 VAL A N 1
ATOM 1581 C CA . VAL A 1 210 ? -16.045 3.837 -6.199 1.00 83.00 210 VAL A CA 1
ATOM 1582 C C . VAL A 1 210 ? -14.879 4.616 -6.788 1.00 83.00 210 VAL A C 1
ATOM 1584 O O . VAL A 1 210 ? -14.588 4.531 -7.983 1.00 83.00 210 VAL A O 1
ATOM 1587 N N . GLN A 1 211 ? -14.224 5.401 -5.942 1.00 84.38 211 GLN A N 1
ATOM 1588 C CA . GLN A 1 211 ? -13.106 6.270 -6.281 1.00 84.38 211 GLN A CA 1
ATOM 1589 C C . GLN A 1 211 ? -11.928 5.941 -5.366 1.00 84.38 211 GLN A C 1
ATOM 1591 O O . GLN A 1 211 ? -12.119 5.721 -4.173 1.00 84.38 211 GLN A O 1
ATOM 1596 N N . ILE A 1 212 ? -10.720 5.910 -5.924 1.00 85.50 212 ILE A N 1
ATOM 1597 C CA . ILE A 1 212 ? -9.485 5.692 -5.166 1.00 85.50 212 ILE A CA 1
ATOM 1598 C C . ILE A 1 212 ? -8.714 7.006 -5.129 1.00 85.50 212 ILE A C 1
ATOM 1600 O O . ILE A 1 212 ? -8.639 7.725 -6.127 1.00 85.50 212 ILE A O 1
ATOM 1604 N N . TYR A 1 213 ? -8.142 7.312 -3.976 1.00 85.06 213 TYR A N 1
ATOM 1605 C CA . TYR A 1 213 ? -7.314 8.474 -3.730 1.00 85.06 213 TYR A CA 1
ATOM 1606 C C . TYR A 1 213 ? -5.968 8.036 -3.165 1.00 85.06 213 TYR A C 1
ATOM 1608 O O . TYR A 1 213 ? -5.903 7.110 -2.359 1.00 85.06 213 TYR A O 1
ATOM 1616 N N . ARG A 1 214 ? -4.904 8.725 -3.571 1.00 81.38 214 ARG A N 1
ATOM 1617 C CA . ARG A 1 214 ? -3.539 8.523 -3.088 1.00 81.38 214 ARG A CA 1
ATOM 1618 C C . ARG A 1 214 ? -3.061 9.767 -2.356 1.00 81.38 214 ARG A C 1
ATOM 1620 O O . ARG A 1 214 ? -3.275 10.880 -2.825 1.00 81.38 214 ARG A O 1
ATOM 1627 N N . HIS A 1 215 ? -2.433 9.579 -1.208 1.00 77.38 215 HIS A N 1
ATOM 1628 C CA . HIS A 1 215 ? -1.805 10.641 -0.444 1.00 77.38 215 HIS A CA 1
ATOM 1629 C C . HIS A 1 215 ? -0.483 11.042 -1.104 1.00 77.38 215 HIS A C 1
ATOM 1631 O O . HIS A 1 215 ? 0.438 10.233 -1.201 1.00 77.38 215 HIS A O 1
ATOM 1637 N N . GLU A 1 216 ? -0.385 12.296 -1.533 1.00 73.31 216 GLU A N 1
ATOM 1638 C CA . GLU A 1 216 ? 0.813 12.894 -2.116 1.00 73.31 216 GLU A CA 1
ATOM 1639 C C . GLU A 1 216 ? 1.115 14.214 -1.399 1.00 73.31 216 GLU A C 1
ATOM 1641 O O . GLU A 1 216 ? 0.290 15.134 -1.379 1.00 73.31 216 GLU A O 1
ATOM 1646 N N . SER A 1 217 ? 2.309 14.301 -0.803 1.00 69.38 217 SER A N 1
ATOM 1647 C CA . SER A 1 217 ? 2.779 15.421 0.026 1.00 69.38 217 SER A CA 1
ATOM 1648 C C . SER A 1 217 ? 1.834 15.755 1.192 1.00 69.38 217 SER A C 1
ATOM 1650 O O . SER A 1 217 ? 2.026 15.252 2.292 1.00 69.38 217 SER A O 1
ATOM 1652 N N . SER A 1 218 ? 0.818 16.586 0.951 1.00 69.44 218 SER A N 1
ATOM 1653 C CA . SER A 1 218 ? -0.152 17.080 1.938 1.00 69.44 218 SER A CA 1
ATOM 1654 C C . SER A 1 218 ? -1.601 17.000 1.445 1.00 69.44 218 SER A C 1
ATOM 1656 O O . SER A 1 218 ? -2.478 17.696 1.960 1.00 69.44 218 SER A O 1
ATOM 1658 N N . ARG A 1 219 ? -1.875 16.205 0.400 1.00 72.06 219 ARG A N 1
ATOM 1659 C CA . ARG A 1 219 ? -3.239 16.030 -0.111 1.00 72.06 219 ARG A CA 1
ATOM 1660 C C . ARG A 1 219 ? -3.526 14.647 -0.665 1.00 72.06 219 ARG A C 1
ATOM 1662 O O . ARG A 1 219 ? -2.638 13.961 -1.151 1.00 72.06 219 ARG A O 1
ATOM 1669 N N . PHE A 1 220 ? -4.800 14.274 -0.651 1.00 79.69 220 PHE A N 1
ATOM 1670 C CA . PHE A 1 220 ? -5.298 13.101 -1.356 1.00 79.69 220 PHE A CA 1
ATOM 1671 C C . PHE A 1 220 ? -5.666 13.483 -2.787 1.00 79.69 220 PHE A C 1
ATOM 1673 O O . PHE A 1 220 ? -6.544 14.313 -3.027 1.00 79.69 220 PHE A O 1
ATOM 1680 N N . ILE A 1 221 ? -4.981 12.876 -3.747 1.00 75.38 221 ILE A N 1
ATOM 1681 C CA . ILE A 1 221 ? -5.210 13.065 -5.174 1.00 75.38 221 ILE A CA 1
ATOM 1682 C C . ILE A 1 221 ? -6.015 11.882 -5.688 1.00 75.38 221 ILE A C 1
ATOM 1684 O O . ILE A 1 221 ? -5.682 10.725 -5.438 1.00 75.38 221 ILE A O 1
ATOM 1688 N N . LYS A 1 222 ? -7.101 12.175 -6.405 1.00 75.94 222 LYS A N 1
ATOM 1689 C CA . LYS A 1 222 ? -7.931 11.150 -7.036 1.00 75.94 222 LYS A CA 1
ATOM 1690 C C . LYS A 1 222 ? -7.118 10.420 -8.102 1.00 75.94 222 LYS A C 1
ATOM 1692 O O . LYS A 1 222 ? -6.616 11.058 -9.026 1.00 75.94 222 LYS A O 1
ATOM 1697 N N . VAL A 1 223 ? -7.032 9.099 -7.997 1.00 71.50 223 VAL A N 1
ATOM 1698 C CA . VAL A 1 223 ? -6.276 8.278 -8.942 1.00 71.50 223 VAL A CA 1
ATOM 1699 C C . VAL A 1 223 ? -7.148 7.955 -10.165 1.00 71.50 223 VAL A C 1
ATOM 1701 O O . VAL A 1 223 ? -8.314 7.577 -9.996 1.00 71.50 223 VAL A O 1
ATOM 1704 N N . PRO A 1 224 ? -6.639 8.105 -11.403 1.00 60.09 224 PRO A N 1
ATOM 1705 C CA . PRO A 1 224 ? -7.354 7.676 -12.599 1.00 60.09 224 PRO A CA 1
ATOM 1706 C C . PRO A 1 224 ? -7.506 6.159 -12.638 1.00 60.09 224 PRO A C 1
ATOM 1708 O O . PRO A 1 224 ? -6.534 5.434 -12.419 1.00 60.09 224 PRO A O 1
ATOM 1711 N N . LEU A 1 225 ? -8.713 5.685 -12.955 1.00 57.19 225 LEU A N 1
ATOM 1712 C CA . LEU A 1 225 ? -9.016 4.259 -13.042 1.00 57.19 225 LEU A CA 1
ATOM 1713 C C . LEU A 1 225 ? -9.249 3.832 -14.499 1.00 57.19 225 LEU A C 1
ATOM 1715 O O . LEU A 1 225 ? -9.649 4.626 -15.354 1.00 57.19 225 LEU A O 1
ATOM 1719 N N . LEU A 1 226 ? -8.976 2.565 -14.796 1.00 47.72 226 LEU A N 1
ATOM 1720 C CA . LEU A 1 226 ? -9.281 1.944 -16.079 1.00 47.72 226 LEU A CA 1
ATOM 1721 C C . LEU A 1 226 ? -10.769 1.566 -16.090 1.00 47.72 226 LEU A C 1
ATOM 1723 O O . LEU A 1 226 ? -11.230 0.763 -15.279 1.00 47.72 226 LEU A O 1
ATOM 1727 N N . ARG A 1 227 ? -11.546 2.179 -16.989 1.00 50.81 227 ARG A N 1
ATOM 1728 C CA . ARG A 1 227 ? -12.961 1.832 -17.182 1.00 50.81 227 ARG A CA 1
ATOM 1729 C C . ARG A 1 227 ? -13.038 0.497 -17.921 1.00 50.81 227 ARG A C 1
ATOM 1731 O O . ARG A 1 227 ? -12.325 0.325 -18.907 1.00 50.81 227 ARG A O 1
ATOM 1738 N N . ILE A 1 228 ? -13.884 -0.424 -17.458 1.00 44.00 228 ILE A N 1
ATOM 1739 C CA . ILE A 1 228 ? -13.877 -1.804 -17.964 1.00 44.00 228 ILE A CA 1
ATOM 1740 C C . ILE A 1 228 ? -14.425 -1.946 -19.399 1.00 44.00 228 ILE A C 1
ATOM 1742 O O . ILE A 1 228 ? -14.098 -2.957 -19.997 1.00 44.00 228 ILE A O 1
ATOM 1746 N N . ASP A 1 229 ? -15.101 -0.963 -20.029 1.00 42.06 229 ASP A N 1
ATOM 1747 C CA . ASP A 1 229 ? -15.679 -1.229 -21.371 1.00 42.06 229 ASP A CA 1
ATOM 1748 C C . ASP A 1 229 ? -15.566 -0.198 -22.521 1.00 42.06 229 ASP A C 1
ATOM 1750 O O . ASP A 1 229 ? -15.827 -0.593 -23.653 1.00 42.06 229 ASP A O 1
ATOM 1754 N N . ASP A 1 230 ? -15.138 1.065 -22.365 1.00 32.22 230 ASP A N 1
ATOM 1755 C CA . ASP A 1 230 ? -15.204 2.010 -23.518 1.00 32.22 230 ASP A CA 1
ATOM 1756 C C . ASP A 1 230 ? -14.439 3.349 -23.370 1.00 32.22 230 ASP A C 1
ATOM 1758 O O . ASP A 1 230 ? -14.757 4.350 -24.013 1.00 32.22 230 ASP A O 1
ATOM 1762 N N . GLY A 1 231 ? -13.357 3.382 -22.589 1.00 36.44 231 GLY A N 1
ATOM 1763 C CA . GLY A 1 231 ? -12.467 4.548 -22.508 1.00 36.44 231 GLY A CA 1
ATOM 1764 C C . GLY A 1 231 ? -12.485 5.266 -21.159 1.00 36.44 231 GLY A C 1
ATOM 1765 O O . GLY A 1 231 ? -13.417 5.162 -20.365 1.00 36.44 231 GLY A O 1
ATOM 1766 N N . TYR A 1 232 ? -11.363 5.938 -20.904 1.00 35.53 232 TYR A N 1
ATOM 1767 C CA . TYR A 1 232 ? -10.889 6.540 -19.654 1.00 35.53 232 TYR A CA 1
ATOM 1768 C C . TYR A 1 232 ? -11.965 7.122 -18.714 1.00 35.53 232 TYR A C 1
ATOM 1770 O O . TYR A 1 232 ? -12.785 7.942 -19.124 1.00 35.53 232 TYR A O 1
ATOM 1778 N N . GLY A 1 233 ? -11.899 6.777 -17.417 1.00 40.41 233 GLY A N 1
ATOM 1779 C CA . GLY A 1 233 ? -12.737 7.386 -16.378 1.00 40.41 233 GLY A CA 1
ATOM 1780 C C . GLY A 1 233 ? -12.245 7.123 -14.946 1.00 40.41 233 GLY A C 1
ATOM 1781 O O . GLY A 1 233 ? -11.908 6.007 -14.590 1.00 40.41 233 GLY A O 1
ATOM 1782 N N . ASN A 1 234 ? -12.257 8.137 -14.076 1.00 47.62 234 ASN A N 1
ATOM 1783 C CA . ASN A 1 234 ? -11.674 8.071 -12.720 1.00 47.62 234 ASN A CA 1
ATOM 1784 C C . ASN A 1 234 ? -12.608 7.429 -11.671 1.00 47.62 234 ASN A C 1
ATOM 1786 O O . ASN A 1 234 ? -12.714 7.915 -10.542 1.00 47.62 234 ASN A O 1
ATOM 1790 N N . THR A 1 235 ? -13.421 6.446 -12.049 1.00 56.53 235 THR A N 1
ATOM 1791 C CA . THR A 1 235 ? -14.484 5.901 -11.190 1.00 56.53 235 THR A CA 1
ATOM 1792 C C . THR A 1 235 ? -14.830 4.481 -11.620 1.00 56.53 235 THR A C 1
ATOM 1794 O O . THR A 1 235 ? -15.141 4.262 -12.790 1.00 56.53 235 THR A O 1
ATOM 1797 N N . LEU A 1 236 ? -14.816 3.531 -10.677 1.00 57.28 236 LEU A N 1
ATOM 1798 C CA . LEU A 1 236 ? -15.340 2.189 -10.920 1.00 57.28 236 LEU A CA 1
ATOM 1799 C C . LEU A 1 236 ? -16.858 2.272 -10.996 1.00 57.28 236 LEU A C 1
ATOM 1801 O O . LEU A 1 236 ? -17.524 2.677 -10.039 1.00 57.28 236 LEU A O 1
ATOM 1805 N N . GLN A 1 237 ? -17.377 1.899 -12.156 1.00 59.31 237 GLN A N 1
ATOM 1806 C CA . GLN A 1 237 ? -18.792 1.727 -12.441 1.00 59.31 237 GLN A CA 1
ATOM 1807 C C . GLN A 1 237 ? -18.923 0.413 -13.202 1.00 59.31 237 GLN A C 1
ATOM 1809 O O . GLN A 1 237 ? -18.072 0.098 -14.036 1.00 59.31 237 GLN A O 1
ATOM 1814 N N . GLU A 1 238 ? -19.960 -0.359 -12.904 1.00 52.34 238 GLU A N 1
ATOM 1815 C CA . GLU A 1 238 ? -20.251 -1.554 -13.683 1.00 52.34 238 GLU A CA 1
ATOM 1816 C C . GLU A 1 238 ? -20.800 -1.137 -15.052 1.00 52.34 238 GLU A C 1
ATOM 1818 O O . GLU A 1 238 ? -21.695 -0.299 -15.162 1.00 52.34 238 GLU A O 1
ATOM 1823 N N . SER A 1 239 ? -20.188 -1.678 -16.096 1.00 43.16 239 SER A N 1
ATOM 1824 C CA . SER A 1 239 ? -20.469 -1.424 -17.509 1.00 43.16 239 SER A CA 1
ATOM 1825 C C . SER A 1 239 ? -21.709 -2.146 -18.029 1.00 43.16 239 SER A C 1
ATOM 1827 O O . SER A 1 239 ? -22.245 -1.775 -19.075 1.00 43.16 239 SER A O 1
ATOM 1829 N N . GLU A 1 240 ? -22.229 -3.118 -17.276 1.00 42.25 240 GLU A N 1
ATOM 1830 C CA . GLU A 1 240 ? -23.572 -3.651 -17.472 1.00 42.25 240 GLU A CA 1
ATOM 1831 C C . GLU A 1 240 ? -24.583 -2.580 -17.042 1.00 42.25 240 GLU A C 1
ATOM 1833 O O . GLU A 1 240 ? -25.174 -2.649 -15.965 1.00 42.25 240 GLU A O 1
ATOM 1838 N N . ARG A 1 241 ? -24.775 -1.558 -17.891 1.00 45.72 241 ARG A N 1
ATOM 1839 C CA . ARG A 1 241 ? -25.916 -0.635 -17.849 1.00 45.72 241 ARG A CA 1
ATOM 1840 C C . ARG A 1 241 ? -27.207 -1.434 -18.019 1.00 45.72 241 ARG A C 1
ATOM 1842 O O . ARG A 1 241 ? -27.834 -1.450 -19.073 1.00 45.72 241 ARG A O 1
ATOM 1849 N N . SER A 1 242 ? -27.618 -2.097 -16.957 1.00 50.06 242 SER A N 1
ATOM 1850 C CA . SER A 1 242 ? -29.021 -2.158 -16.623 1.00 50.06 242 SER A CA 1
ATOM 1851 C C . SER A 1 242 ? -29.233 -1.053 -15.593 1.00 50.06 242 SER A C 1
ATOM 1853 O O . SER A 1 242 ? -28.423 -0.913 -14.678 1.00 50.06 242 SER A O 1
ATOM 1855 N N . ASP A 1 243 ? -30.269 -0.229 -15.746 1.00 55.84 243 ASP A N 1
ATOM 1856 C CA . ASP A 1 243 ? -30.543 0.964 -14.917 1.00 55.84 243 ASP A CA 1
ATOM 1857 C C . ASP A 1 243 ? -30.822 0.656 -13.420 1.00 55.84 243 ASP A C 1
ATOM 1859 O O . ASP A 1 243 ? -31.364 1.477 -12.689 1.00 55.84 243 ASP A O 1
ATOM 1863 N N . ASN A 1 244 ? -30.460 -0.545 -12.963 1.00 64.75 244 ASN A N 1
ATOM 1864 C CA . ASN A 1 244 ? -30.894 -1.214 -11.749 1.00 64.75 244 ASN A CA 1
ATOM 1865 C C . ASN A 1 244 ? -29.737 -1.925 -11.013 1.00 64.75 244 ASN A C 1
ATOM 1867 O O . ASN A 1 244 ? -30.003 -2.802 -10.196 1.00 64.75 244 ASN A O 1
ATOM 1871 N N . THR A 1 245 ? -28.471 -1.571 -11.254 1.00 67.31 245 THR A N 1
ATOM 1872 C CA . THR A 1 245 ? -27.337 -2.083 -10.458 1.00 67.31 245 THR A CA 1
ATOM 1873 C C . THR A 1 245 ? -26.716 -0.973 -9.613 1.00 67.31 245 THR A C 1
ATOM 1875 O O . THR A 1 245 ? -26.436 0.114 -10.116 1.00 67.31 245 THR A O 1
ATOM 1878 N N . ILE A 1 246 ? -26.507 -1.240 -8.320 1.00 73.06 246 ILE A N 1
ATOM 1879 C CA . ILE A 1 246 ? -25.773 -0.362 -7.400 1.00 73.06 246 ILE A CA 1
ATOM 1880 C C . ILE A 1 246 ? -24.413 -0.980 -7.097 1.00 73.06 246 ILE A C 1
ATOM 1882 O O . ILE A 1 246 ? -24.338 -2.128 -6.664 1.00 73.06 246 ILE A O 1
ATOM 1886 N N . VAL A 1 247 ? -23.353 -0.190 -7.254 1.00 77.19 247 VAL A N 1
ATOM 1887 C CA . VAL A 1 247 ? -21.970 -0.539 -6.899 1.00 77.19 247 VAL A CA 1
ATOM 1888 C C . VAL A 1 247 ? -21.482 0.338 -5.742 1.00 77.19 247 VAL A C 1
ATOM 1890 O O . VAL A 1 247 ? -21.816 1.518 -5.667 1.00 77.19 247 VAL A O 1
ATOM 1893 N N . GLY A 1 248 ? -20.639 -0.206 -4.865 1.00 79.62 248 GLY A N 1
ATOM 1894 C CA . GLY A 1 248 ? -20.028 0.550 -3.771 1.00 79.62 248 GLY A CA 1
ATOM 1895 C C . GLY A 1 248 ? -20.916 0.636 -2.536 1.00 79.62 248 GLY A C 1
ATOM 1896 O O . GLY A 1 248 ? -20.916 1.660 -1.863 1.00 79.62 248 GLY A O 1
ATOM 1897 N N . TYR A 1 249 ? -21.680 -0.422 -2.245 1.00 83.56 249 TYR A N 1
ATOM 1898 C CA . TYR A 1 249 ? -22.392 -0.523 -0.968 1.00 83.56 249 TYR A CA 1
ATOM 1899 C C . TYR A 1 249 ? -21.395 -0.618 0.194 1.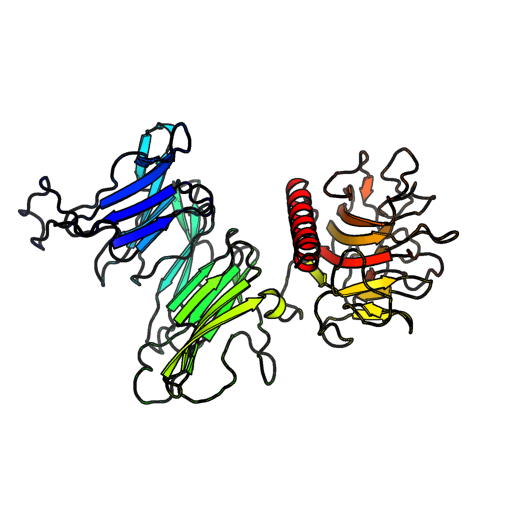00 83.56 249 TYR A C 1
ATOM 1901 O O . TYR A 1 249 ? -21.571 0.002 1.238 1.00 83.56 249 TYR A O 1
ATOM 1909 N N . ASP A 1 250 ? -20.314 -1.362 -0.025 1.00 89.38 250 ASP A N 1
ATOM 1910 C CA . ASP A 1 250 ? -19.169 -1.430 0.866 1.00 89.38 250 ASP A CA 1
ATOM 1911 C C . ASP A 1 250 ? -17.869 -1.537 0.066 1.00 89.38 250 ASP A C 1
ATOM 1913 O O . ASP A 1 250 ? -17.855 -2.101 -1.038 1.00 89.38 250 ASP A O 1
ATOM 1917 N N . VAL A 1 251 ? -16.789 -0.980 0.610 1.00 91.25 251 VAL A N 1
ATOM 1918 C CA . VAL A 1 251 ? -15.452 -1.021 0.014 1.00 91.25 251 VAL A CA 1
ATOM 1919 C C . VAL A 1 251 ? -14.430 -1.442 1.059 1.00 91.25 251 VAL A C 1
ATOM 1921 O O . VAL A 1 251 ? -14.496 -1.014 2.204 1.00 91.25 251 VAL A O 1
ATOM 1924 N N . SER A 1 252 ? -13.467 -2.269 0.663 1.00 93.62 252 SER A N 1
ATOM 1925 C CA . SER A 1 252 ? -12.403 -2.742 1.550 1.00 93.62 252 SER A CA 1
ATOM 1926 C C . SER A 1 252 ? -11.082 -2.836 0.792 1.00 93.62 252 SER A C 1
ATOM 1928 O O . SER A 1 252 ? -10.996 -3.533 -0.221 1.00 93.62 252 SER A O 1
ATOM 1930 N N . LEU A 1 253 ? -10.068 -2.110 1.261 1.00 90.44 253 LEU A N 1
ATOM 1931 C CA . LEU A 1 253 ? -8.688 -2.222 0.797 1.00 90.44 253 LEU A CA 1
ATOM 1932 C C . LEU A 1 253 ? -7.934 -3.268 1.622 1.00 90.44 253 LEU A C 1
ATOM 1934 O O . LEU A 1 253 ? -8.152 -3.399 2.825 1.00 90.44 253 LEU A O 1
ATOM 1938 N N . SER A 1 254 ? -7.018 -3.989 0.978 1.00 83.00 254 SER A N 1
ATOM 1939 C CA . SER A 1 254 ? -6.014 -4.777 1.694 1.00 83.00 254 SER A CA 1
ATOM 1940 C C . SER A 1 254 ? -5.027 -3.867 2.431 1.00 83.00 254 SER A C 1
ATOM 1942 O O . SER A 1 254 ? -4.828 -2.711 2.051 1.00 83.00 254 SER A O 1
ATOM 1944 N N . GLY A 1 255 ? -4.369 -4.398 3.467 1.00 73.62 255 GLY A N 1
ATOM 1945 C CA . GLY A 1 255 ? -3.404 -3.636 4.266 1.00 73.62 255 GLY A CA 1
ATOM 1946 C C . GLY A 1 255 ? -2.233 -3.079 3.447 1.00 73.62 255 GLY A C 1
ATOM 1947 O O . GLY A 1 255 ? -1.844 -1.926 3.614 1.00 73.62 255 GLY A O 1
ATOM 1948 N N . ASP A 1 256 ? -1.738 -3.846 2.477 1.00 71.56 256 ASP A N 1
ATOM 1949 C CA . ASP A 1 256 ? -0.718 -3.403 1.513 1.00 71.56 256 ASP A CA 1
ATOM 1950 C C . ASP A 1 256 ? -1.271 -2.459 0.424 1.00 71.56 256 ASP A C 1
ATOM 1952 O O . ASP A 1 256 ? -0.512 -1.843 -0.318 1.00 71.56 256 ASP A O 1
ATOM 1956 N N . GLY A 1 257 ? -2.595 -2.314 0.319 1.00 76.38 257 GLY A N 1
ATOM 1957 C CA . GLY A 1 257 ? -3.268 -1.530 -0.711 1.00 76.38 257 GLY A CA 1
ATOM 1958 C C . GLY A 1 257 ? -3.244 -2.150 -2.111 1.00 76.38 257 GLY A C 1
ATOM 1959 O O . GLY A 1 257 ? -3.704 -1.498 -3.044 1.00 76.38 257 GLY A O 1
ATOM 1960 N N . SER A 1 258 ? -2.756 -3.385 -2.276 1.00 73.62 258 SER A N 1
ATOM 1961 C CA . SER A 1 258 ? -2.665 -4.063 -3.580 1.00 73.62 258 SER A CA 1
ATOM 1962 C C . SER A 1 258 ? -4.008 -4.594 -4.089 1.00 73.62 258 SER A C 1
ATOM 1964 O O . SER A 1 258 ? -4.152 -4.895 -5.276 1.00 73.62 258 SER A O 1
ATOM 1966 N N . LYS A 1 259 ? -5.019 -4.717 -3.218 1.00 80.06 259 LYS A N 1
ATOM 1967 C CA . LYS A 1 259 ? -6.347 -5.242 -3.552 1.00 80.06 259 LYS A CA 1
ATOM 1968 C C . LYS A 1 259 ? -7.463 -4.350 -3.028 1.00 80.06 259 LYS A C 1
ATOM 1970 O O . LYS A 1 259 ? -7.401 -3.830 -1.920 1.00 80.06 259 LYS A O 1
ATOM 1975 N N . LEU A 1 260 ? -8.525 -4.245 -3.821 1.00 87.44 260 LEU A N 1
ATOM 1976 C CA . LEU A 1 260 ? -9.768 -3.567 -3.477 1.00 87.44 260 LEU A CA 1
ATOM 1977 C C . LEU A 1 260 ? -10.928 -4.538 -3.666 1.00 87.44 260 LEU A C 1
ATOM 1979 O O . LEU A 1 260 ? -11.113 -5.070 -4.758 1.00 87.44 260 LEU A O 1
ATOM 1983 N N . SER A 1 261 ? -11.741 -4.722 -2.634 1.00 89.69 261 SER A N 1
ATOM 1984 C CA . SER A 1 261 ? -13.031 -5.399 -2.729 1.00 89.69 261 SER A CA 1
ATOM 1985 C C . SER A 1 261 ? -14.161 -4.378 -2.711 1.00 89.69 261 SER A C 1
ATOM 1987 O O . SER A 1 261 ? -14.153 -3.446 -1.911 1.00 89.69 261 SER A O 1
ATOM 1989 N N . VAL A 1 262 ? -15.131 -4.552 -3.604 1.00 88.06 262 VAL A N 1
ATOM 1990 C CA . VAL A 1 262 ? -16.303 -3.688 -3.753 1.00 88.06 262 VAL A CA 1
ATOM 1991 C C . VAL A 1 262 ? -17.551 -4.552 -3.773 1.00 88.06 262 VAL A C 1
ATOM 1993 O O . VAL A 1 262 ? -17.631 -5.505 -4.551 1.00 88.06 262 VAL A O 1
ATOM 1996 N N . SER A 1 263 ? -18.540 -4.205 -2.954 1.00 88.75 263 SER A N 1
ATOM 1997 C CA . SER A 1 263 ? -19.844 -4.865 -2.960 1.00 88.75 263 SER A CA 1
ATOM 1998 C C . SER A 1 263 ? -20.916 -4.047 -3.678 1.00 88.75 263 SER A C 1
ATOM 2000 O O . SER A 1 263 ? -20.793 -2.832 -3.867 1.00 88.75 263 SER A O 1
ATOM 2002 N N . GLY A 1 264 ? -21.979 -4.723 -4.098 1.00 83.88 264 GLY A N 1
ATOM 2003 C CA . GLY A 1 264 ? -23.106 -4.108 -4.782 1.00 83.88 264 GLY A CA 1
ATOM 2004 C C . GLY A 1 264 ? -24.329 -5.014 -4.849 1.00 83.88 264 GLY A C 1
ATOM 2005 O O . GLY A 1 264 ? -24.328 -6.129 -4.323 1.00 83.88 264 GLY A O 1
ATOM 2006 N N . TYR A 1 265 ? -25.390 -4.521 -5.482 1.00 79.69 265 TYR A N 1
ATOM 2007 C CA . TYR A 1 265 ? -26.657 -5.229 -5.635 1.00 79.69 265 TYR A CA 1
ATOM 2008 C C . TYR A 1 265 ? -27.267 -4.967 -7.010 1.00 79.69 265 TYR A C 1
ATOM 2010 O O . TYR A 1 265 ? -27.403 -3.816 -7.425 1.00 79.69 265 TYR A O 1
ATOM 2018 N N . ASP A 1 266 ? -27.661 -6.035 -7.696 1.00 76.25 266 ASP A N 1
ATOM 2019 C CA . ASP A 1 266 ? -28.390 -5.977 -8.963 1.00 76.25 266 ASP A CA 1
ATOM 2020 C C . ASP A 1 266 ? -29.888 -6.190 -8.683 1.00 76.25 266 ASP A C 1
ATOM 2022 O O . ASP A 1 266 ? -30.320 -7.280 -8.294 1.00 76.25 266 ASP A O 1
ATOM 2026 N N . PHE A 1 267 ? -30.704 -5.148 -8.864 1.00 73.06 267 PHE A N 1
ATOM 2027 C CA . PHE A 1 267 ? -32.151 -5.207 -8.635 1.00 73.06 267 PHE A CA 1
ATOM 2028 C C . PHE A 1 267 ? -32.896 -6.030 -9.687 1.00 73.06 267 PHE A C 1
ATOM 2030 O O . PHE A 1 267 ? -33.950 -6.585 -9.369 1.00 73.06 267 PHE A O 1
ATOM 2037 N N . ASN A 1 268 ? -32.371 -6.143 -10.910 1.00 73.56 268 ASN A N 1
ATOM 2038 C CA . ASN A 1 268 ? -32.990 -6.955 -11.956 1.00 73.56 268 ASN A CA 1
ATOM 2039 C C . ASN A 1 268 ? -32.808 -8.440 -11.659 1.00 73.56 268 ASN A C 1
ATOM 2041 O O . ASN A 1 268 ? -33.765 -9.215 -11.713 1.00 73.56 268 ASN A O 1
ATOM 2045 N N . LYS A 1 269 ? -31.580 -8.826 -11.311 1.00 75.94 269 LYS A N 1
ATOM 2046 C CA . LYS A 1 269 ? -31.213 -10.214 -11.029 1.00 75.94 269 LYS A CA 1
ATOM 2047 C C . LYS A 1 269 ? -31.472 -10.607 -9.564 1.00 75.94 269 LYS A C 1
ATOM 2049 O O . LYS A 1 269 ? -31.436 -11.791 -9.242 1.00 75.94 269 LYS A O 1
ATOM 2054 N N . LYS A 1 270 ? -31.789 -9.638 -8.693 1.00 80.50 270 LYS A N 1
ATOM 2055 C CA . LYS A 1 270 ? -32.099 -9.796 -7.259 1.00 80.50 270 LYS A CA 1
ATOM 2056 C C . LYS A 1 270 ? -31.012 -10.529 -6.464 1.00 80.50 270 LYS A C 1
ATOM 2058 O O . LYS A 1 270 ? -31.324 -11.390 -5.641 1.00 80.50 270 LYS A O 1
ATOM 2063 N N . TYR A 1 271 ? -29.744 -10.196 -6.691 1.00 79.38 271 TYR A N 1
ATOM 2064 C CA . TYR A 1 271 ? -28.641 -10.724 -5.885 1.00 79.38 271 TYR A CA 1
ATOM 2065 C C . TYR A 1 271 ? -27.618 -9.642 -5.537 1.00 79.38 271 TYR A C 1
ATOM 2067 O O . TYR A 1 271 ? -27.428 -8.673 -6.274 1.00 79.38 271 TYR A O 1
ATOM 2075 N N . GLY A 1 272 ? -26.964 -9.827 -4.388 1.00 79.94 272 GLY A N 1
ATOM 2076 C CA . GLY A 1 272 ? -25.805 -9.043 -3.974 1.00 79.94 272 GLY A CA 1
ATOM 2077 C C . GLY A 1 272 ? -24.514 -9.676 -4.478 1.00 79.94 272 GLY A C 1
ATOM 2078 O O . GLY A 1 272 ? -24.405 -10.899 -4.545 1.00 79.94 272 GLY A O 1
ATOM 2079 N N . PHE A 1 273 ? -23.530 -8.854 -4.814 1.00 81.00 273 PHE A N 1
ATOM 2080 C CA . PHE A 1 273 ? -22.222 -9.311 -5.266 1.00 81.00 273 PHE A CA 1
ATOM 2081 C C . PHE A 1 273 ? -21.097 -8.649 -4.482 1.00 81.00 273 PHE A C 1
ATOM 2083 O O . PHE A 1 273 ? -21.258 -7.565 -3.926 1.00 81.00 273 PHE A O 1
ATOM 2090 N N . ALA A 1 274 ? -19.937 -9.299 -4.502 1.00 84.88 274 ALA A N 1
ATOM 2091 C CA . ALA A 1 274 ? -18.658 -8.727 -4.122 1.00 84.88 274 ALA A CA 1
ATOM 2092 C C . ALA A 1 274 ? -17.655 -9.031 -5.238 1.00 84.88 274 ALA A C 1
ATOM 2094 O O . ALA A 1 274 ? -17.590 -10.158 -5.731 1.00 84.88 274 ALA A O 1
ATOM 2095 N N . LYS A 1 275 ? -16.906 -8.017 -5.663 1.00 80.62 275 LYS A N 1
ATOM 2096 C CA . LYS A 1 275 ? -15.853 -8.128 -6.674 1.00 80.62 275 LYS A CA 1
ATOM 2097 C C . LYS A 1 275 ? -14.545 -7.650 -6.072 1.00 80.62 275 LYS A C 1
ATOM 2099 O O . LYS A 1 275 ? -14.527 -6.616 -5.412 1.00 80.62 275 LYS A O 1
ATOM 2104 N N . SER A 1 276 ? -13.471 -8.386 -6.324 1.00 77.12 276 SER A N 1
ATOM 2105 C CA . SER A 1 276 ? -12.125 -8.015 -5.899 1.00 77.12 276 SER A CA 1
ATOM 2106 C C . SER A 1 276 ? -11.274 -7.674 -7.112 1.00 77.12 276 SER A C 1
ATOM 2108 O O . SER A 1 276 ? -11.336 -8.346 -8.140 1.00 77.12 276 SER A O 1
ATOM 2110 N N . PHE A 1 277 ? -10.471 -6.633 -6.972 1.00 73.12 277 PHE A N 1
ATOM 2111 C CA . PHE A 1 277 ? -9.626 -6.082 -8.014 1.00 73.12 277 PHE A CA 1
ATOM 2112 C C . PHE A 1 277 ? -8.208 -5.938 -7.480 1.00 73.12 277 PHE A C 1
ATOM 2114 O O . PHE A 1 277 ? -8.024 -5.578 -6.318 1.00 73.12 277 PHE A O 1
ATOM 2121 N N . PHE A 1 278 ? -7.215 -6.171 -8.333 1.00 67.88 278 PHE A N 1
ATOM 2122 C CA . PHE A 1 278 ? -5.860 -5.706 -8.064 1.00 67.88 278 PHE A CA 1
ATOM 2123 C C . PHE A 1 278 ? -5.809 -4.211 -8.337 1.00 67.88 278 PHE A C 1
ATOM 2125 O O . PHE A 1 278 ? -6.191 -3.759 -9.415 1.00 67.88 278 PHE A O 1
ATOM 2132 N N . VAL A 1 279 ? -5.376 -3.449 -7.346 1.00 65.50 279 VAL A N 1
ATOM 2133 C CA . VAL A 1 279 ? -5.374 -1.989 -7.370 1.00 65.50 279 VAL A CA 1
ATOM 2134 C C . VAL A 1 279 ? -4.428 -1.475 -8.461 1.00 65.50 279 VAL A C 1
ATOM 2136 O O . VAL A 1 279 ? -4.818 -0.596 -9.224 1.00 65.50 279 VAL A O 1
ATOM 2139 N N . ASP A 1 280 ? -3.295 -2.143 -8.684 1.00 57.34 280 ASP A N 1
ATOM 2140 C CA . ASP A 1 280 ? -2.382 -1.838 -9.797 1.00 57.34 280 ASP A CA 1
ATOM 2141 C C . ASP A 1 280 ? -3.001 -2.112 -11.174 1.00 57.34 280 ASP A C 1
ATOM 2143 O O . ASP A 1 280 ? -2.767 -1.372 -12.127 1.00 57.34 280 ASP A O 1
ATOM 2147 N N . SER A 1 281 ? -3.879 -3.115 -11.277 1.00 45.94 281 SER A N 1
ATOM 2148 C CA . SER A 1 281 ? -4.650 -3.388 -12.499 1.00 45.94 281 SER A CA 1
ATOM 2149 C C . SER A 1 281 ? -5.817 -2.416 -12.712 1.00 45.94 281 SER A C 1
ATOM 2151 O O . SER A 1 281 ? -6.355 -2.343 -13.819 1.00 45.94 281 SER A O 1
ATOM 2153 N N . LEU A 1 282 ? -6.236 -1.691 -11.667 1.00 47.44 282 LEU A N 1
ATOM 2154 C CA . LEU A 1 282 ? -7.265 -0.657 -11.752 1.00 47.44 282 LEU A CA 1
ATOM 2155 C C . LEU A 1 282 ? -6.703 0.697 -12.173 1.00 47.44 282 LEU A C 1
ATOM 2157 O O . LEU A 1 282 ? -7.471 1.526 -12.657 1.00 47.44 282 LEU A O 1
ATOM 2161 N N . PHE A 1 283 ? -5.410 0.947 -11.990 1.00 43.28 283 PHE A N 1
ATOM 2162 C CA . PHE A 1 283 ? -4.797 2.221 -12.334 1.00 43.28 283 PHE A CA 1
ATOM 2163 C C . PHE A 1 283 ? -4.464 2.316 -13.822 1.00 43.28 283 PHE A C 1
ATOM 2165 O O . PHE A 1 283 ? -4.045 1.354 -14.464 1.00 43.28 283 PHE A O 1
ATOM 2172 N N . TYR A 1 284 ? -4.614 3.516 -14.384 1.00 36.34 284 TYR A N 1
ATOM 2173 C CA . TYR A 1 284 ? -3.893 3.852 -15.605 1.00 36.34 284 TYR A CA 1
ATOM 2174 C C . TYR A 1 284 ? -2.433 4.172 -15.229 1.00 36.34 284 TYR A C 1
ATOM 2176 O O . TYR A 1 284 ? -2.219 5.079 -14.427 1.00 36.34 284 TYR A O 1
ATOM 2184 N N . PRO A 1 285 ? -1.424 3.519 -15.835 1.00 37.19 285 PRO A N 1
ATOM 2185 C CA . PRO A 1 285 ? -0.022 3.918 -15.708 1.00 37.19 285 PRO A CA 1
ATOM 2186 C C . PRO A 1 285 ? 0.317 5.192 -16.498 1.00 37.19 285 PRO A C 1
ATOM 2188 O O . PRO A 1 285 ? 1.474 5.600 -16.565 1.00 37.19 285 PRO A O 1
ATOM 2191 N N . GLY A 1 286 ? -0.664 5.860 -17.111 1.00 29.84 286 GLY A N 1
ATOM 2192 C CA . GLY A 1 286 ? -0.423 7.168 -17.699 1.00 29.84 286 GLY A CA 1
ATOM 2193 C C . GLY A 1 286 ? -0.568 8.283 -16.679 1.00 29.84 286 GLY A C 1
ATOM 2194 O O . GLY A 1 286 ? -1.673 8.686 -16.327 1.00 29.84 286 GLY A O 1
ATOM 2195 N N . CYS A 1 287 ? 0.589 8.820 -16.303 1.00 26.56 287 CYS A N 1
ATOM 2196 C CA . CYS A 1 287 ? 0.787 10.220 -15.945 1.00 26.56 287 CYS A CA 1
ATOM 2197 C C . CYS A 1 287 ? -0.242 10.806 -14.961 1.00 26.56 287 CYS A C 1
ATOM 2199 O O . CYS A 1 287 ? -0.804 11.872 -15.195 1.00 26.56 287 CYS A O 1
ATOM 2201 N N . VAL A 1 288 ? -0.429 10.145 -13.824 1.00 26.08 288 VAL A N 1
ATOM 2202 C CA . VAL A 1 288 ? -0.552 10.842 -12.539 1.00 26.08 288 VAL A CA 1
ATOM 2203 C C . VAL A 1 288 ? 0.638 10.372 -11.724 1.00 26.08 288 VAL A C 1
ATOM 2205 O O . VAL A 1 288 ? 1.027 9.213 -11.836 1.00 26.08 288 VAL A O 1
ATOM 2208 N N . SER A 1 289 ? 1.283 11.299 -11.033 1.00 31.03 289 SER A N 1
ATOM 2209 C CA . SER A 1 289 ? 2.525 11.133 -10.286 1.00 31.03 289 SER A CA 1
ATOM 2210 C C . SER A 1 289 ? 2.463 9.989 -9.268 1.00 31.03 289 SER A C 1
ATOM 2212 O O . SER A 1 289 ? 2.387 10.208 -8.067 1.00 31.03 289 SER A O 1
ATOM 2214 N N . CYS A 1 290 ? 2.614 8.741 -9.716 1.00 29.88 290 CYS A N 1
ATOM 2215 C CA . CYS A 1 290 ? 3.383 7.806 -8.916 1.00 29.88 290 CYS A CA 1
ATOM 2216 C C . CYS A 1 290 ? 4.757 8.470 -8.722 1.00 29.88 290 CYS A C 1
ATOM 2218 O O . CYS A 1 290 ? 5.355 8.883 -9.720 1.00 29.88 290 CYS A O 1
ATOM 2220 N N . PRO A 1 291 ? 5.292 8.570 -7.493 1.00 34.16 291 PRO A N 1
ATOM 2221 C CA . PRO A 1 291 ? 6.655 9.069 -7.273 1.00 34.16 291 PRO A CA 1
ATOM 2222 C C . PRO A 1 291 ? 7.725 8.138 -7.885 1.00 34.16 291 PRO A C 1
ATOM 2224 O O . PRO A 1 291 ? 8.920 8.307 -7.678 1.00 34.16 291 PRO A O 1
ATOM 2227 N N . HIS A 1 292 ? 7.305 7.104 -8.619 1.00 43.84 292 HIS A N 1
ATOM 2228 C CA . HIS A 1 292 ? 8.164 6.197 -9.348 1.00 43.84 292 HIS A CA 1
ATOM 2229 C C . HIS A 1 292 ? 7.481 5.665 -10.606 1.00 43.84 292 HIS A C 1
ATOM 2231 O O . HIS A 1 292 ? 6.262 5.502 -10.653 1.00 43.84 292 HIS A O 1
ATOM 2237 N N . ARG A 1 293 ? 8.280 5.383 -11.636 1.00 56.06 293 ARG A N 1
ATOM 2238 C CA . ARG A 1 293 ? 7.835 4.614 -12.800 1.00 56.06 293 ARG A CA 1
ATOM 2239 C C . ARG A 1 293 ? 8.190 3.151 -12.587 1.00 56.06 293 ARG A C 1
ATOM 2241 O O . ARG A 1 293 ? 9.340 2.832 -12.299 1.00 56.06 293 ARG A O 1
ATOM 2248 N N . GLU A 1 294 ? 7.205 2.281 -12.746 1.00 57.34 294 GLU A N 1
ATOM 2249 C CA . GLU A 1 294 ? 7.337 0.838 -12.570 1.00 57.34 294 GLU A CA 1
ATOM 2250 C C . GLU A 1 294 ? 7.016 0.104 -13.870 1.00 57.34 294 GLU A C 1
ATOM 2252 O O . GLU A 1 294 ? 6.115 0.487 -14.621 1.00 57.34 294 GLU A O 1
ATOM 2257 N N . VAL A 1 295 ? 7.776 -0.957 -14.126 1.00 55.62 295 VAL A N 1
ATOM 2258 C CA . VAL A 1 295 ? 7.522 -1.930 -15.180 1.00 55.62 295 VAL A CA 1
ATOM 2259 C C . VAL A 1 295 ? 7.539 -3.315 -14.558 1.00 55.62 295 VAL A C 1
ATOM 2261 O O . VAL A 1 295 ? 8.600 -3.850 -14.234 1.00 55.62 295 VAL A O 1
ATOM 2264 N N . ASP A 1 296 ? 6.350 -3.894 -14.428 1.00 59.41 296 ASP A N 1
ATOM 2265 C CA . ASP A 1 296 ? 6.159 -5.302 -14.102 1.00 59.41 296 ASP A CA 1
ATOM 2266 C C . ASP A 1 296 ? 5.856 -6.079 -15.388 1.00 59.41 296 ASP A C 1
ATOM 2268 O O . ASP A 1 296 ? 4.904 -5.788 -16.123 1.00 59.41 296 ASP A O 1
ATOM 2272 N N . PHE A 1 297 ? 6.682 -7.081 -15.681 1.00 57.12 297 PHE A N 1
ATOM 2273 C CA . PHE A 1 297 ? 6.523 -7.916 -16.868 1.00 57.12 297 PHE A CA 1
ATOM 2274 C C . PHE A 1 297 ? 5.427 -8.989 -16.702 1.00 57.12 297 PHE A C 1
ATOM 2276 O O . PHE A 1 297 ? 5.126 -9.710 -17.662 1.00 57.12 297 PHE A O 1
ATOM 2283 N N . SER A 1 298 ? 4.792 -9.068 -15.523 1.00 52.59 298 SER A N 1
ATOM 2284 C CA . SER A 1 298 ? 3.705 -10.005 -15.224 1.00 52.59 298 SER A CA 1
ATOM 2285 C C . SER A 1 298 ? 2.337 -9.603 -15.798 1.00 52.59 298 SER A C 1
ATOM 2287 O O . SER A 1 298 ? 1.498 -10.480 -16.030 1.00 52.59 298 SER A O 1
ATOM 2289 N N . ASP A 1 299 ? 2.119 -8.319 -16.126 1.00 46.97 299 ASP A N 1
ATOM 2290 C CA . ASP A 1 299 ? 0.846 -7.830 -16.675 1.00 46.97 299 ASP A CA 1
ATOM 2291 C C . ASP A 1 299 ? 0.629 -8.319 -18.126 1.00 46.97 299 ASP A C 1
ATOM 2293 O O . ASP A 1 299 ? 1.392 -7.987 -19.046 1.00 46.97 299 ASP A O 1
ATOM 2297 N N . PRO A 1 300 ? -0.446 -9.083 -18.402 1.00 39.28 300 PRO A N 1
ATOM 2298 C CA . PRO A 1 300 ? -0.696 -9.632 -19.721 1.00 39.28 300 PRO A CA 1
ATOM 2299 C C . PRO A 1 300 ? -0.986 -8.592 -20.818 1.00 39.28 300 PRO A C 1
ATOM 2301 O O . PRO A 1 300 ? -0.904 -8.966 -21.993 1.00 39.28 300 PRO A O 1
ATOM 2304 N N . ASN A 1 301 ? -1.264 -7.329 -20.476 1.00 41.59 301 ASN A N 1
ATOM 2305 C CA . ASN A 1 301 ? -1.596 -6.246 -21.411 1.00 41.59 301 ASN A CA 1
ATOM 2306 C C . ASN A 1 301 ? -0.408 -5.348 -21.804 1.00 41.59 301 ASN A C 1
ATOM 2308 O O . ASN A 1 301 ? -0.607 -4.341 -22.496 1.00 41.59 301 ASN A O 1
ATOM 2312 N N . CYS A 1 302 ? 0.806 -5.716 -21.387 1.00 42.03 302 CYS A N 1
ATOM 2313 C CA . CYS A 1 302 ? 2.086 -5.060 -21.665 1.00 42.03 302 CYS A CA 1
ATOM 2314 C C . CYS A 1 302 ? 2.353 -4.965 -23.190 1.00 42.03 302 CYS A C 1
ATOM 2316 O O . CYS A 1 302 ? 2.990 -5.823 -23.799 1.00 42.03 302 CYS A O 1
ATOM 2318 N N . THR A 1 303 ? 1.786 -3.947 -23.848 1.00 43.38 303 THR A N 1
ATOM 2319 C CA . THR A 1 303 ? 1.840 -3.728 -25.306 1.00 43.38 303 THR A CA 1
ATOM 2320 C C . THR A 1 303 ? 2.418 -2.348 -25.638 1.00 43.38 303 THR A C 1
ATOM 2322 O O . THR A 1 303 ? 2.265 -1.399 -24.866 1.00 43.38 303 THR A O 1
ATOM 2325 N N . LYS A 1 304 ? 3.064 -2.251 -26.815 1.00 39.56 304 LYS A N 1
ATOM 2326 C CA . LYS A 1 304 ? 3.878 -1.121 -27.331 1.00 39.56 304 LYS A CA 1
ATOM 2327 C C . LYS A 1 304 ? 3.289 0.291 -27.174 1.00 39.56 304 LYS A C 1
ATOM 2329 O O . LYS A 1 304 ? 4.033 1.258 -27.233 1.00 39.56 304 LYS A O 1
ATOM 2334 N N . THR A 1 305 ? 1.976 0.438 -27.022 1.00 37.44 305 THR A N 1
ATOM 2335 C CA . THR A 1 305 ? 1.281 1.736 -26.993 1.00 37.44 305 THR A CA 1
ATOM 2336 C C . THR A 1 305 ? 0.725 2.122 -25.618 1.00 37.44 305 THR A C 1
ATOM 2338 O O . THR A 1 305 ? 0.280 3.254 -25.461 1.00 37.44 305 THR A O 1
ATOM 2341 N N . LYS A 1 306 ? 0.754 1.224 -24.617 1.00 37.16 306 LYS A N 1
ATOM 2342 C CA . LYS A 1 306 ? -0.001 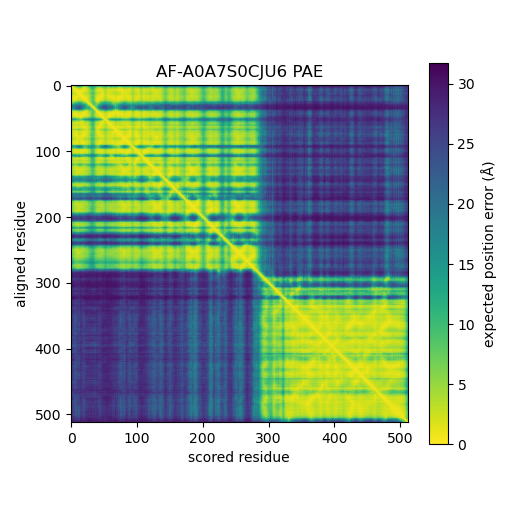1.376 -23.353 1.00 37.16 306 LYS A CA 1
ATOM 2343 C C . LYS A 1 306 ? 0.845 1.762 -22.121 1.00 37.16 306 LYS A C 1
ATOM 2345 O O . LYS A 1 306 ? 0.295 2.337 -21.191 1.00 37.16 306 LYS A O 1
ATOM 2350 N N . TYR A 1 307 ? 2.160 1.512 -22.130 1.00 45.25 307 TYR A N 1
ATOM 2351 C CA . TYR A 1 307 ? 3.065 1.732 -20.976 1.00 45.25 307 TYR A CA 1
ATOM 2352 C C . TYR A 1 307 ? 4.319 2.557 -21.320 1.00 45.25 307 TYR A C 1
ATOM 2354 O O . TYR A 1 307 ? 5.265 2.612 -20.541 1.00 45.25 307 TYR A O 1
ATOM 2362 N N . GLY A 1 308 ? 4.352 3.183 -22.503 1.00 56.50 308 GLY A N 1
ATOM 2363 C CA . GLY A 1 308 ? 5.473 4.027 -22.917 1.00 56.50 308 GLY A CA 1
ATOM 2364 C C . GLY A 1 308 ? 6.807 3.283 -22.967 1.00 56.50 308 GLY A C 1
ATOM 2365 O O . GLY A 1 308 ? 7.795 3.816 -22.489 1.00 56.50 308 GLY A O 1
ATOM 2366 N N . PHE A 1 309 ? 6.859 2.067 -23.515 1.00 59.72 309 PHE A N 1
ATOM 2367 C CA . PHE A 1 309 ? 8.123 1.371 -23.755 1.00 59.72 309 PHE A CA 1
ATOM 2368 C C . PHE A 1 309 ? 8.163 0.688 -25.123 1.00 59.72 309 PHE A C 1
ATOM 2370 O O . PHE A 1 309 ? 7.134 0.319 -25.694 1.00 59.72 309 PHE A O 1
ATOM 2377 N N . GLU A 1 310 ? 9.372 0.473 -25.630 1.00 68.12 310 GLU A N 1
ATOM 2378 C CA . GLU A 1 310 ? 9.642 -0.192 -26.901 1.00 68.12 310 GLU A CA 1
ATOM 2379 C C . GLU A 1 310 ? 10.447 -1.471 -26.670 1.00 68.12 310 GLU A C 1
ATOM 2381 O O . GLU A 1 310 ? 11.489 -1.457 -26.019 1.00 68.12 310 GLU A O 1
ATOM 2386 N N . ILE A 1 311 ? 9.980 -2.592 -27.227 1.00 67.12 311 ILE A N 1
ATOM 2387 C CA . ILE A 1 311 ? 10.760 -3.835 -27.254 1.00 67.12 311 ILE A CA 1
ATOM 2388 C C . ILE A 1 311 ? 11.895 -3.674 -28.269 1.00 67.12 311 ILE A C 1
ATOM 2390 O O . ILE A 1 311 ? 11.645 -3.408 -29.448 1.00 67.12 311 ILE A O 1
ATOM 2394 N N . ILE A 1 312 ? 13.125 -3.875 -27.809 1.00 71.06 312 ILE A N 1
ATOM 2395 C CA . ILE A 1 312 ? 14.348 -3.826 -28.608 1.00 71.06 312 ILE A CA 1
ATOM 2396 C C . ILE A 1 312 ? 14.685 -5.250 -29.045 1.00 71.06 312 ILE A C 1
ATOM 2398 O O . ILE A 1 312 ? 14.747 -6.147 -28.211 1.00 71.06 312 ILE A O 1
ATOM 2402 N N . GLY A 1 313 ? 14.911 -5.461 -30.342 1.00 62.69 313 GLY A N 1
ATOM 2403 C CA . GLY A 1 313 ? 15.285 -6.762 -30.901 1.00 62.69 313 GLY A CA 1
ATOM 2404 C C . GLY A 1 313 ? 14.092 -7.669 -31.219 1.00 62.69 313 GLY A C 1
ATOM 2405 O O . GLY A 1 313 ? 13.205 -7.899 -30.400 1.00 62.69 313 GLY A O 1
ATOM 2406 N N . ASN A 1 314 ? 14.089 -8.246 -32.424 1.00 65.19 314 ASN A N 1
ATOM 2407 C CA . ASN A 1 314 ? 12.950 -9.005 -32.970 1.00 65.19 314 ASN A CA 1
ATOM 2408 C C . ASN A 1 314 ? 12.671 -10.342 -32.259 1.00 65.19 314 ASN A C 1
ATOM 2410 O O . ASN A 1 314 ? 11.679 -11.001 -32.555 1.00 65.19 314 ASN A O 1
ATOM 2414 N N . THR A 1 315 ? 13.554 -10.764 -31.357 1.00 67.31 315 THR A N 1
ATOM 2415 C CA . THR A 1 315 ? 13.444 -12.018 -30.600 1.00 67.31 315 THR A CA 1
ATOM 2416 C C . THR A 1 315 ? 13.366 -11.791 -29.096 1.00 67.31 315 THR A C 1
ATOM 2418 O O . THR A 1 315 ? 13.514 -12.741 -28.336 1.00 67.31 315 THR A O 1
ATOM 2421 N N . THR A 1 316 ? 13.213 -10.549 -28.643 1.00 66.31 316 THR A N 1
ATOM 2422 C CA . THR A 1 316 ? 12.953 -10.263 -27.230 1.00 66.31 316 THR A CA 1
ATOM 2423 C C . THR A 1 316 ? 11.526 -10.664 -26.906 1.00 66.31 316 THR A C 1
ATOM 2425 O O . THR A 1 316 ? 10.597 -10.315 -27.637 1.00 66.31 316 THR A O 1
ATOM 2428 N N . GLN A 1 317 ? 11.351 -11.422 -25.828 1.00 61.72 317 GLN A N 1
ATOM 2429 C CA . GLN A 1 317 ? 10.061 -11.993 -25.461 1.00 61.72 317 GLN A CA 1
ATOM 2430 C C . GLN A 1 317 ? 9.789 -11.791 -23.973 1.00 61.72 317 GLN A C 1
ATOM 2432 O O . GLN A 1 317 ? 10.670 -11.979 -23.136 1.00 61.72 317 GLN A O 1
ATOM 2437 N N . ILE A 1 318 ? 8.543 -11.445 -23.658 1.00 62.66 318 ILE A N 1
ATOM 2438 C CA . ILE A 1 318 ? 7.990 -11.537 -22.306 1.00 62.66 318 ILE A CA 1
ATOM 2439 C C . ILE A 1 318 ? 7.298 -12.895 -22.220 1.00 62.66 318 ILE A C 1
ATOM 2441 O O . ILE A 1 318 ? 6.336 -13.148 -22.950 1.00 62.66 318 ILE A O 1
ATOM 2445 N N . ILE A 1 319 ? 7.805 -13.789 -21.373 1.00 61.62 319 ILE A N 1
ATOM 2446 C CA . ILE A 1 319 ? 7.379 -15.192 -21.351 1.00 61.62 319 ILE A CA 1
ATOM 2447 C C . ILE A 1 319 ? 6.480 -15.436 -20.139 1.00 61.62 319 ILE A C 1
ATOM 2449 O O . ILE A 1 319 ? 6.885 -15.276 -18.991 1.00 61.62 319 ILE A O 1
ATOM 2453 N N . LYS A 1 320 ? 5.240 -15.853 -20.411 1.00 54.78 320 LYS A N 1
ATOM 2454 C CA . LYS A 1 320 ? 4.135 -15.939 -19.439 1.00 54.78 320 LYS A CA 1
ATOM 2455 C C . LYS A 1 320 ? 3.917 -17.337 -18.819 1.00 54.78 320 LYS A C 1
ATOM 2457 O O . LYS A 1 320 ? 3.010 -17.479 -18.013 1.00 54.78 320 LYS A O 1
ATOM 2462 N N . LYS A 1 321 ? 4.775 -18.320 -19.143 1.00 51.19 321 LYS A N 1
ATOM 2463 C CA . LYS A 1 321 ? 4.539 -19.785 -19.292 1.00 51.19 321 LYS A CA 1
ATOM 2464 C C . LYS A 1 321 ? 4.053 -20.126 -20.694 1.00 51.19 321 LYS A C 1
ATOM 2466 O O . LYS A 1 321 ? 3.001 -19.658 -21.119 1.00 51.19 321 LYS A O 1
ATOM 2471 N N . THR A 1 322 ? 4.797 -20.980 -21.390 1.00 40.88 322 THR A N 1
ATOM 2472 C CA . THR A 1 322 ? 4.320 -21.608 -22.627 1.00 40.88 322 THR A CA 1
ATOM 2473 C C . THR A 1 322 ? 4.581 -23.116 -22.598 1.00 40.88 322 THR A C 1
ATOM 2475 O O . THR A 1 322 ? 5.534 -23.553 -21.945 1.00 40.88 322 THR A O 1
ATOM 2478 N N . PRO A 1 323 ? 3.765 -23.917 -23.308 1.00 41.19 323 PRO A N 1
ATOM 2479 C CA . PRO A 1 323 ? 4.024 -25.339 -23.561 1.00 41.19 323 PRO A CA 1
ATOM 2480 C C . PRO A 1 323 ? 5.330 -25.619 -24.333 1.00 41.19 323 PRO A C 1
ATOM 2482 O O . PRO A 1 323 ? 5.720 -26.776 -24.465 1.00 41.19 323 PRO A O 1
ATOM 2485 N N . ASP A 1 324 ? 6.024 -24.581 -24.813 1.00 43.44 324 ASP A N 1
ATOM 2486 C CA . ASP A 1 324 ? 7.056 -24.668 -25.853 1.00 43.44 324 ASP A CA 1
ATOM 2487 C C . ASP A 1 324 ? 8.489 -24.789 -25.285 1.00 43.44 324 ASP A C 1
ATOM 2489 O O . ASP A 1 324 ? 9.477 -24.574 -25.984 1.00 43.44 324 ASP A O 1
ATOM 2493 N N . GLY A 1 325 ? 8.625 -25.147 -24.003 1.00 52.03 325 GLY A N 1
ATOM 2494 C CA . GLY A 1 325 ? 9.904 -25.539 -23.391 1.00 52.03 325 GLY A CA 1
ATOM 2495 C C . GLY A 1 325 ? 10.803 -24.402 -22.887 1.00 52.03 325 GLY A C 1
ATOM 2496 O O . GLY A 1 325 ? 11.840 -24.686 -22.293 1.00 52.03 325 GLY A O 1
ATOM 2497 N N . VAL A 1 326 ? 10.409 -23.134 -23.044 1.00 64.19 326 VAL A N 1
ATOM 2498 C CA . VAL A 1 326 ? 11.102 -21.977 -22.447 1.00 64.19 326 VAL A CA 1
ATOM 2499 C C . VAL A 1 326 ? 10.134 -21.271 -21.498 1.00 64.19 326 VAL A C 1
ATOM 2501 O O . VAL A 1 326 ? 9.141 -20.683 -21.921 1.00 64.19 326 VAL A O 1
ATOM 2504 N N . SER A 1 327 ? 10.385 -21.381 -20.194 1.00 73.44 327 SER A N 1
ATOM 2505 C CA . SER A 1 327 ? 9.587 -20.760 -19.128 1.00 73.44 327 SER A CA 1
ATOM 2506 C C . SER A 1 327 ? 10.512 -20.073 -18.131 1.00 73.44 327 SER A C 1
ATOM 2508 O O . SER A 1 327 ? 11.633 -20.557 -17.946 1.00 73.44 327 SER A O 1
ATOM 2510 N N . PRO A 1 328 ? 10.071 -18.981 -17.481 1.00 79.62 328 PRO A N 1
ATOM 2511 C CA . PRO A 1 328 ? 10.885 -18.380 -16.446 1.00 79.62 328 PRO A CA 1
ATOM 2512 C C . PRO A 1 328 ? 11.130 -19.386 -15.305 1.00 79.62 328 PRO A C 1
ATOM 2514 O O . PRO A 1 328 ? 10.262 -20.225 -15.017 1.00 79.62 328 PRO A O 1
ATOM 2517 N N . PRO A 1 329 ? 12.300 -19.332 -14.657 1.00 85.62 329 PRO A N 1
ATOM 2518 C CA . PRO A 1 329 ? 12.666 -20.277 -13.612 1.00 85.62 329 PRO A CA 1
ATOM 2519 C C . PRO A 1 329 ? 11.718 -20.237 -12.414 1.00 85.62 329 PRO A C 1
ATOM 2521 O O . PRO A 1 329 ? 11.210 -19.182 -12.032 1.00 85.62 329 PRO A O 1
ATOM 2524 N N . ASN A 1 330 ? 11.540 -21.397 -11.779 1.00 82.12 330 ASN A N 1
ATOM 2525 C CA . ASN A 1 330 ? 10.805 -21.555 -10.520 1.00 82.12 330 ASN A CA 1
ATOM 2526 C C . ASN A 1 330 ? 9.335 -21.091 -10.582 1.00 82.12 330 ASN A C 1
ATOM 2528 O O . ASN A 1 330 ? 8.769 -20.622 -9.604 1.00 82.12 330 ASN A O 1
ATOM 2532 N N . GLY A 1 331 ? 8.699 -21.209 -11.753 1.00 72.31 331 GLY A N 1
ATOM 2533 C CA . GLY A 1 331 ? 7.265 -20.951 -11.902 1.00 72.31 331 GLY A CA 1
ATOM 2534 C C . GLY A 1 331 ? 6.859 -19.476 -11.860 1.00 72.31 331 GLY A C 1
ATOM 2535 O O . GLY A 1 331 ? 5.661 -19.201 -11.915 1.00 72.31 331 GLY A O 1
ATOM 2536 N N . VAL A 1 332 ? 7.822 -18.548 -11.819 1.00 76.31 332 VAL A N 1
ATOM 2537 C CA . VAL A 1 332 ? 7.571 -17.103 -11.864 1.00 76.31 332 VAL A CA 1
ATOM 2538 C C . VAL A 1 332 ? 6.919 -16.740 -13.207 1.00 76.31 332 VAL A C 1
ATOM 2540 O O . VAL A 1 332 ? 7.489 -17.017 -14.261 1.00 76.31 332 VAL A O 1
ATOM 2543 N N . PRO A 1 333 ? 5.709 -16.163 -13.228 1.00 71.62 333 PRO A N 1
ATOM 2544 C CA . PRO A 1 333 ? 5.051 -15.793 -14.472 1.00 71.62 333 PRO A CA 1
ATOM 2545 C C . PRO A 1 333 ? 5.552 -14.440 -14.990 1.00 71.62 333 PRO A C 1
ATOM 2547 O O . PRO A 1 333 ? 5.870 -13.544 -14.214 1.00 71.62 333 PRO A O 1
ATOM 2550 N N . GLY A 1 334 ? 5.558 -14.286 -16.318 1.00 72.50 334 GLY A N 1
ATOM 2551 C CA . GLY A 1 334 ? 5.728 -12.994 -16.987 1.00 72.50 334 GLY A CA 1
ATOM 2552 C C . GLY A 1 334 ? 7.063 -12.326 -16.683 1.00 72.50 334 GLY A C 1
ATOM 2553 O O . GLY A 1 334 ? 7.114 -11.271 -16.068 1.00 72.50 334 GLY A O 1
ATOM 2554 N N . ALA A 1 335 ? 8.151 -12.946 -17.132 1.00 79.31 335 ALA A N 1
ATOM 2555 C CA . ALA A 1 335 ? 9.479 -12.348 -17.068 1.00 79.31 335 ALA A CA 1
ATOM 2556 C C . ALA A 1 335 ? 9.982 -12.005 -18.475 1.00 79.31 335 ALA A C 1
ATOM 2558 O O . ALA A 1 335 ? 9.756 -12.752 -19.436 1.00 79.31 335 ALA A O 1
ATOM 2559 N N . LEU A 1 336 ? 10.685 -10.880 -18.593 1.00 83.38 336 LEU A N 1
ATOM 2560 C CA . LEU A 1 336 ? 11.415 -10.497 -19.794 1.00 83.38 336 LEU A CA 1
ATOM 2561 C C . LEU A 1 336 ? 12.640 -11.399 -19.947 1.00 83.38 336 LEU A C 1
ATOM 2563 O O . LEU A 1 336 ? 13.487 -11.452 -19.057 1.00 83.38 336 LEU A O 1
ATOM 2567 N N . ARG A 1 337 ? 12.756 -12.083 -21.086 1.00 88.81 337 ARG A N 1
ATOM 2568 C CA . ARG A 1 337 ? 13.926 -12.898 -21.415 1.00 88.81 337 ARG A CA 1
ATOM 2569 C C . ARG A 1 337 ? 14.949 -12.094 -22.213 1.00 88.81 337 ARG A C 1
ATOM 2571 O O . ARG A 1 337 ? 14.625 -11.584 -23.286 1.00 88.81 337 ARG A O 1
ATOM 2578 N N . ILE A 1 338 ? 16.189 -12.070 -21.726 1.00 89.94 338 ILE A N 1
ATOM 2579 C CA . ILE A 1 338 ? 17.361 -11.551 -22.439 1.00 89.94 338 ILE A CA 1
ATOM 2580 C C . ILE A 1 338 ? 18.397 -12.670 -22.492 1.00 89.94 338 ILE A C 1
ATOM 2582 O O . ILE A 1 338 ? 18.880 -13.114 -21.459 1.00 89.94 338 ILE A O 1
ATOM 2586 N N . ASP A 1 339 ? 18.709 -13.163 -23.684 1.00 90.69 339 ASP A N 1
ATOM 2587 C CA . ASP A 1 339 ? 19.619 -14.291 -23.902 1.00 90.69 339 ASP A CA 1
ATOM 2588 C C . ASP A 1 339 ? 20.733 -14.011 -24.915 1.00 90.69 339 ASP A C 1
ATOM 2590 O O . ASP A 1 339 ? 21.654 -14.817 -25.072 1.00 90.69 339 ASP A O 1
ATOM 2594 N N . LYS A 1 340 ? 20.683 -12.856 -25.586 1.00 88.81 340 LYS A N 1
ATOM 2595 C CA . LYS A 1 340 ? 21.688 -12.426 -26.561 1.00 88.81 340 LYS A CA 1
ATOM 2596 C C . LYS A 1 340 ? 21.714 -10.911 -26.753 1.00 88.81 340 LYS A C 1
ATOM 2598 O O . LYS A 1 340 ? 20.774 -10.191 -26.428 1.00 88.81 340 LYS A O 1
ATOM 2603 N N . ASN A 1 341 ? 22.794 -10.462 -27.386 1.00 87.19 341 ASN A N 1
ATOM 2604 C CA . ASN A 1 341 ? 22.976 -9.094 -27.863 1.00 87.19 341 ASN A CA 1
ATOM 2605 C C . ASN A 1 341 ? 21.777 -8.611 -28.701 1.00 87.19 341 ASN A C 1
ATOM 2607 O O . ASN A 1 341 ? 21.256 -9.325 -29.563 1.00 87.19 341 ASN A O 1
ATOM 2611 N N . GLY A 1 342 ? 21.390 -7.364 -28.466 1.00 83.56 342 GLY A N 1
ATOM 2612 C CA . GLY A 1 342 ? 20.362 -6.621 -29.179 1.00 83.56 342 GLY A CA 1
ATOM 2613 C C . GLY A 1 342 ? 18.973 -6.780 -28.578 1.00 83.56 342 GLY A C 1
ATOM 2614 O O . GLY A 1 342 ? 18.015 -6.304 -29.182 1.00 83.56 342 GLY A O 1
ATOM 2615 N N . GLN A 1 343 ? 18.852 -7.455 -27.434 1.00 86.19 343 GLN A N 1
ATOM 2616 C CA . GLN A 1 343 ? 17.590 -7.650 -26.735 1.00 86.19 343 GLN A CA 1
ATOM 2617 C C . GLN A 1 343 ? 17.458 -6.728 -25.526 1.00 86.19 343 GLN A C 1
ATOM 2619 O O . GLN A 1 343 ? 18.425 -6.442 -24.816 1.00 86.19 343 GLN A O 1
ATOM 2624 N N . GLY A 1 344 ? 16.228 -6.294 -25.283 1.00 84.94 344 GLY A N 1
ATOM 2625 C CA . GLY A 1 344 ? 15.892 -5.460 -24.146 1.00 84.94 344 GLY A CA 1
ATOM 2626 C C . GLY A 1 344 ? 14.596 -4.697 -24.356 1.00 84.94 344 GLY A C 1
ATOM 2627 O O . GLY A 1 344 ? 13.833 -4.943 -25.293 1.00 84.94 344 GLY A O 1
ATOM 2628 N N . VAL A 1 345 ? 14.362 -3.746 -23.471 1.00 82.00 345 VAL A N 1
ATOM 2629 C CA . VAL A 1 345 ? 13.221 -2.843 -23.488 1.00 82.00 345 VAL A CA 1
ATOM 2630 C C . VAL A 1 345 ? 13.726 -1.427 -23.253 1.00 82.00 345 VAL A C 1
ATOM 2632 O O . VAL A 1 345 ? 14.543 -1.193 -22.373 1.00 82.00 345 VAL A O 1
ATOM 2635 N N . LYS A 1 346 ? 13.230 -0.471 -24.028 1.00 80.88 346 LYS A N 1
ATOM 2636 C CA . LYS A 1 346 ? 13.476 0.957 -23.835 1.00 80.88 346 LYS A CA 1
ATOM 2637 C C . LYS A 1 346 ? 12.258 1.581 -23.168 1.00 80.88 346 LYS A C 1
ATOM 2639 O O . LYS A 1 346 ? 11.196 1.548 -23.782 1.00 80.88 346 LYS A O 1
ATOM 2644 N N . LEU A 1 347 ? 12.376 2.168 -21.977 1.00 74.75 347 LEU A N 1
ATOM 2645 C CA . LEU A 1 347 ? 11.270 2.936 -21.390 1.00 74.75 347 LEU A CA 1
ATOM 2646 C C . LEU A 1 347 ? 11.358 4.391 -21.840 1.00 74.75 347 LEU A C 1
ATOM 2648 O O . LEU A 1 347 ? 12.345 5.079 -21.590 1.00 74.75 347 LEU A O 1
ATOM 2652 N N . LEU A 1 348 ? 10.304 4.846 -22.503 1.00 69.00 348 LEU A N 1
ATOM 2653 C CA . LEU A 1 348 ? 10.184 6.170 -23.086 1.00 69.00 348 LEU A CA 1
ATOM 2654 C C . LEU A 1 348 ? 9.851 7.214 -22.022 1.00 69.00 348 LEU A C 1
ATOM 2656 O O . LEU A 1 348 ? 8.981 7.023 -21.163 1.00 69.00 348 LEU A O 1
ATOM 2660 N N . ASN A 1 349 ? 10.473 8.380 -22.156 1.00 68.31 349 ASN A N 1
ATOM 2661 C CA . ASN A 1 349 ? 10.253 9.547 -21.305 1.00 68.31 349 ASN A CA 1
ATOM 2662 C C . ASN A 1 349 ? 10.646 9.311 -19.837 1.00 68.31 349 ASN A C 1
ATOM 2664 O O . ASN A 1 349 ? 10.110 9.993 -18.964 1.00 68.31 349 ASN A O 1
ATOM 2668 N N . VAL A 1 350 ? 11.505 8.331 -19.543 1.00 74.12 350 VAL A N 1
ATOM 2669 C CA . VAL A 1 350 ? 12.047 8.098 -18.195 1.00 74.12 350 VAL A CA 1
ATOM 2670 C C . VAL A 1 350 ? 13.465 8.646 -18.146 1.00 74.12 350 VAL A C 1
ATOM 2672 O O . VAL A 1 350 ? 14.430 7.918 -18.370 1.00 74.12 350 VAL A O 1
ATOM 2675 N N . ASP A 1 351 ? 13.576 9.938 -17.863 1.00 80.19 351 ASP A N 1
ATOM 2676 C CA . ASP A 1 351 ? 14.872 10.588 -17.730 1.00 80.19 351 ASP A CA 1
ATOM 2677 C C . ASP A 1 351 ? 15.385 10.450 -16.291 1.00 80.19 351 ASP A C 1
ATOM 2679 O O . ASP A 1 351 ? 14.933 11.148 -15.382 1.00 80.19 351 ASP A O 1
ATOM 2683 N N . ILE A 1 352 ? 16.330 9.528 -16.099 1.00 88.31 352 ILE A N 1
ATOM 2684 C CA . ILE A 1 352 ? 17.011 9.305 -14.817 1.00 88.31 352 ILE A CA 1
ATOM 2685 C C . ILE A 1 352 ? 18.302 10.123 -14.689 1.00 88.31 352 ILE A C 1
ATOM 2687 O O . ILE A 1 352 ? 19.113 9.835 -13.814 1.00 88.31 352 ILE A O 1
ATOM 2691 N N . SER A 1 353 ? 18.543 11.119 -15.543 1.00 89.75 353 SER A N 1
ATOM 2692 C CA . SER A 1 353 ? 19.693 12.017 -15.411 1.00 89.75 353 SER A CA 1
ATOM 2693 C C . SER A 1 353 ? 19.661 12.790 -14.086 1.00 89.75 353 SER A C 1
ATOM 2695 O O . SER A 1 353 ? 18.583 13.076 -13.562 1.00 89.75 353 SER A O 1
ATOM 2697 N N . PRO A 1 354 ? 20.812 13.230 -13.547 1.00 89.81 354 PRO A N 1
ATOM 2698 C CA . PRO A 1 354 ? 20.842 14.082 -12.357 1.00 89.81 354 PRO A CA 1
ATOM 2699 C C . PRO A 1 354 ? 20.117 15.424 -12.505 1.00 89.81 354 PRO A C 1
ATOM 2701 O O . PRO A 1 354 ? 19.741 16.016 -11.497 1.00 89.81 354 PRO A O 1
ATOM 2704 N N . SER A 1 355 ? 19.922 15.918 -13.733 1.00 85.25 355 SER A N 1
ATOM 2705 C CA . SER A 1 355 ? 19.118 17.120 -13.994 1.00 85.25 355 SER A CA 1
ATOM 2706 C C . SER A 1 355 ? 17.621 16.899 -13.792 1.00 85.25 355 SER A C 1
ATOM 2708 O O . SER A 1 355 ? 16.919 17.849 -13.455 1.00 85.25 355 SER A O 1
ATOM 2710 N N . SER A 1 356 ? 17.145 15.669 -13.988 1.00 82.31 356 SER A N 1
ATOM 2711 C CA . SER A 1 356 ? 15.729 15.305 -13.874 1.00 82.31 356 SER A CA 1
ATOM 2712 C C . SER A 1 356 ? 15.419 14.626 -12.540 1.00 82.31 356 SER A C 1
ATOM 2714 O O . SER A 1 356 ? 14.398 14.908 -11.923 1.00 82.31 356 SER A O 1
ATOM 2716 N N . MET A 1 357 ? 16.333 13.787 -12.054 1.00 85.81 357 MET A N 1
ATOM 2717 C CA . MET A 1 357 ? 16.257 13.090 -10.773 1.00 85.81 357 MET A CA 1
ATOM 2718 C C . MET A 1 357 ? 17.568 13.315 -10.021 1.00 85.81 357 MET A C 1
ATOM 2720 O O . MET A 1 357 ? 18.539 12.594 -10.243 1.00 85.81 357 MET A O 1
ATOM 2724 N N . LEU A 1 358 ? 17.647 14.329 -9.155 1.00 86.38 358 LEU A N 1
ATOM 2725 C CA . LEU A 1 358 ? 18.891 14.610 -8.420 1.00 86.38 358 LEU A CA 1
ATOM 2726 C C . LEU A 1 358 ? 19.338 13.386 -7.608 1.00 86.38 358 LEU A C 1
ATOM 2728 O O . LEU A 1 358 ? 20.492 12.962 -7.702 1.00 86.38 358 LEU A O 1
ATOM 2732 N N . ASP A 1 359 ? 18.385 12.782 -6.909 1.00 87.62 359 ASP A N 1
ATOM 2733 C CA . ASP A 1 359 ? 18.505 11.451 -6.336 1.00 87.62 359 ASP A CA 1
ATOM 2734 C C . ASP A 1 359 ? 17.640 10.480 -7.139 1.00 87.62 359 ASP A C 1
ATOM 2736 O O . ASP A 1 359 ? 16.618 10.867 -7.699 1.00 87.62 359 ASP A O 1
ATOM 2740 N N . CYS A 1 360 ? 18.046 9.219 -7.213 1.00 89.88 360 CYS A N 1
ATOM 2741 C CA . CYS A 1 360 ? 17.296 8.187 -7.915 1.00 89.88 360 CYS A CA 1
ATOM 2742 C C . CYS A 1 360 ? 17.526 6.834 -7.253 1.00 89.88 360 CYS A C 1
ATOM 2744 O O . CYS A 1 360 ? 18.646 6.532 -6.853 1.00 89.88 360 CYS A O 1
ATOM 2746 N N . THR A 1 361 ? 16.496 6.000 -7.171 1.00 92.31 361 THR A N 1
ATOM 2747 C CA . THR A 1 361 ? 16.648 4.599 -6.767 1.00 92.31 361 THR A CA 1
ATOM 2748 C C . THR A 1 361 ? 16.155 3.700 -7.889 1.00 92.31 361 THR A C 1
ATOM 2750 O O . THR A 1 361 ? 15.007 3.813 -8.319 1.00 92.31 361 THR A O 1
ATOM 2753 N N . LEU A 1 362 ? 17.026 2.814 -8.370 1.00 94.62 362 LEU A N 1
ATOM 2754 C CA . LEU A 1 362 ? 16.676 1.768 -9.325 1.00 94.62 362 LEU A CA 1
ATOM 2755 C C . LEU A 1 362 ? 16.552 0.440 -8.591 1.00 94.62 362 LEU A C 1
ATOM 2757 O O . LEU A 1 362 ? 17.443 0.060 -7.834 1.00 94.62 362 LEU A O 1
ATOM 2761 N N . VAL A 1 363 ? 15.467 -0.273 -8.856 1.00 93.00 363 VAL A N 1
ATOM 2762 C CA . VAL A 1 363 ? 15.206 -1.609 -8.323 1.00 93.00 363 VAL A CA 1
ATOM 2763 C C . VAL A 1 363 ? 15.041 -2.566 -9.487 1.00 93.00 363 VAL A C 1
ATOM 2765 O O . VAL A 1 363 ? 14.369 -2.233 -10.466 1.00 93.00 363 VAL A O 1
ATOM 2768 N N . ILE A 1 364 ? 15.644 -3.747 -9.386 1.00 93.62 364 ILE A N 1
ATOM 2769 C CA . ILE A 1 364 ? 15.477 -4.811 -10.371 1.00 93.62 364 ILE A CA 1
ATOM 2770 C C . ILE A 1 364 ? 15.426 -6.182 -9.694 1.00 93.62 364 ILE A C 1
ATOM 2772 O O . ILE A 1 364 ? 16.311 -6.549 -8.919 1.00 93.62 364 ILE A O 1
ATOM 2776 N N . GLY A 1 365 ? 14.393 -6.953 -10.033 1.00 93.31 365 GLY A N 1
ATOM 2777 C CA . GLY A 1 365 ? 14.279 -8.372 -9.708 1.00 93.31 365 GLY A CA 1
ATOM 2778 C C . GLY A 1 365 ? 14.651 -9.209 -10.926 1.00 93.31 365 GLY A C 1
ATOM 2779 O O . GLY A 1 365 ? 13.970 -9.135 -11.955 1.00 93.31 365 GLY A O 1
ATOM 2780 N N . LEU A 1 366 ? 15.734 -9.984 -10.849 1.00 94.81 366 LEU A N 1
ATOM 2781 C CA . LEU A 1 366 ? 16.244 -10.732 -12.001 1.00 94.81 366 LEU A CA 1
ATOM 2782 C C . LEU A 1 366 ? 16.778 -12.119 -11.647 1.00 94.81 366 LEU A C 1
ATOM 2784 O O . LEU A 1 366 ? 17.257 -12.355 -10.547 1.00 94.81 366 LEU A O 1
ATOM 2788 N N . TYR A 1 367 ? 16.740 -13.031 -12.611 1.00 94.75 367 TYR A N 1
ATOM 2789 C CA . TYR A 1 367 ? 17.374 -14.341 -12.541 1.00 94.75 367 TYR A CA 1
ATOM 2790 C C . TYR A 1 367 ? 18.520 -14.399 -13.537 1.00 94.75 367 TYR A C 1
ATOM 2792 O O . TYR A 1 367 ? 18.294 -14.329 -14.747 1.00 94.75 367 TYR A O 1
ATOM 2800 N N . LEU A 1 368 ? 19.751 -14.547 -13.055 1.00 95.25 368 LEU A N 1
ATOM 2801 C CA . LEU A 1 368 ? 20.913 -14.645 -13.932 1.00 95.25 368 LEU A CA 1
ATOM 2802 C C . LEU A 1 368 ? 21.108 -16.096 -14.390 1.00 95.25 368 LEU A C 1
ATOM 2804 O O . LEU A 1 368 ? 21.418 -16.980 -13.593 1.00 95.25 368 LEU A O 1
ATOM 2808 N N . GLU A 1 369 ? 20.939 -16.351 -15.685 1.00 94.38 369 GLU A N 1
ATOM 2809 C CA . GLU A 1 369 ? 21.019 -17.694 -16.263 1.00 94.38 369 GLU A CA 1
ATOM 2810 C C . GLU A 1 369 ? 22.470 -18.186 -16.304 1.00 94.38 369 GLU A C 1
ATOM 2812 O O . GLU A 1 369 ? 22.740 -19.346 -15.981 1.00 94.38 369 GLU A O 1
ATOM 2817 N N . ARG A 1 370 ? 23.397 -17.313 -16.715 1.00 93.62 370 ARG A N 1
ATOM 2818 C CA . ARG A 1 370 ? 24.849 -17.541 -16.722 1.00 93.62 370 ARG A CA 1
ATOM 2819 C C . ARG A 1 370 ? 25.612 -16.229 -16.906 1.00 93.62 370 ARG A C 1
ATOM 2821 O O . ARG A 1 370 ? 25.067 -15.249 -17.406 1.00 93.62 370 ARG A O 1
ATOM 2828 N N . ILE A 1 371 ? 26.907 -16.263 -16.604 1.00 93.81 371 ILE A N 1
ATOM 2829 C CA . ILE A 1 371 ? 27.859 -15.240 -17.047 1.00 93.81 371 ILE A CA 1
ATOM 2830 C C . ILE A 1 371 ? 28.129 -15.440 -18.537 1.00 93.81 371 ILE A C 1
ATOM 2832 O O . ILE A 1 371 ? 28.480 -16.545 -18.959 1.00 93.81 371 ILE A O 1
ATOM 2836 N N . VAL A 1 372 ? 27.966 -14.389 -19.336 1.00 92.50 372 VAL A N 1
ATOM 2837 C CA . VAL A 1 372 ? 28.206 -14.449 -20.782 1.00 92.50 372 VAL A CA 1
ATOM 2838 C C . VAL A 1 372 ? 29.643 -14.020 -21.087 1.00 92.50 372 VAL A C 1
ATOM 2840 O O . VAL A 1 372 ? 29.974 -12.854 -20.872 1.00 92.50 372 VAL A O 1
ATOM 2843 N N . PRO A 1 373 ? 30.500 -14.907 -21.630 1.00 90.62 373 PRO A N 1
ATOM 2844 C CA . PRO A 1 373 ? 31.860 -14.533 -21.998 1.00 90.62 373 PRO A CA 1
ATOM 2845 C C . PRO A 1 373 ? 31.883 -13.390 -23.017 1.00 90.62 373 PRO A C 1
ATOM 2847 O O . PRO A 1 373 ? 31.200 -13.448 -24.039 1.00 90.62 373 PRO A O 1
ATOM 2850 N N . GLY A 1 374 ? 32.689 -12.362 -22.743 1.00 89.19 374 GLY A N 1
ATOM 2851 C CA . GLY A 1 374 ? 32.817 -11.187 -23.611 1.00 89.19 374 GLY A CA 1
ATOM 2852 C C . GLY A 1 374 ? 31.641 -10.209 -23.545 1.00 89.19 374 GLY A C 1
ATOM 2853 O O . GLY A 1 374 ? 31.609 -9.277 -24.341 1.00 89.19 374 GLY A O 1
ATOM 2854 N N . SER A 1 375 ? 30.696 -10.408 -22.621 1.00 92.94 375 SER A N 1
ATOM 2855 C CA . SER A 1 375 ? 29.653 -9.435 -22.304 1.00 92.94 375 SER A CA 1
ATOM 2856 C C . SER A 1 375 ? 29.845 -8.876 -20.900 1.00 92.94 375 SER A C 1
ATOM 2858 O O . SER A 1 375 ? 30.330 -9.560 -20.001 1.00 92.94 375 SER A O 1
ATOM 2860 N N . LEU A 1 376 ? 29.406 -7.642 -20.703 1.00 93.44 376 LEU A N 1
ATOM 2861 C CA . LEU A 1 376 ? 29.626 -6.869 -19.487 1.00 93.44 376 LEU A CA 1
ATOM 2862 C C . LEU A 1 376 ? 28.432 -6.929 -18.524 1.00 93.44 376 LEU A C 1
ATOM 2864 O O . LEU A 1 376 ? 28.499 -6.399 -17.426 1.00 93.44 376 LEU A O 1
ATOM 2868 N N . GLY A 1 377 ? 27.329 -7.585 -18.889 1.00 94.44 377 GLY A N 1
ATOM 2869 C CA . GLY A 1 377 ? 26.264 -7.897 -17.930 1.00 94.44 377 GLY A CA 1
ATOM 2870 C C . GLY A 1 377 ? 25.438 -6.698 -17.473 1.00 94.44 377 GLY A C 1
ATOM 2871 O O . GLY A 1 377 ? 24.946 -6.700 -16.349 1.00 94.44 377 GLY A O 1
ATOM 2872 N N . TRP A 1 378 ? 25.300 -5.664 -18.300 1.00 94.25 378 TRP A N 1
ATOM 2873 C CA . TRP A 1 378 ? 24.456 -4.509 -17.990 1.00 94.25 378 TRP A CA 1
ATOM 2874 C C . TRP A 1 378 ? 22.985 -4.913 -18.121 1.00 94.25 378 TRP A C 1
ATOM 2876 O O . TRP A 1 378 ? 22.613 -5.610 -19.069 1.00 94.25 378 TRP A O 1
ATOM 2886 N N . VAL A 1 379 ? 22.167 -4.530 -17.138 1.00 94.44 379 VAL A N 1
ATOM 2887 C CA . VAL A 1 379 ? 20.779 -5.018 -17.022 1.00 94.44 379 VAL A CA 1
ATOM 2888 C C . VAL A 1 379 ? 19.742 -3.915 -16.941 1.00 94.44 379 VAL A C 1
ATOM 2890 O O . VAL A 1 379 ? 18.608 -4.137 -17.357 1.00 94.44 379 VAL A O 1
ATOM 2893 N N . VAL A 1 380 ? 20.096 -2.731 -16.447 1.00 94.38 380 VAL A N 1
ATOM 2894 C CA . VAL A 1 380 ? 19.217 -1.563 -16.512 1.00 94.38 380 VAL A CA 1
ATOM 2895 C C . VAL A 1 380 ? 20.025 -0.277 -16.387 1.00 94.38 380 VAL A C 1
ATOM 2897 O O . VAL A 1 380 ? 20.964 -0.236 -15.598 1.00 94.38 380 VAL A O 1
ATOM 2900 N N . GLY A 1 381 ? 19.672 0.769 -17.131 1.00 93.31 381 GLY A N 1
ATOM 2901 C CA . GLY A 1 381 ? 20.273 2.093 -16.974 1.00 93.31 381 GLY A CA 1
ATOM 2902 C C . GLY A 1 381 ? 20.130 2.997 -18.190 1.00 93.31 381 GLY A C 1
ATOM 2903 O O . GLY A 1 381 ? 19.437 2.660 -19.149 1.00 93.31 381 GLY A O 1
ATOM 2904 N N . ASN A 1 382 ? 20.784 4.155 -18.157 1.00 91.50 382 ASN A N 1
ATOM 2905 C CA . ASN A 1 382 ? 20.757 5.140 -19.244 1.00 91.50 382 ASN A CA 1
ATOM 2906 C C . ASN A 1 382 ? 22.147 5.433 -19.837 1.00 91.50 382 ASN A C 1
ATOM 2908 O O . ASN A 1 382 ? 22.426 6.551 -20.259 1.00 91.50 382 ASN A O 1
ATOM 2912 N N . GLU A 1 383 ? 23.019 4.431 -19.887 1.00 89.50 383 GLU A N 1
ATOM 2913 C CA . GLU A 1 383 ? 24.403 4.564 -20.356 1.00 89.50 383 GLU A CA 1
ATOM 2914 C C . GLU A 1 383 ? 24.551 5.146 -21.770 1.00 89.50 383 GLU A C 1
ATOM 2916 O O . GLU A 1 383 ? 23.973 4.624 -22.731 1.00 89.50 383 GLU A O 1
ATOM 2921 N N . ASN A 1 384 ? 25.408 6.166 -21.917 1.00 89.81 384 ASN A N 1
ATOM 2922 C CA . ASN A 1 384 ? 25.787 6.735 -23.218 1.00 89.81 384 ASN A CA 1
ATOM 2923 C C . ASN A 1 384 ? 27.306 6.764 -23.504 1.00 89.81 384 ASN A C 1
ATOM 2925 O O . ASN A 1 384 ? 27.708 7.289 -24.546 1.00 89.81 384 ASN A O 1
ATOM 2929 N N . GLY A 1 385 ? 28.127 6.220 -22.603 1.00 88.12 385 GLY A N 1
ATOM 2930 C CA . GLY A 1 385 ? 29.593 6.227 -22.631 1.00 88.12 385 GLY A CA 1
ATOM 2931 C C . GLY A 1 385 ? 30.235 6.909 -21.427 1.00 88.12 385 GLY A C 1
ATOM 2932 O O . GLY A 1 385 ? 31.461 6.861 -21.292 1.00 88.12 385 GLY A O 1
ATOM 2933 N N . GLY A 1 386 ? 29.431 7.554 -20.578 1.00 89.81 386 GLY A N 1
ATOM 2934 C CA . GLY A 1 386 ? 29.859 8.286 -19.393 1.00 89.81 386 GLY A CA 1
ATOM 2935 C C . GLY A 1 386 ? 29.871 7.487 -18.089 1.00 89.81 386 GLY A C 1
ATOM 2936 O O . GLY A 1 386 ? 30.181 8.084 -17.061 1.00 89.81 386 GLY A O 1
ATOM 2937 N N . TRP A 1 387 ? 29.558 6.185 -18.089 1.00 92.12 387 TRP A N 1
ATOM 2938 C CA . TRP A 1 387 ? 29.272 5.422 -16.861 1.00 92.12 387 TRP A CA 1
ATOM 2939 C C . TRP A 1 387 ? 28.080 6.018 -16.092 1.00 92.12 387 TRP A C 1
ATOM 2941 O O . TRP A 1 387 ? 28.101 6.166 -14.867 1.00 92.12 387 TRP A O 1
ATOM 2951 N N . ASP A 1 388 ? 27.043 6.408 -16.825 1.00 93.38 388 ASP A N 1
ATOM 2952 C CA . ASP A 1 388 ? 25.801 6.979 -16.313 1.00 93.38 388 ASP A CA 1
ATOM 2953 C C . ASP A 1 388 ? 24.997 5.939 -15.528 1.00 93.38 388 ASP A C 1
ATOM 2955 O O . ASP A 1 388 ? 25.406 4.789 -15.398 1.00 93.38 388 ASP A O 1
ATOM 2959 N N . ARG A 1 389 ? 23.866 6.329 -14.940 1.00 94.69 389 ARG A N 1
ATOM 2960 C CA . ARG A 1 389 ? 23.184 5.524 -13.919 1.00 94.69 389 ARG A CA 1
ATOM 2961 C C . ARG A 1 389 ? 22.742 4.172 -14.463 1.00 94.69 389 ARG A C 1
ATOM 2963 O O . ARG A 1 389 ? 21.794 4.098 -15.244 1.00 94.69 389 ARG A O 1
ATOM 2970 N N . SER A 1 390 ? 23.421 3.112 -14.031 1.00 95.25 390 SER A N 1
ATOM 2971 C CA . SER A 1 390 ? 23.151 1.749 -14.482 1.00 95.25 3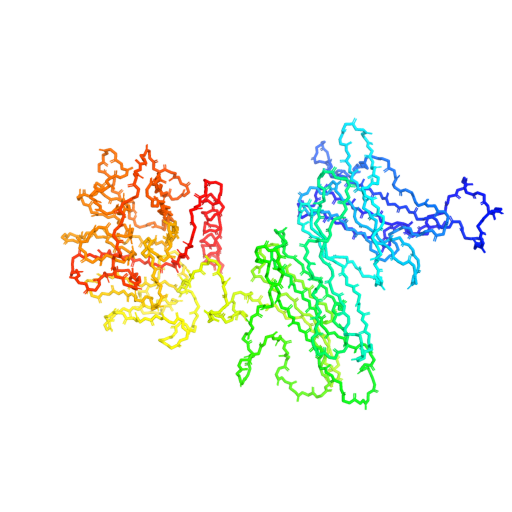90 SER A CA 1
ATOM 2972 C C . SER A 1 390 ? 23.456 0.712 -13.405 1.00 95.25 390 SER A C 1
ATOM 2974 O O . SER A 1 390 ? 24.243 0.965 -12.494 1.00 95.25 390 SER A O 1
ATOM 2976 N N . ILE A 1 391 ? 22.827 -0.455 -13.531 1.00 96.31 391 ILE A N 1
ATOM 2977 C CA . ILE A 1 391 ? 23.078 -1.673 -12.757 1.00 96.31 391 ILE A CA 1
ATOM 2978 C C . ILE A 1 391 ? 23.730 -2.706 -13.673 1.00 96.31 391 ILE A C 1
ATOM 2980 O O . ILE A 1 391 ? 23.316 -2.908 -14.822 1.00 96.31 391 ILE A O 1
ATOM 2984 N N . VAL A 1 392 ? 24.745 -3.373 -13.136 1.00 94.75 392 VAL A N 1
ATOM 2985 C CA . VAL A 1 392 ? 25.625 -4.282 -13.860 1.00 94.75 392 VAL A CA 1
ATOM 2986 C C . VAL A 1 392 ? 25.843 -5.550 -13.042 1.00 94.75 392 VAL A C 1
ATOM 2988 O O . VAL A 1 392 ? 26.013 -5.482 -11.8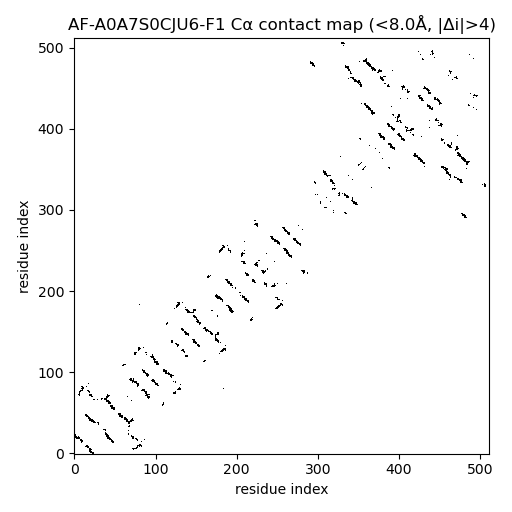29 1.00 94.75 392 VAL A O 1
ATOM 2991 N N . MET A 1 393 ? 25.836 -6.711 -13.697 1.00 94.81 393 MET A N 1
ATOM 2992 C CA . MET A 1 393 ? 25.888 -8.011 -13.023 1.00 94.81 393 MET A CA 1
ATOM 2993 C C . MET A 1 393 ? 27.271 -8.658 -13.036 1.00 94.81 393 MET A C 1
ATOM 2995 O O . MET A 1 393 ? 27.618 -9.344 -12.081 1.00 94.81 393 MET A O 1
ATOM 2999 N N . HIS A 1 394 ? 28.054 -8.498 -14.104 1.00 93.62 394 HIS A N 1
ATOM 3000 C CA . HIS A 1 394 ? 29.302 -9.250 -14.273 1.00 93.62 394 HIS A CA 1
ATOM 3001 C C . HIS A 1 394 ? 30.333 -8.516 -15.143 1.00 93.62 394 HIS A C 1
ATOM 3003 O O . HIS A 1 394 ? 30.902 -9.077 -16.079 1.00 93.62 394 HIS A O 1
ATOM 3009 N N . ASP A 1 395 ? 30.558 -7.239 -14.843 1.00 93.25 395 ASP A N 1
ATOM 3010 C CA . ASP A 1 395 ? 31.586 -6.435 -15.501 1.00 93.25 395 ASP A CA 1
ATOM 3011 C C . ASP A 1 395 ? 32.868 -6.456 -14.669 1.00 93.25 395 ASP A C 1
ATOM 3013 O O . ASP A 1 395 ? 32.937 -5.859 -13.591 1.00 93.25 395 ASP A O 1
ATOM 3017 N N . ASP A 1 396 ? 33.906 -7.127 -15.167 1.00 90.44 396 ASP A N 1
ATOM 3018 C CA . ASP A 1 396 ? 35.193 -7.236 -14.470 1.00 90.44 396 ASP A CA 1
ATOM 3019 C C . ASP A 1 396 ? 35.851 -5.868 -14.237 1.00 90.44 396 ASP A C 1
ATOM 3021 O O . ASP A 1 396 ? 36.599 -5.693 -13.271 1.00 90.44 396 ASP A O 1
ATOM 3025 N N . ARG A 1 397 ? 35.524 -4.854 -15.055 1.00 91.06 397 ARG A N 1
ATOM 3026 C CA . ARG A 1 397 ? 35.980 -3.472 -14.833 1.00 91.06 397 ARG A CA 1
ATOM 3027 C C . ARG A 1 397 ? 35.395 -2.926 -13.526 1.00 91.06 397 ARG A C 1
ATOM 3029 O O . ARG A 1 397 ? 36.044 -2.153 -12.830 1.00 91.06 397 ARG A O 1
ATOM 3036 N N . LEU A 1 398 ? 34.201 -3.356 -13.137 1.00 91.88 398 LEU A N 1
ATOM 3037 C CA . LEU A 1 398 ? 33.530 -2.950 -11.900 1.00 91.88 398 LEU A CA 1
ATOM 3038 C C . LEU A 1 398 ? 33.696 -3.965 -10.761 1.00 91.88 398 LEU A C 1
ATOM 3040 O O . LEU A 1 398 ? 33.058 -3.815 -9.722 1.00 91.88 398 LEU A O 1
ATOM 3044 N N . LYS A 1 399 ? 34.571 -4.968 -10.927 1.00 90.62 399 LYS A N 1
ATOM 3045 C CA . LYS A 1 399 ? 34.721 -6.101 -10.001 1.00 90.62 399 LYS A CA 1
ATOM 3046 C C . LYS A 1 399 ? 33.416 -6.894 -9.813 1.00 90.62 399 LYS A C 1
ATOM 3048 O O . LYS A 1 399 ? 33.161 -7.411 -8.727 1.00 90.62 399 LYS A O 1
ATOM 3053 N N . GLY A 1 400 ? 32.632 -7.046 -10.883 1.00 88.94 400 GLY A N 1
ATOM 3054 C CA . GLY A 1 400 ? 31.454 -7.915 -10.922 1.00 88.94 400 GLY A CA 1
ATOM 3055 C C . GLY A 1 400 ? 30.133 -7.158 -10.791 1.00 88.94 400 GLY A C 1
ATOM 3056 O O . GLY A 1 400 ? 29.862 -6.272 -11.603 1.00 88.94 400 GLY A O 1
ATOM 3057 N N . MET A 1 401 ? 29.294 -7.531 -9.815 1.00 92.75 401 MET A N 1
ATOM 3058 C CA . MET A 1 401 ? 28.014 -6.849 -9.563 1.00 92.75 401 MET A CA 1
ATOM 3059 C C . MET A 1 401 ? 28.233 -5.417 -9.066 1.00 92.75 401 MET A C 1
ATOM 3061 O O . MET A 1 401 ? 28.962 -5.192 -8.097 1.00 92.75 401 MET A O 1
ATOM 3065 N N . SER A 1 402 ? 27.596 -4.435 -9.704 1.00 94.31 402 SER A N 1
ATOM 3066 C CA . SER A 1 402 ? 27.767 -3.036 -9.322 1.00 94.31 402 SER A CA 1
ATOM 3067 C C . SER A 1 402 ? 26.713 -2.084 -9.876 1.00 94.31 402 SER A C 1
ATOM 3069 O O . SER A 1 402 ? 25.830 -2.461 -10.646 1.00 94.31 402 SER A O 1
ATOM 3071 N N . MET A 1 403 ? 26.870 -0.814 -9.504 1.00 95.25 403 MET A N 1
ATOM 3072 C CA . MET A 1 403 ? 26.211 0.329 -10.128 1.00 95.25 403 MET A CA 1
ATOM 3073 C C . MET A 1 403 ? 27.247 1.361 -10.589 1.00 95.25 403 MET A C 1
ATOM 3075 O O . MET A 1 403 ? 28.342 1.442 -10.025 1.00 95.25 403 MET A O 1
ATOM 3079 N N . THR A 1 404 ? 26.904 2.168 -11.589 1.00 95.25 404 THR A N 1
ATOM 3080 C CA . THR A 1 404 ? 27.807 3.145 -12.224 1.00 95.25 404 THR A CA 1
ATOM 3081 C C . THR A 1 404 ? 27.481 4.586 -11.833 1.00 95.25 404 THR A C 1
ATOM 3083 O O . THR A 1 404 ? 26.322 5.000 -11.835 1.00 95.25 404 THR A O 1
ATOM 3086 N N . LEU A 1 405 ? 28.505 5.369 -11.466 1.00 95.00 405 LEU A N 1
ATOM 3087 C CA . LEU A 1 405 ? 28.351 6.702 -10.850 1.00 95.00 405 LEU A CA 1
ATOM 3088 C C . LEU A 1 405 ? 29.057 7.845 -11.604 1.00 95.00 405 LEU A C 1
ATOM 3090 O O . LEU A 1 405 ? 29.470 8.822 -10.986 1.00 95.00 405 LEU A O 1
ATOM 3094 N N . GLY A 1 406 ? 29.213 7.733 -12.923 1.00 92.25 406 GLY A N 1
ATOM 3095 C CA . GLY A 1 406 ? 29.950 8.673 -13.782 1.00 92.25 406 GLY A CA 1
ATOM 3096 C C . GLY A 1 406 ? 31.429 8.317 -13.970 1.00 92.25 406 GLY A C 1
ATOM 3097 O O . GLY A 1 406 ? 32.188 9.062 -14.585 1.00 92.25 406 GLY A O 1
ATOM 3098 N N . TYR A 1 407 ? 31.863 7.196 -13.391 1.00 91.81 407 TYR A N 1
ATOM 3099 C CA . TYR A 1 407 ? 33.210 6.638 -13.486 1.00 91.81 407 TYR A CA 1
ATOM 3100 C C . TYR A 1 407 ? 33.178 5.145 -13.118 1.00 91.81 407 TYR A C 1
ATOM 3102 O O . TYR A 1 407 ? 32.150 4.619 -12.690 1.00 91.81 407 TYR A O 1
ATOM 3110 N N . GLN A 1 408 ? 34.309 4.452 -13.274 1.00 89.50 408 GLN A N 1
ATOM 3111 C CA . GLN A 1 408 ? 34.457 3.047 -12.886 1.00 89.50 408 GLN A CA 1
ATOM 3112 C C . GLN A 1 408 ? 34.365 2.905 -11.355 1.00 89.50 408 GLN A C 1
ATOM 3114 O O . GLN A 1 408 ? 35.270 3.314 -10.624 1.00 89.50 408 GLN A O 1
ATOM 3119 N N . THR A 1 409 ? 33.263 2.335 -10.867 1.00 83.00 409 THR A N 1
ATOM 3120 C CA . THR A 1 409 ? 32.864 2.365 -9.449 1.00 83.00 409 THR A CA 1
ATOM 3121 C C . THR A 1 409 ? 32.648 0.974 -8.866 1.00 83.00 409 THR A C 1
ATOM 3123 O O . THR A 1 409 ? 31.508 0.581 -8.653 1.00 83.00 409 THR A O 1
ATOM 3126 N N . PRO A 1 410 ? 33.712 0.217 -8.543 1.00 88.62 410 PRO A N 1
ATOM 3127 C CA . PRO A 1 410 ? 33.534 -1.038 -7.832 1.00 88.62 410 PRO A CA 1
ATOM 3128 C C . PRO A 1 410 ? 32.985 -0.781 -6.421 1.00 88.62 410 PRO A C 1
ATOM 3130 O O . PRO A 1 410 ? 33.569 -0.008 -5.644 1.00 88.62 410 PRO A O 1
ATOM 3133 N N . PHE A 1 411 ? 31.879 -1.456 -6.111 1.00 88.75 411 PHE A N 1
ATOM 3134 C CA . PHE A 1 411 ? 31.215 -1.492 -4.799 1.00 88.75 411 PHE A CA 1
ATOM 3135 C C . PHE A 1 411 ? 31.671 -2.658 -3.911 1.00 88.75 411 PHE A C 1
ATOM 3137 O O . PHE A 1 411 ? 31.147 -2.843 -2.819 1.00 88.75 411 PHE A O 1
ATOM 3144 N N . TYR A 1 412 ? 32.675 -3.405 -4.362 1.00 86.75 412 TYR A N 1
ATOM 3145 C CA . TYR A 1 412 ? 33.330 -4.459 -3.602 1.00 86.75 412 TYR A CA 1
ATOM 3146 C C . TYR A 1 412 ? 34.849 -4.327 -3.745 1.00 86.75 412 TYR A C 1
ATOM 3148 O O . TYR A 1 412 ? 35.359 -3.849 -4.764 1.00 86.75 412 TYR A O 1
ATOM 3156 N N . ASP A 1 413 ? 35.593 -4.720 -2.713 1.00 83.31 413 ASP A N 1
ATOM 3157 C CA . ASP A 1 413 ? 37.061 -4.658 -2.735 1.00 83.31 413 ASP A CA 1
ATOM 3158 C C . ASP A 1 413 ? 37.675 -5.780 -3.580 1.00 83.31 413 ASP A C 1
ATOM 3160 O O . ASP A 1 413 ? 38.742 -5.604 -4.176 1.00 83.31 413 ASP A O 1
ATOM 3164 N N . GLU A 1 414 ? 36.954 -6.886 -3.720 1.00 85.44 414 GLU A N 1
ATOM 3165 C CA . GLU A 1 414 ? 37.326 -8.062 -4.499 1.00 85.44 414 GLU A CA 1
ATOM 3166 C C . GLU A 1 414 ? 36.313 -8.306 -5.624 1.00 85.44 414 GLU A C 1
ATOM 3168 O O . GLU A 1 414 ? 35.233 -7.715 -5.641 1.00 85.44 414 GLU A O 1
ATOM 3173 N N . LEU A 1 415 ? 36.679 -9.153 -6.589 1.00 84.25 415 LEU A N 1
ATOM 3174 C CA . LEU A 1 415 ? 35.778 -9.567 -7.664 1.00 84.25 415 LEU A CA 1
ATOM 3175 C C . LEU A 1 415 ? 34.610 -10.369 -7.075 1.00 84.25 415 LEU A C 1
ATOM 3177 O O . LEU A 1 415 ? 34.807 -11.480 -6.586 1.00 84.25 415 LEU A O 1
ATOM 3181 N N . VAL A 1 416 ? 33.395 -9.829 -7.166 1.00 83.69 416 VAL A N 1
ATOM 3182 C CA . VAL A 1 416 ? 32.171 -10.503 -6.721 1.00 83.69 416 VAL A CA 1
ATOM 3183 C C . VAL A 1 416 ? 31.437 -11.063 -7.927 1.00 83.69 416 VAL A C 1
ATOM 3185 O O . VAL A 1 416 ? 30.839 -10.333 -8.715 1.00 83.69 416 VAL A O 1
ATOM 3188 N N . THR A 1 417 ? 31.463 -12.386 -8.063 1.00 83.88 417 THR A N 1
ATOM 3189 C CA . THR A 1 417 ? 30.693 -13.074 -9.105 1.00 83.88 417 THR A CA 1
ATOM 3190 C C . THR A 1 417 ? 29.258 -13.287 -8.612 1.00 83.88 417 THR A C 1
ATOM 3192 O O . THR A 1 417 ? 29.091 -13.863 -7.536 1.00 83.88 417 THR A O 1
ATOM 3195 N N . PRO A 1 418 ? 28.223 -12.851 -9.355 1.00 86.44 418 PRO A N 1
ATOM 3196 C CA . PRO A 1 418 ? 26.837 -13.126 -8.987 1.00 86.44 418 PRO A CA 1
ATOM 3197 C C . PRO A 1 418 ? 26.574 -14.631 -8.973 1.00 86.44 418 PRO A C 1
ATOM 3199 O O . PRO A 1 418 ? 27.021 -15.362 -9.863 1.00 86.44 418 PRO A O 1
ATOM 3202 N N . GLU A 1 419 ? 25.789 -15.092 -8.003 1.00 89.06 419 GLU A N 1
ATOM 3203 C CA . GLU A 1 419 ? 25.251 -16.447 -8.050 1.00 89.06 419 GLU A CA 1
ATOM 3204 C C . GLU A 1 419 ? 24.345 -16.590 -9.278 1.00 89.06 419 GLU A C 1
ATOM 3206 O O . GLU A 1 419 ? 23.396 -15.836 -9.480 1.00 89.06 419 GLU A O 1
ATOM 3211 N N . THR A 1 420 ? 24.649 -17.562 -10.131 1.00 94.38 420 THR A N 1
ATOM 3212 C CA . THR A 1 420 ? 23.773 -17.897 -11.259 1.00 94.38 420 THR A CA 1
ATOM 3213 C C . THR A 1 420 ? 22.694 -18.870 -10.804 1.00 94.38 420 THR A C 1
ATOM 3215 O O . THR A 1 420 ? 22.858 -19.581 -9.814 1.00 94.38 420 THR A O 1
ATOM 3218 N N . LYS A 1 421 ? 21.608 -18.948 -11.568 1.00 93.75 421 LYS A N 1
ATOM 3219 C CA . LYS A 1 421 ? 20.468 -19.834 -11.320 1.00 93.75 421 LYS A CA 1
ATOM 3220 C C . LYS A 1 421 ? 19.621 -19.503 -10.083 1.00 93.75 421 LYS A C 1
ATOM 3222 O O . LYS A 1 421 ? 18.902 -20.368 -9.577 1.00 93.75 421 LYS A O 1
ATOM 3227 N N . LYS A 1 422 ? 19.645 -18.246 -9.640 1.00 92.81 422 LYS A N 1
ATOM 3228 C CA . LYS A 1 422 ? 18.844 -17.733 -8.524 1.00 92.81 422 LYS A CA 1
ATOM 3229 C C . LYS A 1 422 ? 18.171 -16.418 -8.921 1.00 92.81 422 LYS A C 1
ATOM 3231 O O . LYS A 1 422 ? 18.745 -15.644 -9.684 1.00 92.81 422 LYS A O 1
ATOM 3236 N N . TRP A 1 423 ? 16.964 -16.185 -8.405 1.00 93.31 423 TRP A N 1
ATOM 3237 C CA . TRP A 1 423 ? 16.358 -14.856 -8.414 1.00 93.31 423 TRP A CA 1
ATOM 3238 C C . TRP A 1 423 ? 17.089 -13.974 -7.397 1.00 93.31 423 TRP A C 1
ATOM 3240 O O . TRP A 1 423 ? 17.324 -14.401 -6.270 1.00 93.31 423 TRP A O 1
ATOM 3250 N N . ILE A 1 424 ? 17.467 -12.778 -7.826 1.00 94.56 424 ILE A N 1
ATOM 3251 C CA . ILE A 1 424 ? 18.243 -11.798 -7.072 1.00 94.56 424 ILE A CA 1
ATOM 3252 C C . ILE A 1 424 ? 17.472 -10.485 -7.103 1.00 94.56 424 ILE A C 1
ATOM 3254 O O . ILE A 1 424 ? 16.927 -10.106 -8.146 1.00 94.56 424 ILE A O 1
ATOM 3258 N N . HIS A 1 425 ? 17.449 -9.793 -5.970 1.00 95.12 425 HIS A N 1
ATOM 3259 C CA . HIS A 1 425 ? 16.869 -8.465 -5.849 1.00 95.12 425 HIS A CA 1
ATOM 3260 C C . HIS A 1 425 ? 17.976 -7.427 -5.679 1.00 95.12 425 HIS A C 1
ATOM 3262 O O . HIS A 1 425 ? 18.710 -7.447 -4.690 1.00 95.12 425 HIS A O 1
ATOM 3268 N N . ILE A 1 426 ? 18.111 -6.523 -6.646 1.00 96.94 426 ILE A N 1
ATOM 3269 C CA . ILE A 1 426 ? 19.117 -5.462 -6.614 1.00 96.94 426 ILE A CA 1
ATOM 3270 C C . ILE A 1 426 ? 18.432 -4.122 -6.387 1.00 96.94 426 ILE A C 1
ATOM 3272 O O . ILE A 1 426 ? 17.492 -3.776 -7.104 1.00 96.94 426 ILE A O 1
ATOM 3276 N N . VAL A 1 427 ? 18.964 -3.341 -5.446 1.00 97.12 427 VAL A N 1
ATOM 3277 C CA . VAL A 1 427 ? 18.579 -1.940 -5.250 1.00 97.12 427 VAL A CA 1
ATOM 3278 C C . VAL A 1 427 ? 19.815 -1.053 -5.352 1.00 97.12 427 VAL A C 1
ATOM 3280 O O . VAL A 1 427 ? 20.790 -1.228 -4.624 1.00 97.12 427 VAL A O 1
ATOM 3283 N N . ALA A 1 428 ? 19.782 -0.095 -6.272 1.00 97.62 428 ALA A N 1
ATOM 3284 C CA . ALA A 1 428 ? 20.855 0.853 -6.525 1.00 97.62 428 ALA A CA 1
ATOM 3285 C C . ALA A 1 428 ? 20.363 2.273 -6.221 1.00 97.62 428 ALA A C 1
ATOM 3287 O O . ALA A 1 428 ? 19.515 2.814 -6.930 1.00 97.62 428 ALA A O 1
ATOM 3288 N N . VAL A 1 429 ? 20.891 2.865 -5.152 1.00 97.31 429 VAL A N 1
ATOM 3289 C CA . VAL A 1 429 ? 20.535 4.197 -4.653 1.00 97.31 429 VAL A CA 1
ATOM 3290 C C . VAL A 1 429 ? 21.586 5.198 -5.120 1.00 97.31 429 VAL A C 1
ATOM 3292 O O . VAL A 1 429 ? 22.712 5.212 -4.623 1.00 97.31 429 VAL A O 1
ATOM 3295 N N . PHE A 1 430 ? 21.216 6.041 -6.076 1.00 96.88 430 PHE A N 1
ATOM 3296 C CA . PHE A 1 430 ? 22.028 7.106 -6.653 1.00 96.88 430 PHE A CA 1
ATOM 3297 C C . PHE A 1 430 ? 21.750 8.423 -5.925 1.00 96.88 430 PHE A C 1
ATOM 3299 O O . PHE A 1 430 ? 20.637 8.943 -5.979 1.00 96.88 430 PHE A O 1
ATOM 3306 N N . SER A 1 431 ? 22.780 9.004 -5.315 1.00 95.06 431 SER A N 1
ATOM 3307 C CA . SER A 1 431 ? 22.707 10.326 -4.683 1.00 95.06 431 SER A CA 1
ATOM 3308 C C . SER A 1 431 ? 23.742 11.249 -5.321 1.00 95.06 431 SER A C 1
ATOM 3310 O O . SER A 1 431 ? 24.943 11.108 -5.065 1.00 95.06 431 SER A O 1
ATOM 3312 N N . GLN A 1 432 ? 23.322 12.197 -6.164 1.00 95.06 432 GLN A N 1
ATOM 3313 C CA . GLN A 1 432 ? 24.276 13.059 -6.870 1.00 95.06 432 GLN A CA 1
ATOM 3314 C C . GLN A 1 432 ? 25.042 13.959 -5.883 1.00 95.06 432 GLN A C 1
ATOM 3316 O O . GLN A 1 432 ? 24.452 14.637 -5.043 1.00 95.06 432 GLN A O 1
ATOM 3321 N N . GLY A 1 433 ? 26.376 13.955 -5.963 1.00 93.94 433 GLY A N 1
ATOM 3322 C CA . GLY A 1 433 ? 27.263 14.707 -5.068 1.00 93.94 433 GLY A CA 1
ATOM 3323 C C . GLY A 1 433 ? 27.355 14.161 -3.636 1.00 93.94 433 GLY A C 1
ATOM 3324 O O . GLY A 1 433 ? 28.040 14.755 -2.805 1.00 93.94 433 GLY A O 1
ATOM 3325 N N . ARG A 1 434 ? 26.693 13.038 -3.330 1.00 95.81 434 ARG A N 1
ATOM 3326 C CA . ARG A 1 434 ? 26.659 12.404 -2.001 1.00 95.81 434 ARG A CA 1
ATOM 3327 C C . ARG A 1 434 ? 26.904 10.901 -2.105 1.00 95.81 434 ARG A C 1
ATOM 3329 O O . ARG A 1 434 ? 27.075 10.361 -3.196 1.00 95.81 434 ARG A O 1
ATOM 3336 N N . ASN A 1 435 ? 26.930 10.224 -0.959 1.00 96.31 435 ASN A N 1
ATOM 3337 C CA . ASN A 1 435 ? 27.072 8.774 -0.915 1.00 96.31 435 ASN A CA 1
ATOM 3338 C C . ASN A 1 435 ? 25.883 8.082 -1.594 1.00 96.31 435 ASN A C 1
ATOM 3340 O O . ASN A 1 435 ? 24.722 8.340 -1.281 1.00 96.31 435 ASN A O 1
ATOM 3344 N N . SER A 1 436 ? 26.224 7.199 -2.518 1.00 97.06 436 SER A N 1
ATOM 3345 C CA . SER A 1 436 ? 25.357 6.259 -3.212 1.00 97.06 436 SER A CA 1
ATOM 3346 C C . SER A 1 436 ? 25.610 4.855 -2.667 1.00 97.06 436 SER A C 1
ATOM 3348 O O . SER A 1 436 ? 26.699 4.564 -2.148 1.00 97.06 436 SER A O 1
ATOM 3350 N N . TYR A 1 437 ? 24.603 3.997 -2.768 1.00 96.56 437 TYR A N 1
ATOM 3351 C CA . TYR A 1 437 ? 24.560 2.711 -2.083 1.00 96.56 437 TYR A CA 1
ATOM 3352 C C . TYR A 1 437 ? 24.045 1.620 -3.016 1.00 96.56 437 TYR A C 1
ATOM 3354 O O . TYR A 1 437 ? 23.093 1.832 -3.761 1.00 96.56 437 TYR A O 1
ATOM 3362 N N . PHE A 1 438 ? 24.658 0.446 -2.940 1.00 96.69 438 PHE A N 1
ATOM 3363 C CA . PHE A 1 438 ? 24.278 -0.723 -3.721 1.00 96.69 438 PHE A CA 1
ATOM 3364 C C . PHE A 1 438 ? 23.864 -1.844 -2.774 1.00 96.69 438 PHE A C 1
ATOM 3366 O O . PHE A 1 438 ? 24.544 -2.075 -1.774 1.00 96.69 438 PHE A O 1
ATOM 3373 N N . TYR A 1 439 ? 22.762 -2.519 -3.077 1.00 96.31 439 TYR A N 1
ATOM 3374 C CA . TYR A 1 439 ? 22.197 -3.580 -2.254 1.00 96.31 439 TYR A CA 1
ATOM 3375 C C . TYR A 1 439 ? 21.912 -4.817 -3.099 1.00 96.31 439 TYR A C 1
ATOM 3377 O O . TYR A 1 439 ? 21.413 -4.707 -4.220 1.00 96.31 439 TYR A O 1
ATOM 3385 N N . VAL A 1 440 ? 22.191 -5.987 -2.528 1.00 95.12 440 VAL A N 1
ATOM 3386 C CA . VAL A 1 440 ? 21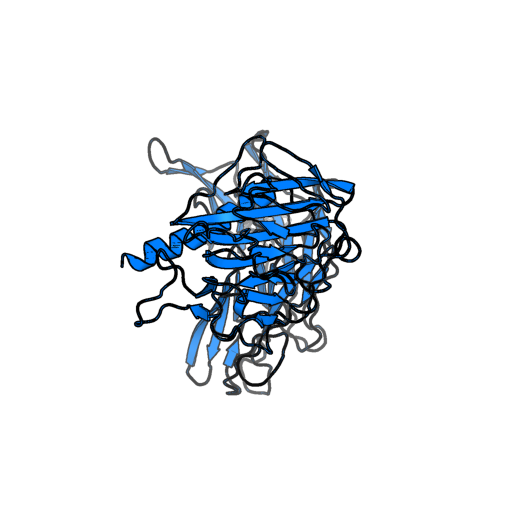.907 -7.303 -3.109 1.00 95.12 440 VAL A CA 1
ATOM 3387 C C . VAL A 1 440 ? 21.142 -8.120 -2.077 1.00 95.12 440 VAL A C 1
ATOM 3389 O O . VAL A 1 440 ? 21.633 -8.302 -0.965 1.00 95.12 440 VAL A O 1
ATOM 3392 N N . ASP A 1 441 ? 19.949 -8.594 -2.430 1.00 94.44 441 ASP A N 1
ATOM 3393 C CA . ASP A 1 441 ? 19.052 -9.355 -1.550 1.00 94.44 441 ASP A CA 1
ATOM 3394 C C . ASP A 1 441 ? 18.868 -8.656 -0.185 1.00 94.44 441 ASP A C 1
ATOM 3396 O O . ASP A 1 441 ? 19.127 -9.216 0.882 1.00 94.44 441 ASP A O 1
ATOM 3400 N N . GLY A 1 442 ? 18.537 -7.358 -0.236 1.00 92.81 442 GLY A N 1
ATOM 3401 C CA . GLY A 1 442 ? 18.346 -6.492 0.937 1.00 92.81 442 GLY A CA 1
ATOM 3402 C C . GLY A 1 442 ? 19.635 -6.092 1.667 1.00 92.81 442 GLY A C 1
ATOM 3403 O O . GLY A 1 442 ? 19.609 -5.208 2.514 1.00 92.81 442 GLY A O 1
ATOM 3404 N N . LYS A 1 443 ? 20.789 -6.681 1.332 1.00 93.25 443 LYS A N 1
ATOM 3405 C CA . LYS A 1 443 ? 22.058 -6.431 2.027 1.00 93.25 443 LYS A CA 1
ATOM 3406 C C . LYS A 1 443 ? 22.885 -5.373 1.324 1.00 93.25 443 LYS A C 1
ATOM 3408 O O . LYS A 1 443 ? 23.214 -5.498 0.145 1.00 93.25 443 LYS A O 1
ATOM 3413 N N . LYS A 1 444 ? 23.287 -4.360 2.083 1.00 94.12 444 LYS A N 1
ATOM 3414 C CA . LYS A 1 444 ? 24.152 -3.275 1.622 1.00 94.12 444 LYS A CA 1
ATOM 3415 C C . LYS A 1 444 ? 25.560 -3.770 1.290 1.00 94.12 444 LYS A C 1
ATOM 3417 O O . LYS A 1 444 ? 26.153 -4.535 2.050 1.00 94.12 444 LYS A O 1
ATOM 3422 N N . ALA A 1 445 ? 26.123 -3.290 0.186 1.00 92.06 445 ALA A N 1
ATOM 3423 C CA . ALA A 1 445 ? 27.527 -3.492 -0.145 1.00 92.06 445 ALA A CA 1
ATOM 3424 C C . ALA A 1 445 ? 28.444 -2.848 0.913 1.00 92.06 445 ALA A C 1
ATOM 3426 O O . ALA A 1 445 ? 28.095 -1.851 1.549 1.00 92.06 445 ALA A O 1
ATOM 3427 N N . ASN A 1 446 ? 29.645 -3.405 1.088 1.00 87.00 446 ASN A N 1
ATOM 3428 C CA . ASN A 1 446 ? 30.596 -2.978 2.124 1.00 87.00 446 ASN A CA 1
ATOM 3429 C C . ASN A 1 446 ? 31.234 -1.606 1.847 1.00 87.00 446 ASN A C 1
ATOM 3431 O O . ASN A 1 446 ? 31.943 -1.053 2.687 1.00 87.00 446 ASN A O 1
ATOM 3435 N N . VAL A 1 447 ? 30.984 -1.061 0.664 1.00 89.75 447 VAL A N 1
ATOM 3436 C CA . VAL A 1 447 ? 31.602 0.145 0.152 1.00 89.75 447 VAL A CA 1
ATOM 3437 C C . VAL A 1 447 ? 30.529 1.134 -0.287 1.00 89.75 447 VAL A C 1
ATOM 3439 O O . VAL A 1 447 ? 29.501 0.767 -0.847 1.00 89.75 447 VAL A O 1
ATOM 3442 N N . THR A 1 448 ? 30.806 2.420 -0.085 1.00 92.31 448 THR A N 1
ATOM 3443 C CA . THR A 1 448 ? 29.991 3.525 -0.594 1.00 92.31 448 THR A CA 1
ATOM 3444 C C . THR A 1 448 ? 30.823 4.417 -1.511 1.00 92.31 448 THR A C 1
ATOM 3446 O O . THR A 1 448 ? 32.063 4.430 -1.464 1.00 92.31 448 THR A O 1
ATOM 3449 N N . ARG A 1 449 ? 30.147 5.130 -2.413 1.00 93.56 449 ARG A N 1
ATOM 3450 C CA . ARG A 1 449 ? 30.784 5.960 -3.445 1.00 93.56 449 ARG A CA 1
ATOM 3451 C C . ARG A 1 449 ? 30.012 7.251 -3.647 1.00 93.56 449 ARG A C 1
ATOM 3453 O O . ARG A 1 449 ? 28.799 7.269 -3.483 1.00 93.56 449 ARG A O 1
ATOM 3460 N N . ILE A 1 450 ? 30.708 8.318 -4.028 1.00 95.50 450 ILE A N 1
ATOM 3461 C CA . ILE A 1 450 ? 30.066 9.603 -4.318 1.00 95.50 450 ILE A CA 1
ATOM 3462 C C . ILE A 1 450 ? 29.501 9.572 -5.741 1.00 95.50 450 ILE A C 1
ATOM 3464 O O . ILE A 1 450 ? 30.235 9.242 -6.676 1.00 95.50 450 ILE A O 1
ATOM 3468 N N . GLY A 1 451 ? 28.223 9.926 -5.895 1.00 93.31 451 GLY A N 1
ATOM 3469 C CA . GLY A 1 451 ? 27.556 10.019 -7.195 1.00 93.31 451 GLY A CA 1
ATOM 3470 C C . GLY A 1 451 ? 28.069 11.196 -8.026 1.00 93.31 451 GLY A C 1
ATOM 3471 O O . GLY A 1 451 ? 28.046 12.336 -7.561 1.00 93.31 451 GLY A O 1
ATOM 3472 N N . GLN A 1 452 ? 28.533 10.931 -9.247 1.00 95.56 452 GLN A N 1
ATOM 3473 C CA . GLN A 1 452 ? 29.053 11.933 -10.190 1.00 95.56 452 GLN A CA 1
ATOM 3474 C C . GLN A 1 452 ? 28.526 11.693 -11.613 1.00 95.56 452 GLN A C 1
ATOM 3476 O O . GLN A 1 452 ? 29.204 11.996 -12.593 1.00 95.56 452 GLN A O 1
ATOM 3481 N N . ASN A 1 453 ? 27.325 11.124 -11.737 1.00 95.00 453 ASN A N 1
ATOM 3482 C CA . ASN A 1 453 ? 26.775 10.741 -13.033 1.00 95.00 453 ASN A CA 1
ATOM 3483 C C . ASN A 1 453 ? 26.626 11.950 -13.966 1.00 95.00 453 ASN A C 1
ATOM 3485 O O . ASN A 1 453 ? 26.325 13.061 -13.518 1.00 95.00 453 ASN A O 1
ATOM 3489 N N . GLY A 1 454 ? 26.822 11.709 -15.263 1.00 92.69 454 GLY A N 1
ATOM 3490 C CA . GLY A 1 454 ? 26.450 12.630 -16.325 1.00 92.69 454 GLY A CA 1
ATOM 3491 C C . GLY A 1 454 ? 24.963 12.515 -16.680 1.00 92.69 454 GLY A C 1
ATOM 3492 O O . GLY A 1 454 ? 24.198 11.836 -15.989 1.00 92.69 454 GLY A O 1
ATOM 3493 N N . PRO A 1 455 ? 24.521 13.204 -17.745 1.00 89.12 455 PRO A N 1
ATOM 3494 C CA . PRO A 1 455 ? 23.126 13.172 -18.166 1.00 89.12 455 PRO A CA 1
ATOM 3495 C C . PRO A 1 455 ? 22.688 11.827 -18.770 1.00 89.12 455 PRO A C 1
ATOM 3497 O O . PRO A 1 455 ? 21.495 11.549 -18.788 1.00 89.12 455 PRO A O 1
ATOM 3500 N N . GLY A 1 456 ? 23.608 10.987 -19.254 1.00 92.25 456 GLY A N 1
ATOM 3501 C CA . GLY A 1 456 ? 23.261 9.747 -19.949 1.00 92.25 456 GLY A CA 1
ATOM 3502 C C . GLY A 1 456 ? 22.357 9.933 -21.170 1.00 92.25 456 GLY A C 1
ATOM 3503 O O . GLY A 1 456 ? 22.347 10.976 -21.831 1.00 92.25 456 GLY A O 1
ATOM 3504 N N . LEU A 1 457 ? 21.646 8.867 -21.526 1.00 89.19 457 LEU A N 1
ATOM 3505 C CA . LEU A 1 457 ? 20.552 8.878 -22.489 1.00 89.19 457 LEU A CA 1
ATOM 3506 C C . LEU A 1 457 ? 19.272 9.415 -21.816 1.00 89.19 457 LEU A C 1
ATOM 3508 O O . LEU A 1 457 ? 19.076 9.206 -20.619 1.00 89.19 457 LEU A O 1
ATOM 3512 N N . PRO A 1 458 ? 18.370 10.057 -22.583 1.00 81.50 4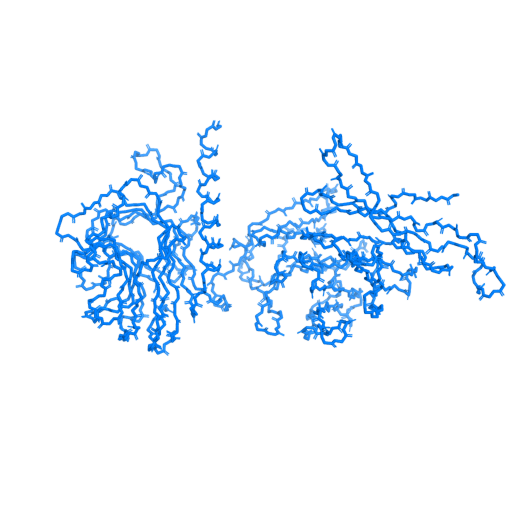58 PRO A N 1
ATOM 3513 C CA . PRO A 1 458 ? 17.113 10.612 -22.062 1.00 81.50 458 PRO A CA 1
ATOM 3514 C C . PRO A 1 458 ? 16.063 9.545 -21.704 1.00 81.50 458 PRO A C 1
ATOM 3516 O O . PRO A 1 458 ? 15.023 9.865 -21.135 1.00 81.50 458 PRO A O 1
ATOM 3519 N N . ASP A 1 459 ? 16.324 8.291 -22.072 1.00 83.00 459 ASP A N 1
ATOM 3520 C CA . ASP A 1 459 ? 15.467 7.136 -21.842 1.00 83.00 459 ASP A CA 1
ATOM 3521 C C . ASP A 1 459 ? 16.284 6.044 -21.140 1.00 83.00 459 ASP A C 1
ATOM 3523 O O . ASP A 1 459 ? 17.488 5.900 -21.384 1.00 83.00 459 ASP A O 1
ATOM 3527 N N . ILE A 1 460 ? 15.619 5.236 -20.320 1.00 86.88 460 ILE A N 1
ATOM 3528 C CA . ILE A 1 460 ? 16.214 4.076 -19.647 1.00 86.88 460 ILE A CA 1
ATOM 3529 C C . ILE A 1 460 ? 16.062 2.815 -20.505 1.00 86.88 460 ILE A C 1
ATOM 3531 O O . ILE A 1 460 ? 15.050 2.595 -21.175 1.00 86.88 460 ILE A O 1
ATOM 3535 N N . TYR A 1 461 ? 17.077 1.964 -20.461 1.00 89.75 461 TYR A N 1
ATOM 3536 C CA . TYR A 1 461 ? 17.148 0.685 -21.150 1.00 89.75 461 TYR A CA 1
ATOM 3537 C C . TYR A 1 461 ? 17.171 -0.423 -20.107 1.00 89.75 461 TYR A C 1
ATOM 3539 O O . TYR A 1 461 ? 17.976 -0.377 -19.187 1.00 89.75 461 TYR A O 1
ATOM 3547 N N . ILE A 1 462 ? 16.290 -1.407 -20.252 1.00 90.25 462 ILE A N 1
ATOM 3548 C CA . ILE A 1 462 ? 16.276 -2.667 -19.512 1.00 90.25 462 ILE A CA 1
ATOM 3549 C C . ILE A 1 462 ? 16.873 -3.718 -20.444 1.00 90.25 462 ILE A C 1
ATOM 3551 O O . ILE A 1 462 ? 16.331 -3.985 -21.516 1.00 90.25 462 ILE A O 1
ATOM 3555 N N . GLY A 1 463 ? 17.998 -4.301 -20.057 1.00 87.50 463 GLY A N 1
ATOM 3556 C CA . GLY A 1 463 ? 18.856 -5.056 -20.956 1.00 87.50 463 GLY A CA 1
ATOM 3557 C C . GLY A 1 463 ? 19.873 -4.169 -21.652 1.00 87.50 463 GLY A C 1
ATOM 3558 O O . GLY A 1 463 ? 20.488 -3.306 -21.031 1.00 87.50 463 GLY A O 1
ATOM 3559 N N . GLN A 1 464 ? 20.058 -4.396 -22.952 1.00 86.00 464 GLN A N 1
ATOM 3560 C CA . GLN A 1 464 ? 21.126 -3.739 -23.690 1.00 86.00 464 GLN A CA 1
ATOM 3561 C C . GLN A 1 464 ? 20.870 -2.236 -23.924 1.00 86.00 464 GLN A C 1
ATOM 3563 O O . GLN A 1 464 ? 19.849 -1.885 -24.527 1.00 86.00 464 GLN A O 1
ATOM 3568 N N . PRO A 1 465 ? 21.816 -1.343 -23.567 1.00 82.75 465 PRO A N 1
ATOM 3569 C CA . PRO A 1 465 ? 21.750 0.068 -23.933 1.00 82.75 465 PRO A CA 1
ATOM 3570 C C . PRO A 1 465 ? 21.972 0.271 -25.442 1.00 82.75 465 PRO A C 1
ATOM 3572 O O . PRO A 1 465 ? 22.715 -0.471 -26.088 1.00 82.75 465 PRO A O 1
ATOM 3575 N N . ALA A 1 466 ? 21.353 1.310 -26.016 1.00 77.19 466 ALA A N 1
ATOM 3576 C CA . ALA A 1 466 ? 21.245 1.502 -27.472 1.00 77.19 466 ALA A CA 1
ATOM 3577 C C . ALA A 1 466 ? 22.565 1.395 -28.258 1.00 77.19 466 ALA A C 1
ATOM 3579 O O . ALA A 1 466 ? 22.571 0.903 -29.388 1.00 77.19 466 ALA A O 1
ATOM 3580 N N . ASN A 1 467 ? 23.677 1.847 -27.674 1.00 81.75 467 ASN A N 1
ATOM 3581 C CA . ASN A 1 467 ? 24.938 2.033 -28.392 1.00 81.75 467 ASN A CA 1
ATOM 3582 C C . ASN A 1 467 ? 25.993 0.948 -28.117 1.00 81.75 467 ASN A C 1
ATOM 3584 O O . ASN A 1 467 ? 27.064 0.995 -28.722 1.00 81.75 467 ASN A O 1
ATOM 3588 N N . TYR A 1 468 ? 25.708 -0.047 -27.265 1.00 85.00 468 TYR A N 1
ATOM 3589 C CA . TYR A 1 468 ? 26.721 -1.005 -26.806 1.00 85.00 468 TYR A CA 1
ATOM 3590 C C . TYR A 1 468 ? 26.306 -2.458 -27.010 1.00 85.00 468 TYR A C 1
ATOM 3592 O O . TYR A 1 468 ? 25.426 -2.985 -26.340 1.00 85.00 468 TYR A O 1
ATOM 3600 N N . LYS A 1 469 ? 26.979 -3.129 -27.946 1.00 85.00 469 LYS A N 1
ATOM 3601 C CA . LYS A 1 469 ? 26.658 -4.497 -28.390 1.00 85.00 469 LYS A CA 1
ATOM 3602 C C . LYS A 1 469 ? 27.065 -5.597 -27.399 1.00 85.00 469 LYS A C 1
ATOM 3604 O O . LYS A 1 469 ? 26.620 -6.731 -27.516 1.00 85.00 469 LYS A O 1
ATOM 3609 N N . ASP A 1 470 ? 27.939 -5.285 -26.461 1.00 88.88 470 ASP A N 1
ATOM 3610 C CA . ASP A 1 470 ? 28.519 -6.187 -25.463 1.00 88.88 470 ASP A CA 1
ATOM 3611 C C . ASP A 1 470 ? 28.022 -5.877 -24.040 1.00 88.88 470 ASP A C 1
ATOM 3613 O O . ASP A 1 470 ? 28.582 -6.362 -23.066 1.00 88.88 470 ASP A O 1
ATOM 3617 N N . HIS A 1 471 ? 26.974 -5.064 -23.896 1.00 90.94 471 HIS A N 1
ATOM 3618 C CA . HIS A 1 471 ? 26.442 -4.631 -22.600 1.00 90.94 471 HIS A CA 1
ATOM 3619 C C . HIS A 1 471 ? 25.090 -5.305 -22.327 1.00 90.94 471 HIS A C 1
ATOM 3621 O O . HIS A 1 471 ? 24.068 -4.639 -22.227 1.00 90.94 471 HIS A O 1
ATOM 3627 N N . TYR A 1 472 ? 25.070 -6.638 -22.246 1.00 92.75 472 TYR A N 1
ATOM 3628 C CA . TYR A 1 472 ? 23.862 -7.407 -21.910 1.00 92.75 472 TYR A CA 1
ATOM 3629 C C . TYR A 1 472 ? 24.169 -8.550 -20.935 1.00 92.75 472 TYR A C 1
ATOM 3631 O O . TYR A 1 472 ? 25.312 -8.999 -20.829 1.00 92.75 472 TYR A O 1
ATOM 3639 N N . ALA A 1 473 ? 23.151 -9.057 -20.248 1.00 94.38 473 ALA A N 1
ATOM 3640 C CA . ALA A 1 473 ? 23.242 -10.273 -19.443 1.00 94.38 473 ALA A CA 1
ATOM 3641 C C . ALA A 1 473 ? 22.358 -11.377 -20.034 1.00 94.38 473 ALA A C 1
ATOM 3643 O O . ALA A 1 473 ? 21.338 -11.095 -20.660 1.00 94.38 473 ALA A O 1
ATOM 3644 N N . ASP A 1 474 ? 22.741 -12.635 -19.817 1.00 94.50 474 ASP A N 1
ATOM 3645 C CA . ASP A 1 474 ? 21.861 -13.779 -20.056 1.00 94.50 474 ASP A CA 1
ATOM 3646 C C . ASP A 1 474 ? 20.995 -13.976 -18.805 1.00 94.50 474 ASP A C 1
ATOM 3648 O O . ASP A 1 474 ?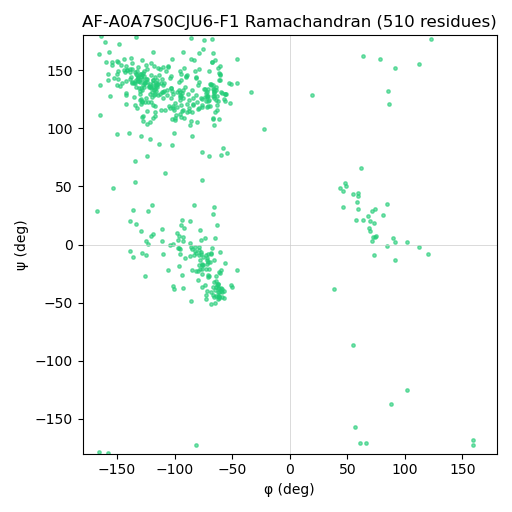 21.430 -14.578 -17.821 1.00 94.50 474 ASP A O 1
ATOM 3652 N N . CYS A 1 475 ? 19.800 -13.387 -18.804 1.00 94.31 475 CYS A N 1
ATOM 3653 C CA . CYS A 1 475 ? 18.943 -13.300 -17.629 1.00 94.31 475 CYS A CA 1
ATOM 3654 C C . CYS A 1 475 ? 17.439 -13.319 -17.942 1.00 94.31 475 CYS A C 1
ATOM 3656 O O . CYS A 1 475 ? 16.987 -13.262 -19.093 1.00 94.31 475 CYS A O 1
ATOM 3658 N N . TRP A 1 476 ? 16.667 -13.406 -16.867 1.00 92.44 476 TRP A N 1
ATOM 3659 C CA . TRP A 1 476 ? 15.246 -13.106 -16.817 1.00 92.44 476 TRP A CA 1
ATOM 3660 C C . TRP A 1 476 ? 15.038 -11.891 -15.931 1.00 92.44 476 TRP A C 1
ATOM 3662 O O . TRP A 1 476 ? 15.656 -11.814 -14.875 1.00 92.44 476 TRP A O 1
ATOM 3672 N N . ILE A 1 477 ? 14.166 -10.968 -16.318 1.00 89.81 477 ILE A N 1
ATOM 3673 C CA . ILE A 1 477 ? 13.842 -9.785 -15.515 1.00 89.81 477 ILE A CA 1
ATOM 3674 C C . ILE A 1 477 ? 12.355 -9.833 -15.186 1.00 89.81 477 ILE A C 1
ATOM 3676 O O . ILE A 1 477 ? 11.523 -9.874 -16.093 1.00 89.81 477 ILE A O 1
ATOM 3680 N N . LYS A 1 478 ? 12.029 -9.872 -13.893 1.00 82.62 478 LYS A N 1
ATOM 3681 C CA . LYS A 1 478 ? 10.649 -9.897 -13.394 1.00 82.62 478 LYS A CA 1
ATOM 3682 C C . LYS A 1 478 ? 10.092 -8.485 -13.264 1.00 82.62 478 LYS A C 1
ATOM 3684 O O . LYS A 1 478 ? 9.010 -8.209 -13.771 1.00 82.62 478 LYS A O 1
ATOM 3689 N N . GLU A 1 479 ? 10.855 -7.598 -12.640 1.00 79.56 479 GLU A N 1
ATOM 3690 C CA . GLU A 1 479 ? 10.423 -6.232 -12.359 1.00 79.56 479 GLU A CA 1
ATOM 3691 C C . GLU A 1 479 ? 11.571 -5.234 -12.483 1.00 79.56 479 GLU A C 1
ATOM 3693 O O . GLU A 1 479 ? 12.730 -5.569 -12.223 1.00 79.56 479 GLU A O 1
ATOM 3698 N N . VAL A 1 480 ? 11.225 -4.003 -12.866 1.00 84.50 480 VAL A N 1
ATOM 3699 C CA . VAL A 1 480 ? 12.089 -2.823 -12.779 1.00 84.50 480 VAL A CA 1
ATOM 3700 C C . VAL A 1 480 ? 11.281 -1.661 -12.209 1.00 84.50 480 VAL A C 1
ATOM 3702 O O . VAL A 1 480 ? 10.237 -1.306 -12.758 1.00 84.50 480 VAL A O 1
ATOM 3705 N N . LYS A 1 481 ? 11.778 -1.027 -11.143 1.00 80.56 481 LYS A N 1
ATOM 3706 C CA . LYS A 1 481 ? 11.159 0.161 -10.529 1.00 80.56 481 LYS A CA 1
ATOM 3707 C C . LYS A 1 481 ? 12.163 1.310 -10.478 1.00 80.56 481 LYS A C 1
ATOM 3709 O O . LYS A 1 481 ? 13.345 1.099 -10.209 1.00 80.56 481 LYS A O 1
ATOM 3714 N N . VAL A 1 482 ? 11.693 2.524 -10.751 1.00 80.12 482 VAL A N 1
ATOM 3715 C CA . VAL A 1 482 ? 12.506 3.745 -10.834 1.00 80.12 482 VAL A CA 1
ATOM 3716 C C . VAL A 1 482 ? 11.898 4.823 -9.955 1.00 80.12 482 VAL A C 1
ATOM 3718 O O . VAL A 1 482 ? 10.866 5.379 -10.317 1.00 80.12 482 VAL A O 1
ATOM 3721 N N . PHE A 1 483 ? 12.553 5.159 -8.851 1.00 80.31 483 PHE A N 1
ATOM 3722 C CA . PHE A 1 483 ? 12.127 6.200 -7.916 1.00 80.31 483 PHE A CA 1
ATOM 3723 C C . PHE A 1 483 ? 12.968 7.464 -8.099 1.00 80.31 483 PHE A C 1
ATOM 3725 O O . PHE A 1 483 ? 14.176 7.377 -8.316 1.00 80.31 483 PHE A O 1
ATOM 3732 N N . ASP A 1 484 ? 12.349 8.634 -7.955 1.00 80.38 484 ASP A N 1
ATOM 3733 C CA . ASP A 1 484 ? 12.983 9.958 -8.081 1.00 80.38 484 ASP A CA 1
ATOM 3734 C C . ASP A 1 484 ? 13.626 10.465 -6.773 1.00 80.38 484 ASP A C 1
ATOM 3736 O O . ASP A 1 484 ? 13.853 11.662 -6.583 1.00 80.38 484 ASP A O 1
ATOM 3740 N N . ARG A 1 485 ? 13.918 9.540 -5.853 1.00 83.62 485 ARG A N 1
ATOM 3741 C CA . ARG A 1 485 ? 14.489 9.817 -4.535 1.00 83.62 485 ARG A CA 1
ATOM 3742 C C . ARG A 1 485 ? 15.462 8.731 -4.098 1.00 83.62 485 ARG A C 1
ATOM 3744 O O . ARG A 1 485 ? 15.395 7.591 -4.563 1.00 83.62 485 ARG A O 1
ATOM 3751 N N . ALA A 1 486 ? 16.328 9.078 -3.152 1.00 86.25 486 ALA A N 1
ATOM 3752 C CA . ALA A 1 486 ? 17.195 8.127 -2.469 1.00 86.25 486 ALA A CA 1
ATOM 3753 C C . ALA A 1 486 ? 16.422 7.379 -1.374 1.00 86.25 486 ALA A C 1
ATOM 3755 O O . ALA A 1 486 ? 15.639 7.985 -0.639 1.00 86.25 486 ALA A O 1
ATOM 3756 N N . PHE A 1 487 ? 16.646 6.071 -1.280 1.00 86.69 487 PHE A N 1
ATOM 3757 C CA . PHE A 1 487 ? 16.055 5.213 -0.254 1.00 86.69 487 PHE A CA 1
ATOM 3758 C C . PHE A 1 487 ? 17.004 5.063 0.933 1.00 86.69 487 PHE A C 1
ATOM 3760 O O . PHE A 1 487 ? 18.230 5.060 0.770 1.00 86.69 487 PHE A O 1
ATOM 3767 N N . ASN A 1 488 ? 16.431 4.937 2.127 1.00 83.94 488 ASN A N 1
ATOM 3768 C CA . ASN A 1 488 ? 17.160 4.514 3.316 1.00 83.94 488 ASN A CA 1
ATOM 3769 C C . ASN A 1 488 ? 17.210 2.971 3.417 1.00 83.94 488 ASN A C 1
ATOM 3771 O O . ASN A 1 488 ? 16.688 2.261 2.564 1.00 83.94 488 ASN A O 1
ATOM 3775 N N . GLU A 1 489 ? 17.892 2.450 4.436 1.00 89.56 489 GLU A N 1
ATOM 3776 C CA . GLU A 1 489 ? 18.114 1.005 4.597 1.00 89.56 489 GLU A CA 1
ATOM 3777 C C . GLU A 1 489 ? 16.833 0.226 4.930 1.00 89.56 489 GLU A C 1
ATOM 3779 O O . GLU A 1 489 ? 16.598 -0.813 4.324 1.00 89.56 489 GLU A O 1
ATOM 3784 N N . GLU A 1 490 ? 15.974 0.770 5.793 1.00 81.75 490 GLU A N 1
ATOM 3785 C CA . GLU A 1 490 ? 14.679 0.179 6.162 1.00 81.75 490 GLU A CA 1
ATOM 3786 C C . GLU A 1 490 ? 13.765 0.045 4.935 1.00 81.75 490 GLU A C 1
ATOM 3788 O O . GLU A 1 490 ? 13.215 -1.020 4.672 1.00 81.75 490 GLU A O 1
ATOM 3793 N N . GLU A 1 491 ? 13.698 1.081 4.096 1.00 84.06 491 GLU A N 1
ATOM 3794 C CA . GLU A 1 491 ? 12.918 1.046 2.853 1.00 84.06 491 GLU A CA 1
ATOM 3795 C C . GLU A 1 491 ? 13.429 -0.020 1.865 1.00 84.06 491 GLU A C 1
ATOM 3797 O O . GLU A 1 491 ? 12.647 -0.623 1.128 1.00 84.06 491 GLU A O 1
ATOM 3802 N N . VAL A 1 492 ? 14.744 -0.265 1.825 1.00 84.81 492 VAL A N 1
ATOM 3803 C CA . VAL A 1 492 ? 15.333 -1.319 0.982 1.00 84.81 492 VAL A CA 1
ATOM 3804 C C . VAL A 1 492 ? 15.012 -2.710 1.528 1.00 84.81 492 VAL A C 1
ATOM 3806 O O . VAL A 1 492 ? 14.718 -3.618 0.745 1.00 84.81 492 VAL A O 1
ATOM 3809 N N . GLU A 1 493 ? 15.050 -2.884 2.849 1.00 82.38 493 GLU A N 1
ATOM 3810 C CA . GLU A 1 493 ? 14.669 -4.134 3.510 1.00 82.38 493 GLU A CA 1
ATOM 3811 C C . GLU A 1 493 ? 13.193 -4.468 3.261 1.00 82.38 493 GLU A C 1
ATOM 3813 O O . GLU A 1 493 ? 12.880 -5.598 2.880 1.00 82.38 493 GLU A O 1
ATOM 3818 N N . GLU A 1 494 ? 12.296 -3.485 3.372 1.00 78.94 494 GLU A N 1
ATOM 3819 C CA . GLU A 1 494 ? 10.869 -3.643 3.069 1.00 78.94 494 GLU A CA 1
ATOM 3820 C C . GLU A 1 494 ? 10.624 -4.027 1.604 1.00 78.94 494 GLU A C 1
ATOM 3822 O O . GLU A 1 494 ? 9.863 -4.959 1.318 1.00 78.94 494 GLU A O 1
ATOM 3827 N N . LEU A 1 495 ? 11.301 -3.357 0.661 1.00 78.94 495 LEU A N 1
ATOM 3828 C CA . LEU A 1 495 ? 11.221 -3.703 -0.760 1.00 78.94 495 LEU A CA 1
ATOM 3829 C C . LEU A 1 495 ? 11.667 -5.146 -1.012 1.00 78.94 495 LEU A C 1
ATOM 3831 O O . LEU A 1 495 ? 11.007 -5.880 -1.749 1.00 78.94 495 LEU A O 1
ATOM 3835 N N . HIS A 1 496 ? 12.778 -5.565 -0.401 1.00 89.00 496 HIS A N 1
ATOM 3836 C CA . HIS A 1 496 ? 13.279 -6.924 -0.560 1.00 89.00 496 HIS A CA 1
ATOM 3837 C C . HIS A 1 496 ? 12.341 -7.965 0.053 1.00 89.00 496 HIS A C 1
ATOM 3839 O O . HIS A 1 496 ? 12.061 -8.976 -0.590 1.00 89.00 496 HIS A O 1
ATOM 3845 N N . ALA A 1 497 ? 11.806 -7.708 1.247 1.00 75.62 497 ALA A N 1
ATOM 3846 C CA . ALA A 1 497 ? 10.839 -8.592 1.887 1.00 75.62 497 ALA A CA 1
ATOM 3847 C C . ALA A 1 497 ? 9.574 -8.769 1.030 1.00 75.62 497 ALA A C 1
ATOM 3849 O O . ALA A 1 497 ? 9.068 -9.885 0.896 1.00 75.62 497 ALA A O 1
ATOM 3850 N N . SER A 1 498 ? 9.096 -7.688 0.405 1.00 77.88 498 SER A N 1
ATOM 3851 C CA . SER A 1 498 ? 7.965 -7.725 -0.528 1.00 77.88 498 SER A CA 1
ATOM 3852 C C . SER A 1 498 ? 8.258 -8.599 -1.755 1.00 77.88 498 SER A C 1
ATOM 3854 O O . SER A 1 498 ? 7.466 -9.484 -2.090 1.00 77.88 498 SER A O 1
ATOM 3856 N N . TYR A 1 499 ? 9.431 -8.422 -2.371 1.00 82.19 499 TYR A N 1
ATOM 3857 C CA . TYR A 1 499 ? 9.871 -9.224 -3.514 1.00 82.19 499 TYR A CA 1
ATOM 3858 C C . TYR A 1 499 ? 10.000 -10.721 -3.175 1.00 82.19 499 TYR A C 1
ATOM 3860 O O . TYR A 1 499 ? 9.486 -11.576 -3.898 1.00 82.19 499 TYR A O 1
ATOM 3868 N N . GLU A 1 500 ? 10.618 -11.064 -2.040 1.00 83.94 500 GLU A N 1
ATOM 3869 C CA . GLU A 1 500 ? 10.734 -12.456 -1.580 1.00 83.94 500 GLU A CA 1
ATOM 3870 C C . GLU A 1 500 ? 9.365 -13.088 -1.304 1.00 83.94 500 GLU A C 1
ATOM 3872 O O . GLU A 1 500 ? 9.109 -14.235 -1.684 1.00 83.94 500 GLU A O 1
ATOM 3877 N N . ALA A 1 501 ? 8.450 -12.334 -0.688 1.00 72.88 501 ALA A N 1
ATOM 3878 C CA . ALA A 1 501 ? 7.085 -12.791 -0.462 1.00 72.88 501 ALA A CA 1
ATOM 3879 C C . ALA A 1 501 ? 6.348 -13.064 -1.785 1.00 72.88 501 ALA A C 1
ATOM 3881 O O . ALA A 1 501 ? 5.584 -14.031 -1.872 1.00 72.88 501 ALA A O 1
ATOM 3882 N N . GLU A 1 502 ? 6.583 -12.258 -2.824 1.00 74.81 502 GLU A N 1
ATOM 3883 C CA . GLU A 1 502 ? 6.036 -12.486 -4.163 1.00 74.81 502 GLU A CA 1
ATOM 3884 C C . GLU A 1 502 ? 6.592 -13.777 -4.785 1.00 74.81 502 GLU A C 1
ATOM 3886 O O . GLU A 1 502 ? 5.820 -14.650 -5.194 1.00 74.81 502 GLU A O 1
ATOM 3891 N N . LEU A 1 503 ? 7.916 -13.963 -4.781 1.00 78.38 503 LEU A N 1
ATOM 3892 C CA . LEU A 1 503 ? 8.554 -15.181 -5.294 1.00 78.38 503 LEU A CA 1
ATOM 3893 C C . LEU A 1 503 ? 8.075 -16.443 -4.564 1.00 78.38 503 LEU A C 1
ATOM 3895 O O . LEU A 1 503 ? 7.803 -17.473 -5.192 1.00 78.38 503 LEU A O 1
ATOM 3899 N N . PHE A 1 504 ? 7.918 -16.370 -3.241 1.00 74.31 504 PHE A N 1
ATOM 3900 C CA . PHE A 1 504 ? 7.427 -17.482 -2.430 1.00 74.31 504 PHE A CA 1
ATOM 3901 C C . PHE A 1 504 ? 6.003 -17.914 -2.822 1.00 74.31 504 PHE A C 1
ATOM 3903 O O . PHE A 1 504 ? 5.700 -19.114 -2.865 1.00 74.31 504 PHE A O 1
ATOM 3910 N N . ARG A 1 505 ? 5.127 -16.965 -3.178 1.00 70.69 505 ARG A N 1
ATOM 3911 C CA . ARG A 1 505 ? 3.765 -17.263 -3.663 1.00 70.69 505 ARG A CA 1
ATOM 3912 C C . ARG A 1 505 ? 3.781 -18.070 -4.970 1.00 70.69 505 ARG A C 1
ATOM 3914 O O . ARG A 1 505 ? 2.926 -18.938 -5.161 1.00 70.69 505 ARG A O 1
ATOM 3921 N N . PHE A 1 506 ? 4.754 -17.854 -5.856 1.00 69.38 506 PHE A N 1
ATOM 3922 C CA . PHE A 1 506 ? 4.873 -18.620 -7.108 1.00 69.38 506 PHE A CA 1
ATOM 3923 C C . PHE A 1 506 ? 5.438 -20.032 -6.900 1.00 69.38 506 PHE A C 1
ATOM 3925 O O . PHE A 1 506 ? 4.969 -20.995 -7.512 1.00 69.38 506 PHE A O 1
ATOM 3932 N N . ASN A 1 507 ? 6.383 -20.185 -5.973 1.00 64.38 507 ASN A N 1
ATOM 3933 C CA . ASN A 1 507 ? 6.931 -21.497 -5.625 1.00 64.38 507 ASN A CA 1
ATOM 3934 C C . ASN A 1 507 ? 5.895 -22.407 -4.950 1.00 64.38 507 ASN A C 1
ATOM 3936 O O . ASN A 1 507 ? 5.866 -23.607 -5.202 1.00 64.38 507 ASN A O 1
ATOM 3940 N N . THR A 1 508 ? 5.015 -21.849 -4.119 1.00 52.56 508 THR A N 1
ATOM 3941 C CA . THR A 1 508 ? 3.994 -22.632 -3.399 1.00 52.56 508 THR A CA 1
ATOM 3942 C C . THR A 1 508 ? 2.781 -22.990 -4.259 1.00 52.56 508 THR A C 1
ATOM 3944 O O . THR A 1 508 ? 2.211 -24.065 -4.092 1.00 52.56 508 THR A O 1
ATOM 3947 N N . SER A 1 509 ? 2.420 -22.147 -5.230 1.00 49.06 509 SER A N 1
ATOM 3948 C CA . SER A 1 509 ? 1.303 -22.389 -6.160 1.00 49.06 509 SER A CA 1
ATOM 3949 C C . SER A 1 509 ? 1.608 -23.387 -7.286 1.00 49.06 509 SER A C 1
ATOM 3951 O O . SER A 1 509 ? 0.696 -23.776 -8.007 1.00 49.06 509 SER A O 1
ATOM 3953 N N . SER A 1 510 ? 2.862 -23.823 -7.443 1.00 44.91 510 SER A N 1
ATOM 3954 C CA . SER A 1 510 ? 3.261 -24.867 -8.404 1.00 44.91 510 SER A CA 1
ATOM 3955 C C . SER A 1 510 ? 3.363 -26.275 -7.796 1.00 44.91 510 SER A C 1
ATOM 3957 O O . SER A 1 510 ? 3.615 -27.232 -8.527 1.00 44.91 510 SER A O 1
ATOM 3959 N N . ALA A 1 511 ? 3.150 -26.406 -6.479 1.00 37.84 511 ALA A N 1
ATOM 3960 C CA . ALA A 1 511 ? 3.152 -27.673 -5.738 1.00 37.84 511 ALA A CA 1
ATOM 3961 C C . ALA A 1 511 ? 1.739 -28.216 -5.413 1.00 37.84 511 ALA A C 1
ATOM 3963 O O . ALA A 1 511 ? 1.623 -29.268 -4.782 1.00 37.84 511 ALA A O 1
ATOM 3964 N N . GLN A 1 512 ? 0.684 -27.511 -5.839 1.00 31.41 512 GLN A N 1
ATOM 3965 C CA . GLN A 1 512 ? -0.710 -27.978 -5.901 1.00 31.41 512 GLN A CA 1
ATOM 3966 C C . GLN A 1 512 ? -1.097 -28.204 -7.360 1.00 31.41 512 GLN A C 1
ATOM 3968 O O . GLN A 1 512 ? -1.892 -29.139 -7.602 1.00 31.41 512 GLN A O 1
#

Mean predicted aligned error: 16.34 Å

InterPro domains:
  IPR011043 Galactose oxidase/kelch, beta-propeller [SSF50965] (79-236)
  IPR013320 Concanavalin A-like lectin/glucanase domain superfamily [SSF49899] (327-497)